Protein 4EIR (pdb70)

Nearest PDB structures (foldseek):
  4eir-assembly1_A  TM=1.005E+00  e=1.511E-50  Neurospora crassa OR74A
  7t5c-assembly1_A  TM=1.004E+00  e=2.553E-48  Neurospora crassa
  9bjs-assembly2_B  TM=9.240E-01  e=2.206E-24  Thermothelomyces thermophilus
  9bjr-assembly2_B  TM=9.147E-01  e=1.637E-24  Thermothelomyces thermophilus
  9bjt-assembly2_B  TM=9.190E-01  e=2.078E-24  Thermothelomyces thermophilus

GO terms:
  GO:0005507 copper ion binding (F, IDA)
  GO:0005576 extracellular region (C, IDA)
  GO:0016705 oxidoreductase activity, acting on paired donors, with incorporation or reduction of molecular oxygen (F, IDA)
  GO:0004497 monooxygenase activity (F, IDA)
  GO:0030245 cellulose catabolic process (P, IDA)
  GO:0019825 oxygen binding (F, IDA)
  GO:0000272 polysaccharide catabolic process (P, IC)

Structure (mmCIF, N/CA/C/O backbone):
data_4EIR
#
_entry.id   4EIR
#
_cell.length_a   67.170
_cell.length_b   41.990
_cell.length_c   69.250
_cell.angle_alpha   90.00
_cell.angle_beta   97.94
_cell.angle_gamma   90.00
#
_symmetry.space_group_name_H-M   'P 1 21 1'
#
loop_
_entity.id
_entity.type
_entity.pdbx_description
1 polymer 'polysaccharide monooxygenase-2'
2 non-polymer 'COPPER (II) ION'
3 non-polymer 'OXYGEN MOLECULE'
4 non-polymer 2-acetamido-2-deoxy-beta-D-glucopyranose
5 non-polymer GLYCEROL
6 water water
#
loop_
_atom_site.group_PDB
_atom_site.id
_atom_site.type_symbol
_atom_site.label_atom_id
_atom_site.label_alt_id
_atom_site.label_comp_id
_atom_site.label_asym_id
_atom_site.label_entity_id
_atom_site.label_seq_id
_atom_site.pdbx_PDB_ins_code
_atom_site.Cartn_x
_atom_site.Cartn_y
_atom_site.Cartn_z
_atom_site.occupancy
_atom_site.B_iso_or_equiv
_atom_site.auth_seq_id
_atom_site.auth_comp_id
_atom_site.auth_asym_id
_atom_site.auth_atom_id
_atom_site.pdbx_PDB_model_num
ATOM 22 N N . THR A 1 2 ? 17.023 9.313 18.751 1.00 8.63 2 THR A N 1
ATOM 23 C CA . THR A 1 2 ? 17.523 9.385 20.125 1.00 8.65 2 THR A CA 1
ATOM 24 C C . THR A 1 2 ? 18.065 8.006 20.488 1.00 8.04 2 THR A C 1
ATOM 25 O O . THR A 1 2 ? 17.738 7.021 19.820 1.00 8.58 2 THR A O 1
ATOM 36 N N . ILE A 1 3 ? 18.878 7.951 21.543 1.00 8.22 3 ILE A N 1
ATOM 37 C CA . ILE A 1 3 ? 19.497 6.720 22.039 1.00 8.38 3 ILE A CA 1
ATOM 38 C C . ILE A 1 3 ? 19.513 6.764 23.571 1.00 8.20 3 ILE A C 1
ATOM 39 O O . ILE A 1 3 ? 19.982 7.729 24.169 1.00 8.97 3 ILE A O 1
ATOM 55 N N . PHE A 1 4 ? 19.042 5.693 24.185 1.00 8.01 4 PHE A N 1
ATOM 56 C CA . PHE A 1 4 ? 19.242 5.416 25.609 1.00 8.17 4 PHE A CA 1
ATOM 57 C C . PHE A 1 4 ? 20.661 4.877 25.701 1.00 8.00 4 PHE A C 1
ATOM 58 O O . PHE A 1 4 ? 20.920 3.735 25.368 1.00 8.70 4 PHE A O 1
ATOM 75 N N . SER A 1 5 ? 21.585 5.749 26.097 1.00 8.88 5 SER A N 1
ATOM 76 C CA . SER A 1 5 ? 23.007 5.438 25.946 1.00 9.91 5 SER A CA 1
ATOM 77 C C . SER A 1 5 ? 23.764 5.213 27.259 1.00 9.85 5 SER A C 1
ATOM 78 O O . SER A 1 5 ? 24.926 4.820 27.212 1.00 10.68 5 SER A O 1
ATOM 86 N N . SER A 1 6 ? 23.129 5.453 28.405 1.00 9.72 6 SER A N 1
ATOM 87 C CA . SER A 1 6 ? 23.728 5.168 29.702 1.00 10.19 6 SER A CA 1
ATOM 88 C C . SER A 1 6 ? 22.627 5.088 30.742 1.00 10.20 6 SER A C 1
ATOM 89 O O . SER A 1 6 ? 21.521 5.596 30.523 1.00 10.66 6 SER A O 1
ATOM 97 N N . LEU A 1 7 ? 22.945 4.430 31.851 1.00 10.36 7 LEU A N 1
ATOM 98 C CA . LEU A 1 7 ? 22.023 4.241 32.961 1.00 10.82 7 LEU A CA 1
ATOM 99 C C . LEU A 1 7 ? 22.624 4.857 34.214 1.00 11.85 7 LEU A C 1
ATOM 100 O O . LEU A 1 7 ? 23.817 4.675 34.497 1.00 13.53 7 LEU A O 1
ATOM 116 N N . GLU A 1 8 ? 21.789 5.560 34.977 1.00 12.52 8 GLU A N 1
ATOM 117 C CA . GLU A 1 8 ? 22.182 6.121 36.258 1.00 13.69 8 GLU A CA 1
ATOM 118 C C . GLU A 1 8 ? 21.546 5.287 37.371 1.00 13.67 8 GLU A C 1
ATOM 119 O O . GLU A 1 8 ? 20.348 4.993 37.336 1.00 14.64 8 GLU A O 1
ATOM 131 N N . VAL A 1 9 ? 22.368 4.918 38.351 1.00 14.79 9 VAL A N 1
ATOM 132 C CA . VAL A 1 9 ? 21.945 4.104 39.482 1.00 15.19 9 VAL A CA 1
ATOM 133 C C . VAL A 1 9 ? 22.489 4.739 40.756 1.00 16.79 9 VAL A C 1
ATOM 134 O O . VAL A 1 9 ? 23.685 5.022 40.848 1.00 17.91 9 VAL A O 1
ATOM 147 N N . ASN A 1 10 ? 21.608 4.991 41.721 1.00 17.83 10 ASN A N 1
ATOM 148 C CA . ASN A 1 10 ? 22.003 5.553 43.006 1.00 20.51 10 ASN A CA 1
ATOM 149 C C . ASN A 1 10 ? 22.835 6.822 42.838 1.00 19.80 10 ASN A C 1
ATOM 150 O O . ASN A 1 10 ? 23.849 7.030 43.515 1.00 23.45 10 ASN A O 1
ATOM 161 N N . GLY A 1 11 ? 22.395 7.662 41.911 1.00 19.57 11 GLY A N 1
ATOM 162 C CA . GLY A 1 11 ? 23.030 8.947 41.660 1.00 21.47 11 GLY A CA 1
ATOM 163 C C . GLY A 1 11 ? 24.328 8.894 40.874 1.00 21.07 11 GLY A C 1
ATOM 164 O O . GLY A 1 11 ? 25.008 9.912 40.765 1.00 25.39 11 GLY A O 1
ATOM 168 N N . VAL A 1 12 ? 24.675 7.728 40.323 1.00 18.76 12 VAL A N 1
ATOM 169 C CA . VAL A 1 12 ? 25.925 7.559 39.582 1.00 18.24 12 VAL A CA 1
ATOM 170 C C . VAL A 1 12 ? 25.665 7.030 38.176 1.00 17.66 12 VAL A C 1
ATOM 171 O O . VAL A 1 12 ? 25.057 5.975 37.996 1.00 16.52 12 VAL A O 1
ATOM 184 N N . ASN A 1 13 ? 26.135 7.772 37.178 1.00 16.79 13 ASN A N 1
ATOM 185 C CA . ASN A 1 13 ? 26.049 7.327 35.796 1.00 15.22 13 ASN A CA 1
ATOM 186 C C . ASN A 1 13 ? 27.055 6.209 35.566 1.00 15.25 13 ASN A C 1
ATOM 187 O O . ASN A 1 13 ? 28.226 6.355 35.908 1.00 17.95 13 ASN A O 1
ATOM 198 N N . GLN A 1 14 ? 26.595 5.106 34.982 1.00 14.52 14 GLN A N 1
ATOM 199 C CA . GLN A 1 14 ? 27.422 3.904 34.832 1.00 16.33 14 GLN A CA 1
ATOM 200 C C . GLN A 1 14 ? 28.333 3.918 33.612 1.00 16.34 14 GLN A C 1
ATOM 201 O O . GLN A 1 14 ? 29.148 3.012 33.443 1.00 18.89 14 GLN A O 1
ATOM 215 N N . GLY A 1 15 ? 28.206 4.945 32.777 1.00 15.20 15 GLY A N 1
ATOM 216 C CA . GLY A 1 15 ? 29.113 5.149 31.654 1.00 15.97 15 GLY A CA 1
ATOM 217 C C . GLY A 1 15 ? 28.466 4.951 30.295 1.00 15.04 15 GLY A C 1
ATOM 218 O O . GLY A 1 15 ? 27.510 4.185 30.148 1.00 13.78 15 GLY A O 1
ATOM 222 N N . LEU A 1 16 ? 29.009 5.633 29.291 1.00 14.75 16 LEU A N 1
ATOM 223 C CA . LEU A 1 16 ? 28.460 5.602 27.947 1.00 14.03 16 LEU A CA 1
ATOM 224 C C . LEU A 1 16 ? 28.594 4.210 27.361 1.00 13.62 16 LEU A C 1
ATOM 225 O O . LEU A 1 16 ? 29.701 3.709 27.228 1.00 14.72 16 LEU A O 1
ATOM 241 N N . GLY A 1 17 ? 27.470 3.587 27.015 1.00 11.97 17 GLY A N 1
ATOM 242 C CA . GLY A 1 17 ? 27.489 2.228 26.492 1.00 12.77 17 GLY A CA 1
ATOM 243 C C . GLY A 1 17 ? 28.008 1.161 27.446 1.00 12.95 17 GLY A C 1
ATOM 244 O O . GLY A 1 17 ? 28.360 0.072 26.999 1.00 15.64 17 GLY A O 1
ATOM 248 N N . GLU A 1 18 ? 28.050 1.464 28.749 1.00 12.90 18 GLU A N 1
ATOM 249 C CA . GLU A 1 18 ? 28.561 0.552 29.771 1.00 13.19 18 GLU A CA 1
ATOM 250 C C . GLU A 1 18 ? 27.389 -0.124 30.453 1.00 11.29 18 GLU A C 1
ATOM 251 O O . GLU A 1 18 ? 26.680 0.485 31.243 1.00 12.50 18 GLU A O 1
ATOM 263 N N . GLY A 1 19 ? 27.150 -1.378 30.104 1.00 11.14 19 GLY A N 1
ATOM 264 C CA . GLY A 1 19 ? 25.972 -2.060 30.589 1.00 10.07 19 GLY A CA 1
ATOM 265 C C . GLY A 1 19 ? 24.702 -1.724 29.835 1.00 9.79 19 GLY A C 1
ATOM 266 O O . GLY A 1 19 ? 23.642 -2.196 30.213 1.00 10.49 19 GLY A O 1
ATOM 270 N N . VAL A 1 20 ? 24.793 -0.893 28.800 1.00 9.61 20 VAL A N 1
ATOM 271 C CA . VAL A 1 20 ? 23.676 -0.616 27.899 1.00 9.12 20 VAL A CA 1
ATOM 272 C C . VAL A 1 20 ? 24.157 -0.948 26.495 1.00 9.20 20 VAL A C 1
ATOM 273 O O . VAL A 1 20 ? 25.253 -0.530 26.110 1.00 10.37 20 VAL A O 1
ATOM 286 N N . ARG A 1 21 ? 23.393 -1.746 25.754 1.00 8.93 21 ARG A N 1
ATOM 287 C CA . ARG A 1 21 ? 23.768 -2.175 24.398 1.00 9.20 21 ARG A CA 1
ATOM 288 C C . ARG A 1 21 ? 23.364 -1.080 23.426 1.00 9.16 21 ARG A C 1
ATOM 289 O O . ARG A 1 21 ? 22.192 -0.921 23.119 1.00 10.39 21 ARG A O 1
ATOM 310 N N . VAL A 1 22 ? 24.325 -0.290 22.972 1.00 9.11 22 VAL A N 1
ATOM 311 C CA . VAL A 1 22 ? 23.978 0.923 22.235 1.00 9.49 22 VAL A CA 1
ATOM 312 C C . VAL A 1 22 ? 24.275 0.825 20.750 1.00 10.08 22 VAL A C 1
ATOM 313 O O . VAL A 1 22 ? 25.329 0.343 20.345 1.00 11.65 22 VAL A O 1
ATOM 326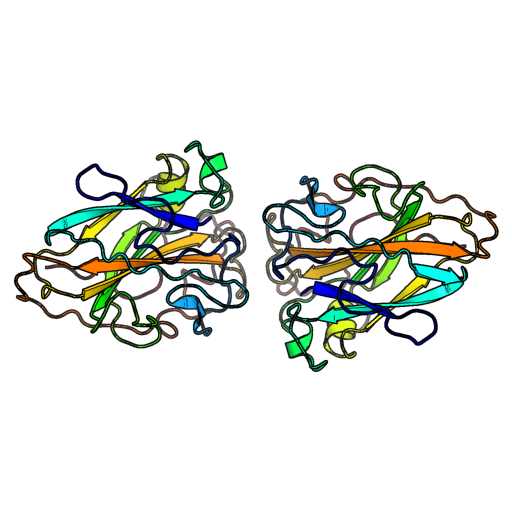 N N . PRO A 1 23 ? 23.367 1.348 19.922 1.00 10.46 23 PRO A N 1
ATOM 327 C CA . PRO A 1 23 ? 23.699 1.578 18.526 1.00 11.38 23 PRO A CA 1
ATOM 328 C C . PRO A 1 23 ? 24.460 2.885 18.375 1.00 10.88 23 PRO A C 1
ATOM 329 O O . PRO A 1 23 ? 24.419 3.724 19.252 1.00 12.77 23 PRO A O 1
ATOM 340 N N . THR A 1 24 ? 25.209 3.033 17.280 1.00 13.52 24 THR A N 1
ATOM 341 C CA . THR A 1 24 ? 25.796 4.330 16.919 1.00 13.53 24 THR A CA 1
ATOM 342 C C . THR A 1 24 ? 24.783 5.159 16.149 1.00 11.60 24 THR A C 1
ATOM 343 O O . THR A 1 24 ? 24.745 6.390 16.320 1.00 13.80 24 THR A O 1
ATOM 354 N N . TYR A 1 25 ? 23.891 4.527 15.364 1.00 10.62 25 TYR A N 1
ATOM 355 C CA A TYR A 1 25 ? 22.846 5.246 14.654 0.50 8.21 25 TYR A CA 1
ATOM 356 C CA B TYR A 1 25 ? 22.836 5.292 14.686 0.50 9.48 25 TYR A CA 1
ATOM 357 C C . TYR A 1 25 ? 21.617 5.410 15.553 1.00 8.17 25 TYR A C 1
ATOM 358 O O . TYR A 1 25 ? 21.187 4.459 16.217 1.00 9.19 25 TYR A O 1
ATOM 392 N N . ASN A 1 26 ? 21.043 6.608 15.535 1.00 8.20 26 ASN A N 1
ATOM 393 C CA . ASN A 1 26 ? 19.905 6.949 16.382 1.00 7.99 26 ASN A CA 1
ATOM 394 C C . ASN A 1 26 ? 18.528 6.764 15.735 1.00 7.93 26 ASN A C 1
ATOM 395 O O . ASN A 1 26 ? 17.531 7.214 16.295 1.00 8.88 26 ASN A O 1
ATOM 406 N N . GLY A 1 27 ? 18.476 6.049 14.611 1.00 8.19 27 GLY A N 1
ATOM 407 C CA . GLY A 1 27 ? 17.227 5.837 13.900 1.00 8.53 27 GLY A CA 1
ATOM 408 C C . GLY A 1 27 ? 16.323 4.821 14.580 1.00 8.49 27 GLY A C 1
ATOM 409 O O . GLY A 1 27 ? 16.772 3.950 15.336 1.00 9.20 27 GLY A O 1
ATOM 413 N N . PRO A 1 28 ? 15.022 4.913 14.301 1.00 8.73 28 PRO A N 1
ATOM 414 C CA . PRO A 1 28 ? 14.045 4.033 14.931 1.00 9.33 28 PRO A CA 1
ATOM 415 C C . PRO A 1 28 ? 13.947 2.663 14.296 1.00 10.10 28 PRO A C 1
ATOM 416 O O . PRO A 1 28 ? 14.363 2.451 13.152 1.00 11.33 28 PRO A O 1
ATOM 427 N N . ILE A 1 29 ? 13.354 1.747 15.043 1.00 10.07 29 ILE A N 1
ATOM 428 C CA . ILE A 1 29 ? 12.749 0.553 14.483 1.00 11.59 29 ILE A CA 1
ATOM 429 C C . ILE A 1 29 ? 11.284 0.921 14.176 1.00 12.43 29 ILE A C 1
ATOM 430 O O . ILE A 1 29 ? 10.612 1.551 14.989 1.00 13.19 29 ILE A O 1
ATOM 446 N N . GLU A 1 30 ? 10.802 0.560 12.994 1.00 14.47 30 GLU A N 1
ATOM 447 C CA A GLU A 1 30 ? 9.426 0.877 12.593 0.50 15.31 30 GLU A CA 1
ATOM 448 C CA B GLU A 1 30 ? 9.422 0.877 12.611 0.50 15.23 30 GLU A CA 1
ATOM 449 C C . GLU A 1 30 ? 8.588 -0.370 12.316 1.00 17.04 30 GLU A C 1
ATOM 450 O O . GLU A 1 30 ? 7.398 -0.266 12.124 1.00 21.01 30 GLU A O 1
ATOM 472 N N . ASP A 1 31 ? 9.224 -1.541 12.314 1.00 16.87 31 ASP A N 1
ATOM 473 C CA . ASP A 1 31 ? 8.572 -2.828 12.069 1.00 19.22 31 ASP A CA 1
ATOM 474 C C . ASP A 1 31 ? 8.402 -3.557 13.400 1.00 18.52 31 ASP A C 1
ATOM 475 O O . ASP A 1 31 ? 9.362 -4.126 13.938 1.00 19.30 31 ASP A O 1
ATOM 484 N N . VAL A 1 32 ? 7.179 -3.564 13.930 1.00 19.34 32 VAL A N 1
ATOM 485 C CA . VAL A 1 32 ? 6.938 -4.208 15.231 1.00 19.03 32 VAL A CA 1
ATOM 486 C C . VAL A 1 32 ? 7.061 -5.731 15.185 1.00 19.21 32 VAL A C 1
ATOM 487 O O . VAL A 1 32 ? 7.105 -6.366 16.229 1.00 19.71 32 VAL A O 1
ATOM 500 N N . THR A 1 33 ? 7.104 -6.323 13.992 1.00 19.67 33 THR A N 1
ATOM 501 C CA . THR A 1 33 ? 7.294 -7.769 13.854 1.00 19.67 33 THR A CA 1
ATOM 502 C C . THR A 1 33 ? 8.761 -8.201 13.798 1.00 19.96 33 THR A C 1
ATOM 503 O O . THR A 1 33 ? 9.048 -9.400 13.825 1.00 21.73 33 THR A O 1
ATOM 514 N N . SER A 1 34 ? 9.674 -7.238 13.708 1.00 19.46 34 SER A N 1
ATOM 515 C CA . SER A 1 34 ? 11.092 -7.538 13.593 1.00 19.08 34 SER A CA 1
ATOM 516 C C . SER A 1 34 ? 11.668 -7.961 14.943 1.00 16.98 34 SER A C 1
ATOM 517 O O . SER A 1 34 ? 11.274 -7.433 15.993 1.00 16.24 34 SER A O 1
ATOM 525 N N . ALA A 1 35 ? 12.624 -8.886 14.906 1.00 17.62 35 ALA A N 1
ATOM 526 C CA . ALA A 1 35 ? 13.430 -9.236 16.078 1.00 16.58 35 ALA A CA 1
ATOM 527 C C . ALA A 1 35 ? 14.088 -7.995 16.702 1.00 14.06 35 ALA A C 1
ATOM 528 O O . ALA A 1 35 ? 14.351 -7.965 17.908 1.00 13.76 35 ALA A O 1
ATOM 535 N N . SER A 1 36 ? 14.353 -6.986 15.874 1.00 13.19 36 SER A N 1
ATOM 536 C CA . SER A 1 36 ? 14.939 -5.736 16.336 1.00 12.14 36 SER A CA 1
ATOM 537 C C . SER A 1 36 ? 14.062 -4.931 17.295 1.00 11.36 36 SER A C 1
ATOM 538 O O . SER A 1 36 ? 14.575 -4.065 17.984 1.00 10.76 36 SER A O 1
ATOM 546 N N . ILE A 1 37 ? 12.765 -5.226 17.387 1.00 11.25 37 ILE A N 1
ATOM 547 C CA . ILE A 1 37 ? 11.894 -4.491 18.303 1.00 11.51 37 ILE A CA 1
ATOM 548 C C . ILE A 1 37 ? 12.230 -4.773 19.770 1.00 10.80 37 ILE A C 1
ATOM 549 O O . ILE A 1 37 ? 11.903 -3.969 20.632 1.00 11.40 37 ILE A O 1
ATOM 565 N N . ALA A 1 38 ? 12.873 -5.905 20.045 1.00 11.04 38 ALA A N 1
ATOM 566 C CA . ALA A 1 38 ? 13.186 -6.278 21.429 1.00 10.79 38 ALA A CA 1
ATOM 567 C C . ALA A 1 38 ? 14.266 -5.373 22.030 1.00 10.19 38 ALA A C 1
ATOM 568 O O . ALA A 1 38 ? 14.007 -4.651 22.994 1.00 10.43 38 ALA A O 1
ATOM 575 N N . CYS A 1 39 ? 15.480 -5.415 21.469 1.00 10.22 39 CYS A N 1
ATOM 576 C CA . CYS A 1 39 ? 16.628 -4.671 22.014 1.00 10.28 39 CYS A CA 1
ATOM 577 C C . CYS A 1 39 ? 17.349 -3.885 20.919 1.00 9.79 39 CYS A C 1
ATOM 578 O O . CYS A 1 39 ? 18.555 -3.682 20.984 1.00 10.62 39 CYS A O 1
ATOM 586 N N . ASN A 1 40 ? 16.600 -3.403 19.931 1.00 9.49 40 ASN A N 1
ATOM 587 C CA . ASN A 1 40 ? 17.159 -2.745 18.759 1.00 9.72 40 ASN A CA 1
ATOM 588 C C . ASN A 1 40 ? 17.923 -3.782 17.909 1.00 9.68 40 ASN A C 1
ATOM 589 O O . ASN A 1 40 ? 17.979 -4.962 18.237 1.00 10.83 40 ASN A O 1
ATOM 600 N N . GLY A 1 41 ? 18.496 -3.350 16.795 1.00 10.24 41 GLY A N 1
ATOM 601 C CA . GLY A 1 41 ? 19.177 -4.263 15.886 1.00 10.81 41 GLY A CA 1
ATOM 602 C C . GLY A 1 41 ? 19.023 -3.798 14.450 1.00 10.47 41 GLY A C 1
ATOM 603 O O . GLY A 1 41 ? 18.712 -2.639 14.191 1.00 10.78 41 GLY A O 1
ATOM 607 N N . SER A 1 42 ? 19.219 -4.733 13.525 1.00 11.15 42 SER A N 1
ATOM 608 C CA . SER A 1 42 ? 19.175 -4.452 12.101 1.00 11.52 42 SER A CA 1
ATOM 609 C C . SER A 1 42 ? 17.909 -3.680 11.754 1.00 11.12 42 SER A C 1
ATOM 610 O O . SER A 1 42 ? 16.832 -4.044 12.203 1.00 11.53 42 SER A O 1
ATOM 618 N N . PRO A 1 43 ? 18.016 -2.638 10.909 1.00 11.34 43 PRO A N 1
ATOM 619 C CA . PRO A 1 43 ? 19.166 -2.246 10.094 1.00 11.69 43 PRO A CA 1
ATOM 620 C C . PRO A 1 43 ? 20.212 -1.388 10.826 1.00 11.84 43 PRO A C 1
ATOM 621 O O . PRO A 1 43 ? 21.172 -0.942 10.188 1.00 13.34 43 PRO A O 1
ATOM 632 N N . ASN A 1 44 ? 20.039 -1.172 12.125 1.00 11.41 44 ASN A N 1
ATOM 633 C CA A ASN A 1 44 ? 21.044 -0.550 12.989 0.50 11.64 44 ASN A CA 1
ATOM 634 C CA B ASN A 1 44 ? 21.064 -0.556 12.935 0.50 11.22 44 ASN A CA 1
ATOM 635 C C . ASN A 1 44 ? 22.087 -1.607 13.360 1.00 12.31 44 ASN A C 1
ATOM 636 O O . ASN A 1 44 ? 21.911 -2.786 13.103 1.00 16.10 44 ASN A O 1
ATOM 656 N N . THR A 1 45 ? 23.176 -1.181 13.967 1.00 12.24 45 THR A N 1
ATOM 657 C CA . THR A 1 45 ? 24.180 -2.085 14.550 1.00 13.83 45 THR A CA 1
ATOM 658 C C . THR A 1 45 ? 24.358 -1.739 16.015 1.00 12.40 45 THR A C 1
ATOM 659 O O . THR A 1 45 ? 24.577 -0.648 16.364 1.00 15.19 45 THR A O 1
ATOM 670 N N . VAL A 1 46 ? 24.230 -2.746 16.836 1.00 12.79 46 VAL A N 1
ATOM 671 C CA . VAL A 1 46 ? 24.217 -2.551 18.278 1.00 12.64 46 VAL A CA 1
ATOM 672 C C . VAL A 1 46 ? 25.479 -3.160 18.891 1.00 12.84 46 VAL A C 1
ATOM 673 O O . VAL A 1 46 ? 25.834 -4.292 18.590 1.00 15.17 46 VAL A O 1
ATOM 686 N N . ALA A 1 47 ? 26.156 -2.382 19.726 1.00 12.50 47 ALA A N 1
ATOM 687 C CA . ALA A 1 47 ? 27.395 -2.812 20.373 1.00 13.77 47 ALA A CA 1
ATOM 688 C C . ALA A 1 47 ? 27.087 -3.730 21.545 1.00 14.55 47 ALA A C 1
ATOM 689 O O . ALA A 1 47 ? 26.067 -3.639 22.179 1.00 19.93 47 ALA A O 1
ATOM 696 N N . SER A 1 48 ? 27.992 -4.635 21.835 1.00 15.20 48 SER A N 1
ATOM 697 C CA . SER A 1 48 ? 27.870 -5.443 23.044 1.00 16.06 48 SER A CA 1
ATOM 698 C C . SER A 1 48 ? 28.635 -4.778 24.181 1.00 16.45 48 SER A C 1
ATOM 699 O O . SER A 1 48 ? 29.404 -3.846 23.968 1.00 19.51 48 SER A O 1
ATOM 707 N N . THR A 1 49 ? 28.396 -5.263 25.392 1.00 13.98 49 THR A N 1
ATOM 708 C CA . THR A 1 49 ? 29.059 -4.758 26.587 1.00 13.67 49 THR A CA 1
ATOM 709 C C . THR A 1 49 ? 29.108 -5.899 27.592 1.00 13.12 49 THR A C 1
ATOM 710 O O . THR A 1 49 ? 28.135 -6.639 27.769 1.00 13.09 49 THR A O 1
ATOM 721 N N . SER A 1 50 ? 30.240 -6.045 28.270 1.00 13.81 50 SER A N 1
ATOM 722 C CA . SER A 1 50 ? 30.395 -7.113 29.256 1.00 15.16 50 SER A CA 1
ATOM 723 C C . SER A 1 50 ? 29.907 -6.690 30.641 1.00 15.41 50 SER A C 1
ATOM 724 O O . SER A 1 50 ? 29.812 -7.537 31.534 1.00 17.85 50 SER A O 1
ATOM 732 N N . LYS A 1 51 ? 29.632 -5.397 30.833 1.00 13.69 51 LYS A N 1
ATOM 733 C CA . LYS A 1 51 ? 29.225 -4.872 32.138 1.00 13.84 51 LYS A CA 1
ATOM 734 C C . LYS A 1 51 ? 27.786 -5.238 32.448 1.00 12.64 51 LYS A C 1
ATOM 735 O O . LYS A 1 51 ? 26.889 -5.033 31.622 1.00 12.21 51 LYS A O 1
ATOM 754 N N . VAL A 1 52 ? 27.578 -5.767 33.649 1.00 12.46 52 VAL A N 1
ATOM 755 C CA . VAL A 1 52 ? 26.256 -5.998 34.187 1.00 11.91 52 VAL A CA 1
ATOM 756 C C . VAL A 1 52 ? 26.135 -5.129 35.434 1.00 12.04 52 VAL A C 1
ATOM 757 O O . VAL A 1 52 ? 26.973 -5.187 36.329 1.00 13.99 52 VAL A O 1
ATOM 770 N N . ILE A 1 53 ? 25.107 -4.289 35.460 1.00 11.58 53 ILE A N 1
ATOM 771 C CA . ILE A 1 53 ? 24.950 -3.249 36.467 1.00 12.45 53 ILE A CA 1
ATOM 772 C C . ILE A 1 53 ? 24.118 -3.781 37.620 1.00 12.76 53 ILE A C 1
ATOM 773 O O . ILE A 1 53 ? 22.993 -4.237 37.429 1.00 11.94 53 ILE A O 1
ATOM 789 N N . THR A 1 54 ? 24.678 -3.738 38.818 1.00 13.78 54 THR A N 1
ATOM 790 C CA . THR A 1 54 ? 23.944 -4.159 40.010 1.00 13.65 54 THR A CA 1
ATOM 791 C C . THR A 1 54 ? 22.969 -3.078 40.476 1.00 13.27 54 THR A C 1
ATOM 792 O O . THR A 1 54 ? 23.329 -1.912 40.607 1.00 15.11 54 THR A O 1
ATOM 803 N N . VAL A 1 55 ? 21.726 -3.484 40.724 1.00 12.71 55 VAL A N 1
ATOM 804 C CA A VAL A 1 55 ? 20.713 -2.567 41.233 0.50 12.90 55 VAL A CA 1
ATOM 805 C CA B VAL A 1 55 ? 20.659 -2.586 41.171 0.50 12.89 55 VAL A CA 1
ATOM 806 C C . VAL A 1 55 ? 19.859 -3.232 42.308 1.00 12.42 55 VAL A C 1
ATOM 807 O O . VAL A 1 55 ? 19.504 -4.396 42.217 1.00 13.02 55 VAL A O 1
ATOM 831 N N . GLN A 1 56 ? 19.573 -2.475 43.359 1.00 14.11 56 GLN A N 1
ATOM 832 C CA . GLN A 1 56 ? 18.730 -2.955 44.448 1.00 13.42 56 GLN A CA 1
ATOM 833 C C . GLN A 1 56 ? 17.255 -2.950 44.044 1.00 12.58 56 GLN A C 1
ATOM 834 O O . GLN A 1 56 ? 16.726 -1.939 43.574 1.00 13.21 56 GLN A O 1
ATOM 848 N N . ALA A 1 57 ? 16.586 -4.083 44.230 1.00 12.42 57 ALA A N 1
ATOM 849 C CA . ALA A 1 57 ? 15.147 -4.152 43.980 1.00 12.87 57 ALA A CA 1
ATOM 850 C C . ALA A 1 57 ? 14.398 -3.129 44.837 1.00 12.78 57 ALA A C 1
ATOM 851 O O . ALA A 1 57 ? 14.767 -2.875 45.976 1.00 14.42 57 ALA A O 1
ATOM 858 N N . GLY A 1 58 ? 13.368 -2.522 44.264 1.00 12.40 58 GLY A N 1
ATOM 859 C CA . GLY A 1 58 ? 12.560 -1.524 44.957 1.00 13.15 58 GLY A CA 1
ATOM 860 C C . GLY A 1 58 ? 13.024 -0.089 44.771 1.00 15.14 58 GLY A C 1
ATOM 861 O O . GLY A 1 58 ? 12.360 0.846 45.211 1.00 18.76 58 GLY A O 1
ATOM 865 N N . THR A 1 59 ? 14.157 0.092 44.108 1.00 13.80 59 THR A N 1
ATOM 866 C CA . THR A 1 59 ? 14.712 1.409 43.850 1.00 13.86 59 THR A CA 1
ATOM 867 C C . THR A 1 59 ? 14.544 1.745 42.371 1.00 13.10 59 THR A C 1
ATOM 868 O O . THR A 1 59 ? 14.288 0.874 41.531 1.00 13.61 59 THR A O 1
ATOM 879 N N . ASN A 1 60 ? 14.684 3.023 42.068 1.00 14.50 60 ASN A N 1
ATOM 880 C CA . ASN A 1 60 ? 14.585 3.468 40.701 1.00 14.02 60 ASN A CA 1
ATOM 881 C C . ASN A 1 60 ? 15.938 3.588 40.060 1.00 13.94 60 ASN A C 1
ATOM 882 O O . ASN A 1 60 ? 16.892 4.036 40.691 1.00 18.88 60 ASN A O 1
ATOM 892 N N . VAL A 1 61 ? 15.996 3.219 38.786 1.00 13.56 61 VAL A N 1
ATOM 893 C CA . VAL A 1 61 ? 17.115 3.541 37.918 1.00 13.85 61 VAL A CA 1
ATOM 894 C C . VAL A 1 61 ? 16.667 4.628 36.953 1.00 12.71 61 VAL A C 1
ATOM 895 O O . VAL A 1 61 ? 15.479 4.853 36.781 1.00 13.74 61 VAL A O 1
ATOM 908 N N . THR A 1 62 ? 17.616 5.298 36.315 1.00 11.70 62 THR A N 1
ATOM 909 C CA . THR A 1 62 ? 17.271 6.361 35.377 1.00 11.95 62 THR A CA 1
ATOM 910 C C . THR A 1 62 ? 17.981 6.139 34.048 1.00 11.13 62 THR A C 1
ATOM 911 O O . THR A 1 62 ? 19.206 6.188 33.951 1.00 11.73 62 THR A O 1
ATOM 922 N N . ALA A 1 63 ? 17.195 5.844 33.019 1.00 10.41 63 ALA A N 1
ATOM 923 C CA . ALA A 1 63 ? 17.703 5.778 31.657 1.00 9.99 63 ALA A CA 1
ATOM 924 C C . ALA A 1 63 ? 17.996 7.201 31.198 1.00 10.18 63 ALA A C 1
ATOM 925 O O . ALA A 1 63 ? 17.207 8.120 31.435 1.00 11.12 63 ALA A O 1
ATOM 932 N N . ILE A 1 64 ? 19.152 7.381 30.567 1.00 9.73 64 ILE A N 1
ATOM 933 C CA . ILE A 1 64 ? 19.596 8.692 30.112 1.00 10.04 64 ILE A CA 1
ATOM 934 C C . ILE A 1 64 ? 19.612 8.715 28.582 1.00 9.93 64 ILE A C 1
ATOM 935 O O . ILE A 1 64 ? 20.425 8.061 27.944 1.00 11.02 64 ILE A O 1
ATOM 951 N N . TRP A 1 65 ? 18.692 9.486 28.016 1.00 9.44 65 TRP A N 1
ATOM 952 C CA . TRP A 1 65 ? 18.491 9.587 26.578 1.00 9.17 65 TRP A CA 1
ATOM 953 C C . TRP A 1 65 ? 19.251 10.761 26.007 1.00 9.91 65 TRP A C 1
ATOM 954 O O . TRP A 1 65 ? 19.257 11.863 26.574 1.00 11.00 65 TRP A O 1
ATOM 975 N N . ARG A 1 66 ? 19.897 10.518 24.863 1.00 9.99 66 ARG A N 1
ATOM 976 C CA . ARG A 1 66 ? 20.688 11.520 24.161 1.00 10.52 66 ARG A CA 1
ATOM 977 C C . ARG A 1 66 ? 20.472 11.408 22.656 1.00 10.16 66 ARG A C 1
ATOM 978 O O . ARG A 1 66 ? 20.177 10.337 22.136 1.00 10.55 66 ARG A O 1
ATOM 999 N N . TYR A 1 67 ? 20.675 12.511 21.945 1.00 10.52 67 TYR A N 1
ATOM 1000 C CA . TYR A 1 67 ? 20.454 12.527 20.500 1.00 10.29 67 TYR A CA 1
ATOM 1001 C C . TYR A 1 67 ? 21.377 11.534 19.786 1.00 10.54 67 TYR A C 1
ATOM 1002 O O . TYR A 1 67 ? 20.925 10.750 18.949 1.00 11.07 67 TYR A O 1
ATOM 1020 N N . MET A 1 68 ? 22.671 11.580 20.123 1.00 11.25 68 MET A N 1
ATOM 1021 C CA . MET A 1 68 ? 23.703 10.696 19.566 1.00 12.40 68 MET A CA 1
ATOM 1022 C C . MET A 1 68 ? 24.684 10.248 20.660 1.00 13.07 68 MET A C 1
ATOM 1023 O O . MET A 1 68 ? 24.691 10.806 21.754 1.00 13.01 68 MET A O 1
ATOM 1037 N N . LEU A 1 69 ? 25.544 9.273 20.355 1.00 14.19 69 LEU A N 1
ATOM 1038 C CA . LEU A 1 69 ? 26.565 8.833 21.319 1.00 14.67 69 LEU A CA 1
ATOM 1039 C C . LEU A 1 69 ? 27.581 9.928 21.621 1.00 16.16 69 LEU A C 1
ATOM 1040 O O . LEU A 1 69 ? 28.163 9.949 22.697 1.00 19.23 69 LEU A O 1
ATOM 1056 N N . SER A 1 70 ? 27.776 10.838 20.671 1.00 16.70 70 SER A N 1
ATOM 1057 C CA . SER A 1 70 ? 28.728 11.929 20.847 1.00 18.34 70 SER A CA 1
ATOM 1058 C C . SER A 1 70 ? 28.157 13.115 21.620 1.00 17.84 70 SER A C 1
ATOM 1059 O O . SER A 1 70 ? 28.908 14.017 21.980 1.00 21.03 70 SER A O 1
ATOM 1067 N N . THR A 1 71 ? 26.848 13.124 21.876 1.00 15.63 71 THR A N 1
ATOM 1068 C CA . THR A 1 71 ? 26.206 14.267 22.511 1.00 15.75 71 THR A CA 1
ATOM 1069 C C . THR A 1 71 ? 26.674 14.471 23.953 1.00 18.24 71 THR A C 1
ATOM 1070 O O . THR A 1 71 ? 26.590 13.559 24.764 1.00 21.60 71 THR A O 1
ATOM 1081 N N . THR A 1 72 ? 27.160 15.673 24.256 1.00 20.68 72 THR A N 1
ATOM 1082 C CA . THR A 1 72 ? 27.681 15.995 25.586 1.00 23.33 72 THR A CA 1
ATOM 1083 C C . THR A 1 72 ? 26.644 16.686 26.469 1.00 23.47 72 THR A C 1
ATOM 1084 O O . THR A 1 72 ? 26.654 16.521 27.690 1.00 28.40 72 THR A O 1
ATOM 1095 N N . GLY A 1 73 ? 25.771 17.476 25.852 1.00 21.28 73 GLY A N 1
ATOM 1096 C CA . GLY A 1 73 ? 24.796 18.268 26.584 1.00 21.55 73 GLY A CA 1
ATOM 1097 C C . GLY A 1 73 ? 23.548 17.498 26.953 1.00 20.02 73 GLY A C 1
ATOM 1098 O O . GLY A 1 73 ? 23.395 16.323 26.608 1.00 19.80 73 GLY A O 1
ATOM 1102 N N . ASP A 1 74 ? 22.664 18.175 27.680 1.00 19.39 74 ASP A N 1
ATOM 1103 C CA . ASP A 1 74 ? 21.388 17.598 28.088 1.00 19.47 74 ASP A CA 1
ATOM 1104 C C . ASP A 1 74 ? 20.219 18.562 27.895 1.00 18.82 74 ASP A C 1
ATOM 1105 O O . ASP A 1 74 ? 19.175 18.402 28.523 1.00 20.15 74 ASP A O 1
ATOM 1114 N N . SER A 1 75 ? 20.392 19.549 27.019 1.00 19.72 75 SER A N 1
ATOM 1115 C CA . SER A 1 75 ? 19.300 20.441 26.638 1.00 20.43 75 SER A CA 1
ATOM 1116 C C . SER A 1 75 ? 18.310 19.672 25.776 1.00 19.57 75 SER A C 1
ATOM 1117 O O . SER A 1 75 ? 18.627 18.584 25.297 1.00 18.32 75 SER A O 1
ATOM 1125 N N . PRO A 1 76 ? 17.109 20.231 25.553 1.00 20.71 76 PRO A N 1
ATOM 1126 C CA . PRO A 1 76 ? 16.138 19.489 24.743 1.00 19.82 76 PRO A CA 1
ATOM 1127 C C . PRO A 1 76 ? 16.660 18.983 23.393 1.00 18.75 76 PRO A C 1
ATOM 1128 O O . PRO A 1 76 ? 16.423 17.827 23.041 1.00 17.94 76 PRO A O 1
ATOM 1139 N N . ALA A 1 77 ? 17.382 19.830 22.661 1.00 19.79 77 ALA A N 1
ATOM 1140 C CA . ALA A 1 77 ? 17.946 19.444 21.365 1.00 19.97 77 ALA A CA 1
ATOM 1141 C C . ALA A 1 77 ? 18.975 18.322 21.495 1.00 18.13 77 ALA A C 1
ATOM 1142 O O . ALA A 1 77 ? 19.222 17.592 20.539 1.00 19.24 77 ALA A O 1
ATOM 1149 N N . ASP A 1 78 ? 19.569 18.188 22.681 1.00 16.09 78 ASP A N 1
ATOM 1150 C CA . ASP A 1 78 ? 20.538 17.126 22.960 1.00 15.19 78 ASP A CA 1
ATOM 1151 C C . ASP A 1 78 ? 19.887 15.794 23.326 1.00 13.01 78 ASP A C 1
ATOM 1152 O O . ASP A 1 78 ? 20.588 14.818 23.545 1.00 13.01 78 ASP A O 1
ATOM 1161 N N . VAL A 1 79 ? 18.560 15.767 23.415 1.00 12.81 79 VAL A N 1
ATOM 1162 C CA . VAL A 1 79 ? 17.826 14.565 23.806 1.00 11.90 79 VAL A CA 1
ATOM 1163 C C . VAL A 1 79 ? 17.056 14.000 22.606 1.00 11.38 79 VAL A C 1
ATOM 1164 O O . VAL A 1 79 ? 17.370 12.914 22.128 1.00 10.96 79 VAL A O 1
ATOM 1177 N N . MET A 1 80 ? 16.067 14.744 22.110 1.00 12.11 80 MET A N 1
ATOM 1178 C CA . MET A 1 80 ? 15.256 14.322 20.972 1.00 11.92 80 MET A CA 1
ATOM 1179 C C . MET A 1 80 ? 14.474 15.527 20.484 1.00 12.50 80 MET A C 1
ATOM 1180 O O . MET A 1 80 ? 14.141 16.404 21.280 1.00 13.68 80 MET A O 1
ATOM 1194 N N . ASP A 1 81 ? 14.172 15.554 19.190 1.00 12.74 81 ASP A N 1
ATOM 1195 C CA . ASP A 1 81 ? 13.405 16.648 18.604 1.00 13.88 81 ASP A CA 1
ATOM 1196 C C . ASP A 1 81 ? 12.025 16.747 19.237 1.00 13.96 81 ASP A C 1
ATOM 1197 O O . ASP A 1 81 ? 11.359 15.738 19.476 1.00 13.98 81 ASP A O 1
ATOM 1206 N N . SER A 1 82 ? 11.588 17.978 19.482 1.00 15.51 82 SER A N 1
ATOM 1207 C CA . SER A 1 82 ? 10.346 18.224 20.209 1.00 16.38 82 SER A CA 1
ATOM 1208 C C . SER A 1 82 ? 9.093 17.803 19.441 1.00 15.65 82 SER A C 1
ATOM 1209 O O . SER A 1 82 ? 8.032 17.694 20.031 1.00 16.80 82 SER A O 1
ATOM 1217 N N . SER A 1 83 ? 9.211 17.532 18.143 1.00 15.71 83 SER A N 1
ATOM 1218 C CA . SER A 1 83 ? 8.102 16.958 17.389 1.00 15.59 83 SER A CA 1
ATOM 1219 C C . SER A 1 83 ? 7.715 15.558 17.860 1.00 14.37 83 SER A C 1
ATOM 1220 O O . SER A 1 83 ? 6.581 15.129 17.667 1.00 15.05 83 SER A O 1
ATOM 1228 N N . HIS A 1 84 ? 8.661 14.853 18.472 1.00 13.33 84 HIS A N 1
ATOM 1229 C CA . HIS A 1 84 ? 8.532 13.430 18.765 1.00 12.67 84 HIS A CA 1
ATOM 1230 C C . HIS A 1 84 ? 7.744 13.169 20.037 1.00 13.23 84 HIS A C 1
ATOM 1231 O O . HIS A 1 84 ? 8.260 12.666 21.039 1.00 13.89 84 HIS A O 1
ATOM 1245 N N . LYS A 1 85 ? 6.461 13.480 19.976 1.00 14.41 85 LYS A N 1
ATOM 1246 C CA . LYS A 1 85 ? 5.544 13.286 21.083 1.00 14.59 85 LYS A CA 1
ATOM 1247 C C . LYS A 1 85 ? 5.098 11.833 21.149 1.00 14.47 85 LYS A C 1
ATOM 1248 O O . LYS A 1 85 ? 4.747 11.230 20.134 1.00 14.84 85 LYS A O 1
ATOM 1267 N N . GLY A 1 86 ? 5.100 11.284 22.356 1.00 14.30 86 GLY A N 1
ATOM 1268 C CA . GLY A 1 86 ? 4.636 9.922 22.568 1.00 13.86 86 GLY A CA 1
ATOM 1269 C C . GLY A 1 86 ? 4.935 9.435 23.971 1.00 13.38 86 GLY A C 1
ATOM 1270 O O . GLY A 1 86 ? 5.362 10.215 24.826 1.00 14.63 86 GLY A O 1
ATOM 1274 N N . PRO A 1 87 ? 4.709 8.141 24.217 1.00 13.94 87 PRO A N 1
ATOM 1275 C CA . PRO A 1 87 ? 4.943 7.562 25.527 1.00 13.08 87 PRO A CA 1
ATOM 1276 C C . PRO A 1 87 ? 6.399 7.169 25.771 1.00 11.92 87 PRO A C 1
ATOM 1277 O O . PRO A 1 87 ? 7.160 6.912 24.833 1.00 11.64 87 PRO A O 1
ATOM 1288 N N . THR A 1 88 ? 6.750 7.122 27.047 1.00 11.76 88 THR A N 1
ATOM 1289 C CA . THR A 1 88 ? 7.943 6.406 27.506 1.00 10.77 88 THR A CA 1
ATOM 1290 C C . THR A 1 88 ? 7.472 5.127 28.211 1.00 10.49 88 THR A C 1
ATOM 1291 O O . THR A 1 88 ? 6.402 5.096 28.803 1.00 11.46 88 THR A O 1
ATOM 1302 N N . ILE A 1 89 ? 8.255 4.061 28.122 1.00 9.90 89 ILE A N 1
ATOM 1303 C CA . ILE A 1 89 ? 7.856 2.742 28.580 1.00 9.70 89 ILE A CA 1
ATOM 1304 C C . ILE A 1 89 ? 9.113 1.983 28.985 1.00 9.07 89 ILE A C 1
ATOM 1305 O O . ILE A 1 89 ? 10.186 2.221 28.437 1.00 8.94 89 ILE A O 1
ATOM 1321 N N . ALA A 1 90 ? 8.994 1.072 29.940 1.00 9.13 90 ALA A N 1
ATOM 1322 C CA . ALA A 1 90 ? 10.122 0.217 30.299 1.00 8.47 90 ALA A CA 1
ATOM 1323 C C . ALA A 1 90 ? 9.629 -1.152 30.712 1.00 8.62 90 ALA A C 1
ATOM 1324 O O . ALA A 1 90 ? 8.560 -1.289 31.329 1.00 9.23 90 ALA A O 1
ATOM 1331 N N . TYR A 1 91 ? 10.461 -2.147 30.401 1.00 8.02 91 TYR A N 1
ATOM 1332 C CA . TYR A 1 91 ? 10.183 -3.554 30.633 1.00 8.60 91 TYR A CA 1
ATOM 1333 C C . TYR A 1 91 ? 11.410 -4.248 31.218 1.00 8.80 91 TYR A C 1
ATOM 1334 O O . TYR A 1 91 ? 12.532 -3.837 30.944 1.00 8.80 91 TYR A O 1
ATOM 1352 N N . LEU A 1 92 ? 11.188 -5.346 31.937 1.00 8.63 92 LEU A N 1
ATOM 1353 C CA . LEU A 1 92 ? 12.240 -6.270 32.356 1.00 8.78 92 LEU A CA 1
ATOM 1354 C C . LEU A 1 92 ? 12.007 -7.635 31.748 1.00 9.32 92 LEU A C 1
ATOM 1355 O O . LEU A 1 92 ? 10.877 -8.014 31.463 1.00 10.19 92 LEU A O 1
ATOM 1371 N N . LYS A 1 93 ? 13.086 -8.389 31.601 1.00 9.12 93 LYS A N 1
ATOM 1372 C CA . LYS A 1 93 ? 13.035 -9.785 31.190 1.00 9.60 93 LYS A CA 1
ATOM 1373 C C . LYS A 1 93 ? 14.090 -10.530 31.984 1.00 9.57 93 LYS A C 1
ATOM 1374 O O . LYS A 1 93 ? 15.265 -10.185 31.931 1.00 10.13 93 LYS A O 1
ATOM 1393 N N . LYS A 1 94 ? 13.676 -11.576 32.682 1.00 10.38 94 LYS A N 1
ATOM 1394 C CA . LYS A 1 94 ? 14.604 -12.422 33.428 1.00 11.23 94 LYS A CA 1
ATOM 1395 C C . LYS A 1 94 ? 15.367 -13.293 32.450 1.00 11.36 94 LYS A C 1
ATOM 1396 O O . LYS A 1 94 ? 14.755 -13.939 31.597 1.00 13.47 94 LYS A O 1
ATOM 1415 N N . VAL A 1 95 ? 16.693 -13.308 32.573 1.00 11.24 95 VAL A N 1
ATOM 1416 C CA . VAL A 1 95 ? 17.530 -14.046 31.648 1.00 12.25 95 VAL A CA 1
ATOM 1417 C C . VAL A 1 95 ? 18.616 -14.781 32.422 1.00 13.70 95 VAL A C 1
ATOM 1418 O O . VAL A 1 95 ? 18.884 -14.477 33.584 1.00 13.80 95 VAL A O 1
ATOM 1431 N N . ASP A 1 96 ? 19.233 -15.753 31.760 1.00 14.94 96 ASP A N 1
ATOM 1432 C CA . ASP A 1 96 ? 20.310 -16.532 32.354 1.00 16.01 96 ASP A CA 1
ATOM 1433 C C . ASP A 1 96 ? 21.579 -15.706 32.572 1.00 14.91 96 ASP A C 1
ATOM 1434 O O . ASP A 1 96 ? 22.220 -15.791 33.614 1.00 15.63 96 ASP A O 1
ATOM 1443 N N . ASN A 1 97 ? 21.943 -14.929 31.565 1.00 13.90 97 ASN A N 1
ATOM 1444 C CA . ASN A 1 97 ? 23.156 -14.131 31.577 1.00 13.34 97 ASN A CA 1
ATOM 1445 C C . ASN A 1 97 ? 22.861 -12.847 30.827 1.00 12.47 97 ASN A C 1
ATOM 1446 O O . ASN A 1 97 ? 22.593 -12.874 29.627 1.00 13.09 97 ASN A O 1
ATOM 1457 N N . ALA A 1 98 ? 22.856 -11.724 31.545 1.00 11.42 98 ALA A N 1
ATOM 1458 C CA . ALA A 1 98 ? 22.434 -10.461 30.952 1.00 11.85 98 ALA A CA 1
ATOM 1459 C C . ALA A 1 98 ? 23.408 -9.951 29.893 1.00 11.81 98 ALA A C 1
ATOM 1460 O O . ALA A 1 98 ? 23.030 -9.090 29.110 1.00 12.47 98 ALA A O 1
ATOM 1467 N N . ALA A 1 99 ? 24.631 -10.491 29.844 1.00 12.68 99 ALA A N 1
ATOM 1468 C CA . ALA A 1 99 ? 25.602 -10.101 28.830 1.00 14.25 99 ALA A CA 1
ATOM 1469 C C . ALA A 1 99 ? 25.445 -10.863 27.524 1.00 15.80 99 ALA A C 1
ATOM 1470 O O . ALA A 1 99 ? 25.994 -10.429 26.512 1.00 18.82 99 ALA A O 1
ATOM 1477 N N . THR A 1 100 ? 24.706 -11.976 27.515 1.00 15.03 100 THR A N 1
ATOM 1478 C CA . THR A 1 100 ? 24.565 -12.780 26.291 1.00 16.30 100 THR A CA 1
ATOM 1479 C C . THR A 1 100 ? 23.138 -13.011 25.795 1.00 14.90 100 THR A C 1
ATOM 1480 O O . THR A 1 100 ? 22.960 -13.346 24.634 1.00 16.31 100 THR A O 1
ATOM 1491 N N . ALA A 1 101 ? 22.133 -12.862 26.651 1.00 13.93 101 ALA A N 1
ATOM 1492 C CA . ALA A 1 101 ? 20.751 -13.111 26.235 1.00 14.03 101 ALA A CA 1
ATOM 1493 C C . ALA A 1 101 ? 20.347 -12.118 25.145 1.00 13.40 101 ALA A C 1
ATOM 1494 O O . ALA A 1 101 ? 20.599 -10.930 25.288 1.00 13.59 101 ALA A O 1
ATOM 1501 N N . SER A 1 102 ? 19.702 -12.560 24.073 1.00 15.70 102 SER A N 1
ATOM 1502 C CA . SER A 1 102 ? 19.354 -11.610 22.989 1.00 17.41 102 SER A CA 1
ATOM 1503 C C . SER A 1 102 ? 18.186 -10.657 23.316 1.00 15.16 102 SER A C 1
ATOM 1504 O O . SER A 1 102 ? 18.108 -9.539 22.805 1.00 18.04 102 SER A O 1
ATOM 1512 N N . GLY A 1 103 ? 17.269 -11.122 24.150 1.00 15.26 103 GLY A N 1
ATOM 1513 C CA . GLY A 1 103 ? 16.037 -10.379 24.454 1.00 13.97 103 GLY A CA 1
ATOM 1514 C C . GLY A 1 103 ? 14.849 -10.736 23.571 1.00 13.88 103 GLY A C 1
ATOM 1515 O O . GLY A 1 103 ? 13.722 -10.390 23.897 1.00 14.44 103 GLY A O 1
ATOM 1519 N N . VAL A 1 104 ? 15.083 -11.432 22.464 1.00 14.56 104 VAL A N 1
ATOM 1520 C CA . VAL A 1 104 ? 14.007 -11.787 21.556 1.00 15.05 104 VAL A CA 1
ATOM 1521 C C . VAL A 1 104 ? 13.149 -12.890 22.171 1.00 14.92 104 VAL A C 1
ATOM 1522 O O . VAL A 1 104 ? 13.672 -13.856 22.727 1.00 18.11 104 VAL A O 1
ATOM 1535 N N . GLY A 1 105 ? 11.835 -12.717 22.082 1.00 15.30 105 GLY A N 1
ATOM 1536 C CA . GLY A 1 105 ? 10.889 -13.738 22.532 1.00 15.71 105 GLY A CA 1
ATOM 1537 C C . GLY A 1 105 ? 10.129 -13.362 23.791 1.00 15.14 105 GLY A C 1
ATOM 1538 O O . GLY A 1 105 ? 10.036 -12.192 24.156 1.00 14.90 105 GLY A O 1
ATOM 1542 N N . ASN A 1 106 ? 9.571 -14.374 24.447 1.00 16.42 106 ASN A N 1
ATOM 1543 C CA . ASN A 1 106 ? 8.717 -14.193 25.620 1.00 16.08 106 ASN A CA 1
ATOM 1544 C C . ASN A 1 106 ? 9.549 -13.899 26.862 1.00 15.71 106 ASN A C 1
ATOM 1545 O O . ASN A 1 106 ? 10.743 -14.195 26.908 1.00 17.74 106 ASN A O 1
ATOM 1556 N N . GLY A 1 107 ? 8.901 -13.319 27.865 1.00 14.27 107 GLY A N 1
ATOM 1557 C CA . GLY A 1 107 ? 9.506 -13.092 29.170 1.00 13.47 107 GLY A CA 1
ATOM 1558 C C . GLY A 1 107 ? 9.472 -11.648 29.639 1.00 11.89 107 GLY A C 1
ATOM 1559 O O . GLY A 1 107 ? 9.833 -11.353 30.769 1.00 12.33 107 GLY A O 1
ATOM 1563 N N . TRP A 1 108 ? 9.051 -10.737 28.774 1.00 11.87 108 TRP A N 1
ATOM 1564 C CA . TRP A 1 108 ? 9.022 -9.324 29.123 1.00 11.46 108 TRP A CA 1
ATOM 1565 C C . TRP A 1 108 ? 7.835 -8.996 29.977 1.00 11.30 108 TRP A C 1
ATOM 1566 O O . TRP A 1 108 ? 6.731 -9.495 29.738 1.00 12.82 108 TRP A O 1
ATOM 1587 N N . PHE A 1 109 ? 8.026 -8.126 30.964 1.00 10.81 109 PHE A N 1
ATOM 1588 C CA . PHE A 1 109 ? 6.917 -7.551 31.719 1.00 10.85 109 PHE A CA 1
ATOM 1589 C C . PHE A 1 109 ? 7.144 -6.052 31.887 1.00 10.59 109 PHE A C 1
ATOM 1590 O O . PHE A 1 109 ? 8.274 -5.593 32.036 1.00 10.62 109 PHE A O 1
ATOM 1607 N N . LYS A 1 110 ? 6.069 -5.284 31.793 1.00 11.24 110 LYS A N 1
ATOM 1608 C CA . LYS A 1 110 ? 6.154 -3.832 31.837 1.00 11.14 110 LYS A CA 1
ATOM 1609 C C . LYS A 1 110 ? 6.273 -3.335 33.266 1.00 10.96 110 LYS A C 1
ATOM 1610 O O . LYS A 1 110 ? 5.508 -3.771 34.121 1.00 12.74 110 LYS A O 1
ATOM 1629 N N . ILE A 1 111 ? 7.198 -2.417 33.527 1.00 10.78 111 ILE A N 1
ATOM 1630 C CA . ILE A 1 111 ? 7.405 -1.861 34.862 1.00 11.10 111 ILE A CA 1
ATOM 1631 C C . ILE A 1 111 ? 7.243 -0.343 34.953 1.00 11.36 111 ILE A C 1
ATOM 1632 O O . ILE A 1 111 ? 7.231 0.205 36.053 1.00 13.00 111 ILE A O 1
ATOM 1648 N N . GLN A 1 112 ? 7.096 0.334 33.813 1.00 10.93 112 GLN A N 1
ATOM 1649 C CA . GLN A 1 112 ? 6.891 1.778 33.794 1.00 11.45 112 GLN A CA 1
ATOM 1650 C C . GLN A 1 112 ? 6.200 2.156 32.495 1.00 11.32 112 GLN A C 1
ATOM 1651 O O . GLN A 1 112 ? 6.455 1.533 31.458 1.00 10.89 112 GLN A O 1
ATOM 1665 N N . GLN A 1 113 ? 5.364 3.188 32.553 1.00 11.81 113 GLN A N 1
ATOM 1666 C CA . GLN A 1 113 ? 4.886 3.854 31.359 1.00 12.47 113 GLN A CA 1
ATOM 1667 C C . GLN A 1 113 ? 4.433 5.253 31.716 1.00 13.30 113 GLN A C 1
ATOM 1668 O O . GLN A 1 113 ? 3.982 5.525 32.823 1.00 14.97 113 GLN A O 1
ATOM 1682 N N . ASP A 1 114 ? 4.523 6.134 30.737 1.00 13.97 114 ASP A N 1
ATOM 1683 C CA . ASP A 1 114 ? 4.119 7.530 30.870 1.00 15.76 114 ASP A CA 1
ATOM 1684 C C . ASP A 1 114 ? 3.613 7.978 29.509 1.00 16.09 114 ASP A C 1
ATOM 1685 O O . ASP A 1 114 ? 4.407 8.227 28.601 1.00 15.72 114 ASP A O 1
ATOM 1694 N N . GLY A 1 115 ? 2.295 8.019 29.362 1.00 17.86 115 GLY A N 1
ATOM 1695 C CA . GLY A 1 115 ? 1.654 8.366 28.100 1.00 19.08 115 GLY A CA 1
ATOM 1696 C C . GLY A 1 115 ? 1.377 9.854 27.985 1.00 20.74 115 GLY A C 1
ATOM 1697 O O . GLY A 1 115 ? 2.281 10.647 27.764 1.00 23.23 115 GLY A O 1
ATOM 1701 N N . MET A 1 116 ? 0.117 10.262 28.155 1.00 22.54 116 MET A N 1
ATOM 1702 C CA . MET A 1 116 ? -0.285 11.681 28.192 1.00 24.08 116 MET A CA 1
ATOM 1703 C C . MET A 1 116 ? -0.961 12.002 29.491 1.00 26.48 116 MET A C 1
ATOM 1704 O O . MET A 1 116 ? -1.737 11.265 29.968 1.00 29.31 116 MET A O 1
ATOM 1718 N N . ASP A 1 117 ? -0.537 13.047 30.087 1.00 25.89 117 ASP A N 1
ATOM 1719 C CA . ASP A 1 117 ? -1.115 13.434 31.368 1.00 29.62 117 ASP A CA 1
ATOM 1720 C C . ASP A 1 117 ? -2.367 14.290 31.166 1.00 31.09 117 ASP A C 1
ATOM 1721 O O . ASP A 1 117 ? -2.780 14.556 30.030 1.00 32.46 117 ASP A O 1
ATOM 1730 N N . SER A 1 118 ? -2.968 14.719 32.273 1.00 35.29 118 SER A N 1
ATOM 1731 C CA . SER A 1 118 ? -4.202 15.501 32.230 1.00 36.85 118 SER A CA 1
ATOM 1732 C C . SER A 1 118 ? -4.025 16.926 31.683 1.00 37.37 118 SER A C 1
ATOM 1733 O O . SER A 1 118 ? -5.012 17.577 31.330 1.00 43.84 118 SER A O 1
ATOM 1741 N N . SER A 1 119 ? -2.786 17.412 31.640 1.00 35.79 119 SER A N 1
ATOM 1742 C CA . SER A 1 119 ? -2.468 18.711 31.036 1.00 37.40 119 SER A CA 1
ATOM 1743 C C . SER A 1 119 ? -2.102 18.593 29.552 1.00 36.59 119 SER A C 1
ATOM 1744 O O . SER A 1 119 ? -1.770 19.592 28.913 1.00 38.36 119 SER A O 1
ATOM 1752 N N . GLY A 1 120 ? -2.146 17.375 29.011 1.00 33.79 120 GLY A N 1
ATOM 1753 C CA . GLY A 1 120 ? -1.900 17.145 27.587 1.00 32.26 120 GLY A CA 1
ATOM 1754 C C . GLY A 1 120 ? -0.437 16.994 27.215 1.00 31.43 120 GLY A C 1
ATOM 1755 O O . GLY A 1 120 ? -0.097 17.017 26.031 1.00 33.67 120 GLY A O 1
ATOM 1759 N N . VAL A 1 121 ? 0.405 16.836 28.220 1.00 28.53 121 VAL A N 1
ATOM 1760 C CA . VAL A 1 121 ? 1.828 16.706 28.015 1.00 26.33 121 VAL A CA 1
ATOM 1761 C C . VAL A 1 121 ? 2.281 15.212 28.036 1.00 22.72 121 VAL A C 1
ATOM 1762 O O . VAL A 1 121 ? 1.840 14.443 28.857 1.00 21.26 121 VAL A O 1
ATOM 1775 N N . TRP A 1 122 ? 3.136 14.870 27.048 1.00 20.98 122 TRP A N 1
ATOM 1776 C CA . TRP A 1 122 ? 3.518 13.486 26.785 1.00 19.07 122 TRP A CA 1
ATOM 1777 C C . TRP A 1 122 ? 4.736 13.065 27.548 1.00 17.56 122 TRP A C 1
ATOM 1778 O O . TRP A 1 122 ? 5.584 13.890 27.878 1.00 19.01 122 TRP A O 1
ATOM 1799 N N . GLY A 1 123 ? 4.857 11.764 27.790 1.00 17.20 123 GLY A N 1
ATOM 1800 C CA . GLY A 1 123 ? 6.026 11.214 28.464 1.00 16.52 123 GLY A CA 1
ATOM 1801 C C . GLY A 1 123 ? 7.336 11.612 27.807 1.00 15.03 123 GLY A C 1
ATOM 1802 O O . GLY A 1 123 ? 8.302 11.965 28.491 1.00 15.63 123 GLY A O 1
ATOM 1806 N N . THR A 1 124 ? 7.383 11.584 26.479 1.00 14.86 124 THR A N 1
ATOM 1807 C CA . THR A 1 124 ? 8.636 11.941 25.807 1.00 13.70 124 THR A CA 1
ATOM 1808 C C . THR A 1 124 ? 9.007 13.401 26.054 1.00 14.69 124 THR A C 1
ATOM 1809 O O . THR A 1 124 ? 10.186 13.746 26.103 1.00 15.13 124 THR A O 1
ATOM 1820 N N . GLU A 1 125 ? 7.999 14.254 26.219 1.00 16.55 125 GLU A N 1
ATOM 1821 C CA . GLU A 1 125 ? 8.262 15.664 26.489 1.00 17.35 125 GLU A CA 1
ATOM 1822 C C . GLU A 1 125 ? 8.891 15.880 27.865 1.00 16.93 125 GLU A C 1
ATOM 1823 O O . GLU A 1 125 ? 9.747 16.755 28.037 1.00 18.96 125 GLU A O 1
ATOM 1835 N N . ARG A 1 126 ? 8.469 15.085 28.847 1.00 17.19 126 ARG A N 1
ATOM 1836 C CA . ARG A 1 126 ? 9.104 15.131 30.163 1.00 18.83 126 ARG A CA 1
ATOM 1837 C C . ARG A 1 126 ? 10.573 14.698 30.110 1.00 16.13 126 ARG A C 1
ATOM 1838 O O . ARG A 1 126 ? 11.406 15.238 30.836 1.00 19.79 126 ARG A O 1
ATOM 1859 N N . VAL A 1 127 ? 10.890 13.728 29.255 1.00 14.53 127 VAL A N 1
ATOM 1860 C CA . VAL A 1 127 ? 12.276 13.298 29.079 1.00 14.15 127 VAL A CA 1
ATOM 1861 C C . VAL A 1 127 ? 13.085 14.370 28.333 1.00 14.34 127 VAL A C 1
ATOM 1862 O O . VAL A 1 127 ? 14.177 14.755 28.769 1.00 15.99 127 VAL A O 1
ATOM 1875 N N . ILE A 1 128 ? 12.532 14.865 27.229 1.00 15.28 128 ILE A N 1
ATOM 1876 C CA . ILE A 1 128 ? 13.194 15.887 26.417 1.00 15.43 128 ILE A CA 1
ATOM 1877 C C . ILE A 1 128 ? 13.527 17.137 27.238 1.00 17.03 128 ILE A C 1
ATOM 1878 O O . ILE A 1 128 ? 14.626 17.682 27.139 1.00 17.97 128 ILE A O 1
ATOM 1894 N N . ASN A 1 129 ? 12.575 17.571 28.059 1.00 17.56 129 ASN A N 1
ATOM 1895 C CA . ASN A 1 129 ? 12.735 18.790 28.859 1.00 19.51 129 ASN A CA 1
ATOM 1896 C C . ASN A 1 129 ? 13.224 18.530 30.280 1.00 20.23 129 ASN A C 1
ATOM 1897 O O . ASN A 1 129 ? 13.335 19.453 31.078 1.00 23.60 129 ASN A O 1
ATOM 1908 N N . GLY A 1 130 ? 13.535 17.269 30.577 1.00 18.58 130 GLY A N 1
ATOM 1909 C CA . GLY A 1 130 ? 14.068 16.866 31.871 1.00 19.30 130 GLY A CA 1
ATOM 1910 C C . GLY A 1 130 ? 15.445 16.237 31.785 1.00 17.58 130 GLY A C 1
ATOM 1911 O O . GLY A 1 130 ? 15.722 15.251 32.473 1.00 17.88 130 GLY A O 1
ATOM 1915 N N . LYS A 1 131 ? 16.310 16.811 30.947 1.00 17.06 131 LYS A N 1
ATOM 1916 C CA . LYS A 1 131 ? 17.715 16.399 30.832 1.00 17.36 131 LYS A CA 1
ATOM 1917 C C . LYS A 1 131 ? 17.880 14.947 30.362 1.00 14.36 131 LYS A C 1
ATOM 1918 O O . LYS A 1 131 ? 18.899 14.300 30.610 1.00 15.48 131 LYS A O 1
ATOM 1937 N N . GLY A 1 132 ? 16.879 14.448 29.642 1.00 13.58 132 GLY A N 1
ATOM 1938 C CA . GLY A 1 132 ? 16.922 13.099 29.091 1.00 12.91 132 GLY A CA 1
ATOM 1939 C C . GLY A 1 132 ? 16.670 12.020 30.125 1.00 11.35 132 GLY A C 1
ATOM 1940 O O . GLY A 1 132 ? 16.928 10.854 29.857 1.00 11.06 132 GLY A O 1
ATOM 1944 N N . ARG A 1 133 ? 16.153 12.393 31.295 1.00 12.19 133 ARG A N 1
ATOM 1945 C CA . ARG A 1 133 ? 15.999 11.454 32.405 1.00 12.03 133 ARG A CA 1
ATOM 1946 C C . ARG A 1 133 ? 14.667 10.709 32.366 1.00 11.52 133 ARG A C 1
ATOM 1947 O O . ARG A 1 133 ? 13.599 11.312 32.360 1.00 13.90 133 ARG A O 1
ATOM 1968 N N . HIS A 1 134 ? 14.752 9.387 32.393 1.00 11.35 134 HIS A N 1
ATOM 1969 C CA . HIS A 1 134 ? 13.593 8.483 32.310 1.00 10.75 134 HIS A CA 1
ATOM 1970 C C . HIS A 1 134 ? 13.676 7.558 33.506 1.00 10.75 134 HIS A C 1
ATOM 1971 O O . HIS A 1 134 ? 14.452 6.601 33.510 1.00 10.79 134 HIS A O 1
ATOM 1985 N N . SER A 1 135 ? 12.908 7.870 34.554 1.00 11.48 135 SER A N 1
ATOM 1986 C CA . SER A 1 135 ? 12.995 7.170 35.829 1.00 12.04 135 SER A CA 1
ATOM 1987 C C . SER A 1 135 ? 12.101 5.937 35.844 1.00 11.16 135 SER A C 1
ATOM 1988 O O . SER A 1 135 ? 10.933 6.005 35.456 1.00 12.55 135 SER A O 1
ATOM 1996 N N . ILE A 1 136 ? 12.648 4.829 36.336 1.00 11.02 136 ILE A N 1
ATOM 1997 C CA . ILE A 1 136 ? 12.037 3.513 36.208 1.00 10.43 136 ILE A CA 1
ATOM 1998 C C . ILE A 1 136 ? 12.241 2.732 37.518 1.00 11.06 136 ILE A C 1
ATOM 1999 O O . ILE A 1 136 ? 13.381 2.537 37.942 1.00 11.90 136 ILE A O 1
ATOM 2015 N N . LYS A 1 137 ? 11.162 2.282 38.152 1.00 11.82 137 LYS A N 1
ATOM 2016 C CA . LYS A 1 137 ? 11.271 1.542 39.399 1.00 12.61 137 LYS A CA 1
ATOM 2017 C C . LYS A 1 137 ? 11.445 0.050 39.148 1.00 12.00 137 LYS A C 1
ATOM 2018 O O . LYS A 1 137 ? 10.608 -0.591 38.514 1.00 12.63 137 LYS A O 1
ATOM 2037 N N . ILE A 1 138 ? 12.521 -0.506 39.692 1.00 11.70 138 ILE A N 1
ATOM 2038 C CA . ILE A 1 138 ? 12.703 -1.946 39.702 1.00 11.71 138 ILE A CA 1
ATOM 2039 C C . ILE A 1 138 ? 11.807 -2.496 40.810 1.00 11.93 138 ILE A C 1
ATOM 2040 O O . ILE A 1 138 ? 11.983 -2.120 41.967 1.00 12.73 138 ILE A O 1
ATOM 2056 N N . PRO A 1 139 ? 10.830 -3.362 40.476 1.00 12.19 139 PRO A N 1
ATOM 2057 C CA . PRO A 1 139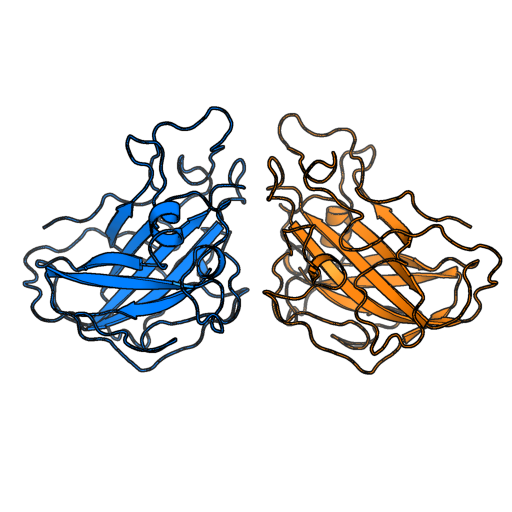 ? 9.935 -3.841 41.541 1.00 12.70 139 PRO A CA 1
ATOM 2058 C C . PRO A 1 139 ? 10.653 -4.558 42.683 1.00 13.09 139 PRO A C 1
ATOM 2059 O O . PRO A 1 139 ? 11.624 -5.275 42.460 1.00 13.93 139 PRO A O 1
ATOM 2070 N N . GLU A 1 140 ? 10.155 -4.370 43.902 1.00 13.65 140 GLU A N 1
ATOM 2071 C CA . GLU A 1 140 ? 10.754 -4.993 45.071 1.00 15.07 140 GLU A CA 1
ATOM 2072 C C . GLU A 1 140 ? 10.502 -6.495 45.123 1.00 13.91 140 GLU A C 1
ATOM 2073 O O . GLU A 1 140 ? 11.284 -7.240 45.724 1.00 15.36 140 GLU A O 1
ATOM 2085 N N . CYS A 1 141 ? 9.415 -6.937 44.496 1.00 14.03 141 CYS A N 1
ATOM 2086 C CA . CYS A 1 141 ? 8.908 -8.286 44.710 1.00 13.83 141 CYS A CA 1
ATOM 2087 C C . CYS A 1 141 ? 9.318 -9.323 43.673 1.00 13.66 141 CYS A C 1
ATOM 2088 O O . CYS A 1 141 ? 8.910 -10.483 43.757 1.00 15.59 141 CYS A O 1
ATOM 2096 N N . ILE A 1 142 ? 10.095 -8.915 42.678 1.00 12.93 142 ILE A N 1
ATOM 2097 C CA . ILE A 1 142 ? 10.556 -9.870 41.679 1.00 13.16 142 ILE A CA 1
ATOM 2098 C C . ILE A 1 142 ? 11.748 -10.679 42.181 1.00 12.14 142 ILE A C 1
ATOM 2099 O O . ILE A 1 142 ? 12.406 -10.312 43.147 1.00 12.92 142 ILE A O 1
ATOM 2115 N N . ALA A 1 143 ? 12.005 -11.789 41.511 1.00 12.48 143 ALA A N 1
ATOM 2116 C CA . ALA A 1 143 ? 13.158 -12.618 41.824 1.00 12.49 143 ALA A CA 1
ATOM 2117 C C . ALA A 1 143 ? 14.433 -11.841 41.558 1.00 12.52 143 ALA A C 1
ATOM 2118 O O . ALA A 1 143 ? 14.502 -11.052 40.625 1.00 13.10 143 ALA A O 1
ATOM 2125 N N . PRO A 1 144 ? 15.458 -12.065 42.378 1.00 12.75 144 PRO A N 1
ATOM 2126 C CA . PRO A 1 144 ? 16.753 -11.467 42.086 1.00 13.08 144 PRO A CA 1
ATOM 2127 C C . PRO A 1 144 ? 17.421 -12.117 40.881 1.00 12.79 144 PRO A C 1
ATOM 2128 O O . PRO A 1 144 ? 16.999 -13.176 40.419 1.00 14.99 144 PRO A O 1
ATOM 2139 N N . GLY A 1 145 ? 18.448 -11.465 40.363 1.00 12.83 145 GLY A N 1
ATOM 2140 C CA . GLY A 1 145 ? 19.314 -12.077 39.380 1.00 13.25 145 GLY A CA 1
ATOM 2141 C C . GLY A 1 145 ? 19.440 -11.280 38.109 1.00 12.08 145 GLY A C 1
ATOM 2142 O O . GLY A 1 145 ? 19.267 -10.074 38.095 1.00 12.20 145 GLY A O 1
ATOM 2146 N N . GLN A 1 146 ? 19.772 -11.983 37.037 1.00 11.55 146 GLN A N 1
ATOM 2147 C CA . GLN A 1 146 ? 20.112 -11.356 35.777 1.00 11.25 146 GLN A CA 1
ATOM 2148 C C . GLN A 1 146 ? 18.846 -10.968 35.011 1.00 11.06 146 GLN A C 1
ATOM 2149 O O . GLN A 1 146 ? 17.943 -11.795 34.838 1.00 11.43 146 GLN A O 1
ATOM 2163 N N . TYR A 1 147 ? 18.798 -9.720 34.553 1.00 10.10 147 TYR A N 1
ATOM 2164 C CA . TYR A 1 147 ? 17.688 -9.199 33.762 1.00 9.51 147 TYR A CA 1
ATOM 2165 C C . TYR A 1 147 ? 18.198 -8.318 32.639 1.00 8.94 147 TYR A C 1
ATOM 2166 O O . TYR A 1 147 ? 19.236 -7.669 32.751 1.00 9.70 147 TYR A O 1
ATOM 2184 N N . LEU A 1 148 ? 17.393 -8.235 31.587 1.00 8.78 148 LEU A N 1
ATOM 2185 C CA . LEU A 1 148 ? 17.480 -7.140 30.642 1.00 8.45 148 LEU A CA 1
ATOM 2186 C C . LEU A 1 148 ? 16.432 -6.104 30.987 1.00 7.85 148 LEU A C 1
ATOM 2187 O O . LEU A 1 148 ? 15.294 -6.449 31.309 1.00 8.89 148 LEU A O 1
ATOM 2203 N N . LEU A 1 149 ? 16.818 -4.834 30.890 1.00 8.13 149 LEU A N 1
ATOM 2204 C CA . LEU A 1 149 ? 15.912 -3.697 31.043 1.00 8.32 149 LEU A CA 1
ATOM 2205 C C . LEU A 1 149 ? 15.773 -3.025 29.682 1.00 8.08 149 LEU A C 1
ATOM 2206 O O . LEU A 1 149 ? 16.745 -2.498 29.157 1.00 9.32 149 LEU A O 1
ATOM 2222 N N . ARG A 1 150 ? 14.569 -3.045 29.113 1.00 8.00 150 ARG A N 1
ATOM 2223 C CA . ARG A 1 150 ? 14.282 -2.434 27.822 1.00 7.86 150 ARG A CA 1
ATOM 2224 C C . ARG A 1 150 ? 13.579 -1.121 28.095 1.00 7.61 150 ARG A C 1
ATOM 2225 O O . ARG A 1 150 ? 12.452 -1.121 28.582 1.00 9.36 150 ARG A O 1
ATOM 2246 N N . ALA A 1 151 ? 14.252 -0.007 27.830 1.00 7.49 151 ALA A N 1
ATOM 2247 C CA . ALA A 1 151 ? 13.658 1.316 27.951 1.00 7.74 151 ALA A CA 1
ATOM 2248 C C . ALA A 1 151 ? 13.366 1.838 26.566 1.00 7.36 151 ALA A C 1
ATOM 2249 O O . ALA A 1 151 ? 14.177 1.671 25.659 1.00 7.82 151 ALA A O 1
ATOM 2256 N N . GLU A 1 152 ? 12.210 2.482 26.420 1.00 7.94 152 GLU A N 1
ATOM 2257 C CA . GLU A 1 152 ? 11.653 2.832 25.117 1.00 8.10 152 GLU A CA 1
ATOM 2258 C C . GLU A 1 152 ? 11.000 4.190 25.126 1.00 8.11 152 GLU A C 1
ATOM 2259 O O . GLU A 1 152 ? 10.320 4.570 26.082 1.00 8.88 152 GLU A O 1
ATOM 2271 N N . MET A 1 153 ? 11.166 4.895 24.022 1.00 8.60 153 MET A N 1
ATOM 2272 C CA . MET A 1 153 ? 10.363 6.069 23.690 1.00 9.13 153 MET A CA 1
ATOM 2273 C C . MET A 1 153 ? 9.740 5.801 22.334 1.00 10.04 153 MET A C 1
ATOM 2274 O O . MET A 1 153 ? 10.453 5.381 21.410 1.00 9.99 153 MET A O 1
ATOM 2288 N N . ILE A 1 154 ? 8.424 6.029 22.215 1.00 10.48 154 ILE A N 1
ATOM 2289 C CA . ILE A 1 154 ? 7.744 5.876 20.937 1.00 10.65 154 ILE A CA 1
ATOM 2290 C C . ILE A 1 154 ? 7.331 7.259 20.439 1.00 10.95 154 ILE A C 1
ATOM 2291 O O . ILE A 1 154 ? 6.574 7.944 21.111 1.00 13.15 154 ILE A O 1
ATOM 2307 N N . ALA A 1 155 ? 7.855 7.674 19.289 1.00 10.89 155 ALA A N 1
ATOM 2308 C CA . ALA A 1 155 ? 7.472 8.955 18.684 1.00 11.38 155 ALA A CA 1
ATOM 2309 C C . ALA A 1 155 ? 6.272 8.733 17.780 1.00 12.45 155 ALA A C 1
ATOM 2310 O O . ALA A 1 155 ? 6.319 7.861 16.917 1.00 11.98 155 ALA A O 1
ATOM 2317 N N . LEU A 1 156 ? 5.217 9.531 17.977 1.00 13.13 156 LEU A N 1
ATOM 2318 C CA . LEU A 1 156 ? 3.932 9.348 17.278 1.00 13.86 156 LEU A CA 1
ATOM 2319 C C . LEU A 1 156 ? 3.578 10.461 16.301 1.00 14.53 156 LEU A C 1
ATOM 2320 O O . LEU A 1 156 ? 2.470 10.462 15.751 1.00 15.81 156 LEU A O 1
ATOM 2336 N N . HIS A 1 157 ? 4.489 11.395 16.057 1.00 13.52 157 HIS A N 1
ATOM 2337 C CA . HIS A 1 157 ? 4.220 12.522 15.155 1.00 14.43 157 HIS A CA 1
ATOM 2338 C C . HIS A 1 157 ? 3.953 12.094 13.717 1.00 13.83 157 HIS A C 1
ATOM 2339 O O . HIS A 1 157 ? 3.291 12.819 12.976 1.00 14.91 157 HIS A O 1
ATOM 2354 N N . ALA A 1 158 ? 4.424 10.916 13.316 1.00 13.41 158 ALA A N 1
ATOM 2355 C CA . ALA A 1 158 ? 4.239 10.400 11.970 1.00 13.75 158 ALA A CA 1
ATOM 2356 C C . ALA A 1 158 ? 3.511 9.059 11.977 1.00 14.67 158 ALA A C 1
ATOM 2357 O O . ALA A 1 158 ? 3.700 8.246 11.082 1.00 16.36 158 ALA A O 1
ATOM 2364 N N . ALA A 1 159 ? 2.632 8.864 12.965 1.00 15.96 159 ALA A N 1
ATOM 2365 C CA . ALA A 1 159 ? 2.001 7.567 13.217 1.00 17.52 159 ALA A CA 1
ATOM 2366 C C . ALA A 1 159 ? 0.570 7.445 12.711 1.00 20.16 159 ALA A C 1
ATOM 2367 O O . ALA A 1 159 ? -0.109 6.496 13.077 1.00 20.59 159 ALA A O 1
ATOM 2374 N N . SER A 1 160 ? 0.103 8.379 11.884 1.00 22.19 160 SER A N 1
ATOM 2375 C CA . SER A 1 160 ? -1.296 8.360 11.432 1.00 23.33 160 SER A CA 1
ATOM 2376 C C . SER A 1 160 ? -1.617 7.061 10.703 1.00 24.67 160 SER A C 1
ATOM 2377 O O . SER A 1 160 ? -2.744 6.557 10.770 1.00 30.22 160 SER A O 1
ATOM 2385 N N . ASN A 1 161 ? -0.637 6.557 9.963 1.00 25.07 161 ASN A N 1
ATOM 2386 C CA . ASN A 1 161 ? -0.703 5.241 9.353 1.00 26.65 161 ASN A CA 1
ATOM 2387 C C . ASN A 1 161 ? 0.348 4.322 9.964 1.00 24.32 161 ASN A C 1
ATOM 2388 O O . ASN A 1 161 ? 1.234 4.778 10.673 1.00 25.01 161 ASN A O 1
ATOM 2399 N N . TYR A 1 162 ? 0.238 3.026 9.704 1.00 27.03 162 TYR A N 1
ATOM 2400 C CA . TYR A 1 162 ? 1.273 2.068 10.103 1.00 24.45 162 TYR A CA 1
ATOM 2401 C C . TYR A 1 162 ? 1.791 1.426 8.820 1.00 24.87 162 TYR A C 1
ATOM 2402 O O . TYR A 1 162 ? 0.988 0.979 8.012 1.00 29.24 162 TYR A O 1
ATOM 2420 N N . PRO A 1 163 ? 3.121 1.389 8.608 1.00 23.41 163 PRO A N 1
ATOM 2421 C CA . PRO A 1 163 ? 4.185 1.877 9.477 1.00 21.50 163 PRO A CA 1
ATOM 2422 C C . PRO A 1 163 ? 4.175 3.384 9.596 1.00 18.55 163 PRO A C 1
ATOM 2423 O O . PRO A 1 163 ? 3.730 4.083 8.689 1.00 17.41 163 PRO A O 1
ATOM 2434 N N . GLY A 1 164 ? 4.657 3.861 10.733 1.00 15.55 164 GLY A N 1
ATOM 2435 C CA . GLY A 1 164 ? 4.717 5.288 11.013 1.00 14.76 164 GLY A CA 1
ATOM 2436 C C . GLY A 1 164 ? 5.271 5.595 12.382 1.00 13.09 164 GLY A C 1
ATOM 2437 O O . GLY A 1 164 ? 6.150 6.441 12.529 1.00 12.88 164 GLY A O 1
ATOM 2441 N N . ALA A 1 165 ? 4.741 4.909 13.387 1.00 13.68 165 ALA A N 1
ATOM 2442 C CA . ALA A 1 165 ? 5.259 5.016 14.753 1.00 12.98 165 ALA A CA 1
ATOM 2443 C C . ALA A 1 165 ? 6.743 4.689 14.747 1.00 11.78 165 ALA A C 1
ATOM 2444 O O . ALA A 1 165 ? 7.174 3.776 14.057 1.00 12.64 165 ALA A O 1
ATOM 2451 N N . GLN A 1 166 ? 7.501 5.431 15.533 1.00 10.73 166 GLN A N 1
ATOM 2452 C CA . GLN A 1 166 ? 8.955 5.269 15.577 1.00 10.28 166 GLN A CA 1
ATOM 2453 C C . GLN A 1 166 ? 9.344 4.789 16.958 1.00 9.52 166 GLN A C 1
ATOM 2454 O O . GLN A 1 166 ? 9.162 5.506 17.939 1.00 10.26 166 GLN A O 1
ATOM 2468 N N . PHE A 1 167 ? 9.879 3.576 17.025 1.00 9.36 167 PHE A N 1
ATOM 2469 C CA . PHE A 1 167 ? 10.200 2.931 18.295 1.00 9.15 167 PHE A CA 1
ATOM 2470 C C . PHE A 1 167 ? 11.707 3.056 18.535 1.00 8.75 167 PHE A C 1
ATOM 2471 O O . PHE A 1 167 ? 12.513 2.578 17.743 1.00 9.13 167 PHE A O 1
ATOM 2488 N N . TYR A 1 168 ? 12.077 3.713 19.632 1.00 8.20 168 TYR A N 1
ATOM 2489 C CA . TYR A 1 168 ? 13.481 3.879 20.040 1.00 7.92 168 TYR A CA 1
ATOM 2490 C C . TYR A 1 168 ? 13.672 3.117 21.325 1.00 7.73 168 TYR A C 1
ATOM 2491 O O . TYR A 1 168 ? 13.008 3.418 22.311 1.00 8.49 168 TYR A O 1
ATOM 2509 N N . MET A 1 169 ? 14.532 2.108 21.325 1.00 7.70 169 MET A N 1
ATOM 2510 C CA . MET A 1 169 ? 14.719 1.284 22.515 1.00 7.71 169 MET A CA 1
ATOM 2511 C C . MET A 1 169 ? 16.164 0.818 22.596 1.00 7.64 169 MET A C 1
ATOM 2512 O O . MET A 1 169 ? 16.863 0.636 21.603 1.00 7.93 169 MET A O 1
ATOM 2526 N N . GLU A 1 170 ? 16.592 0.601 23.823 1.00 7.71 170 GLU A N 1
ATOM 2527 C CA . GLU A 1 170 ? 17.848 -0.088 24.117 1.00 7.78 170 GLU A CA 1
ATOM 2528 C C . GLU A 1 170 ? 17.672 -0.923 25.362 1.00 7.43 170 GLU A C 1
ATOM 2529 O O . GLU A 1 170 ? 16.812 -0.643 26.196 1.00 7.99 170 GLU A O 1
ATOM 2541 N N . CYS A 1 171 ? 18.523 -1.939 25.476 1.00 8.45 171 CYS A N 1
ATOM 2542 C CA . CYS A 1 171 ? 18.517 -2.821 26.608 1.00 8.80 171 CYS A CA 1
ATOM 2543 C C . CYS A 1 171 ? 19.756 -2.653 27.469 1.00 9.00 171 CYS A C 1
ATOM 2544 O O . CYS A 1 171 ? 20.893 -2.688 26.971 1.00 9.78 171 CYS A O 1
ATOM 2552 N N . ALA A 1 172 ? 19.514 -2.479 28.764 1.00 9.05 172 ALA A N 1
ATOM 2553 C CA . ALA A 1 172 ? 20.546 -2.504 29.787 1.00 9.49 172 ALA A CA 1
ATOM 2554 C C . ALA A 1 172 ? 20.616 -3.880 30.411 1.00 8.76 172 ALA A C 1
ATOM 2555 O O . ALA A 1 172 ? 19.665 -4.643 30.421 1.00 9.43 172 ALA A O 1
ATOM 2562 N N . GLN A 1 173 ? 21.784 -4.179 30.955 1.00 9.11 173 GLN A N 1
ATOM 2563 C CA . GLN A 1 173 ? 22.129 -5.482 31.515 1.00 9.37 173 GLN A CA 1
ATOM 2564 C C . GLN A 1 173 ? 22.224 -5.323 33.026 1.00 9.68 173 GLN A C 1
ATOM 2565 O O . GLN A 1 173 ? 23.093 -4.605 33.514 1.00 10.25 173 GLN A O 1
ATOM 2579 N N . LEU A 1 174 ? 21.305 -5.964 33.743 1.00 9.27 174 LEU A N 1
ATOM 2580 C CA . LEU A 1 174 ? 21.156 -5.770 35.190 1.00 10.14 174 LEU A CA 1
ATOM 2581 C C . LEU A 1 174 ? 21.382 -7.038 35.988 1.00 10.08 174 LEU A C 1
ATOM 2582 O O . LEU A 1 174 ? 21.040 -8.133 35.559 1.00 10.54 174 LEU A O 1
ATOM 2598 N N . ASN A 1 175 ? 21.924 -6.837 37.184 1.00 11.27 175 ASN A N 1
ATOM 2599 C CA . ASN A 1 175 ? 21.939 -7.819 38.250 1.00 12.59 175 ASN A CA 1
ATOM 2600 C C . ASN A 1 175 ? 21.085 -7.249 39.383 1.00 12.50 175 ASN A C 1
ATOM 2601 O O . ASN A 1 175 ? 21.518 -6.348 40.106 1.00 13.08 175 ASN A O 1
ATOM 2612 N N . VAL A 1 176 ? 19.862 -7.751 39.528 1.00 12.23 176 VAL A N 1
ATOM 2613 C CA . VAL A 1 176 ? 18.943 -7.249 40.540 1.00 12.03 176 VAL A CA 1
ATOM 2614 C C . VAL A 1 176 ? 19.227 -7.976 41.843 1.00 12.46 176 VAL A C 1
ATOM 2615 O O . VAL A 1 176 ? 19.189 -9.213 41.894 1.00 14.04 176 VAL A O 1
ATOM 2628 N N . VAL A 1 177 ? 19.545 -7.206 42.880 1.00 12.87 177 VAL A N 1
ATOM 2629 C CA . VAL A 1 177 ? 19.808 -7.775 44.191 1.00 14.26 177 VAL A CA 1
ATOM 2630 C C . VAL A 1 177 ? 18.708 -7.342 45.158 1.00 14.59 177 VAL A C 1
ATOM 2631 O O . VAL A 1 177 ? 18.156 -6.249 45.055 1.00 15.18 177 VAL A O 1
ATOM 2644 N N . GLY A 1 178 ? 18.381 -8.225 46.091 1.00 15.01 178 GLY A N 1
ATOM 2645 C CA . GLY A 1 178 ? 17.409 -7.918 47.127 1.00 15.58 178 GLY A CA 1
ATOM 2646 C C . GLY A 1 178 ? 15.954 -8.149 46.749 1.00 14.92 178 GLY A C 1
ATOM 2647 O O . GLY A 1 178 ? 15.062 -7.926 47.567 1.00 17.74 178 GLY A O 1
ATOM 2651 N N . GLY A 1 179 ? 15.684 -8.602 45.529 1.00 14.09 179 GLY A N 1
ATOM 2652 C CA . GLY A 1 179 ? 14.319 -8.935 45.139 1.00 14.52 179 GLY A CA 1
ATOM 2653 C C . GLY A 1 179 ? 13.816 -10.099 45.964 1.00 14.38 179 GLY A C 1
ATOM 2654 O O . GLY A 1 179 ? 14.559 -11.051 46.220 1.00 15.45 179 GLY A O 1
ATOM 2658 N N . THR A 1 180 ? 12.569 -10.029 46.412 1.00 14.45 180 THR A N 1
ATOM 2659 C CA . THR A 1 180 ? 12.038 -11.067 47.291 1.00 14.83 180 THR A CA 1
ATOM 2660 C C . THR A 1 180 ? 11.493 -12.277 46.549 1.00 14.37 180 THR A C 1
ATOM 2661 O O . THR A 1 180 ? 11.249 -13.311 47.153 1.00 14.45 180 THR A O 1
ATOM 2672 N N . GLY A 1 181 ? 11.229 -12.138 45.257 1.00 13.93 181 GLY A N 1
ATOM 2673 C CA . GLY A 1 181 ? 10.607 -13.207 44.493 1.00 13.22 181 GLY A CA 1
ATOM 2674 C C . GLY A 1 181 ? 9.184 -13.534 44.933 1.00 13.99 181 GLY A C 1
ATOM 2675 O O . GLY A 1 181 ? 8.678 -14.601 44.602 1.00 15.64 181 GLY A O 1
ATOM 2679 N N . ALA A 1 182 ? 8.528 -12.621 45.651 1.00 14.38 182 ALA A N 1
ATOM 2680 C CA . ALA A 1 182 ? 7.174 -12.843 46.138 1.00 15.56 182 ALA A CA 1
ATOM 2681 C C . ALA A 1 182 ? 6.143 -12.955 45.024 1.00 15.21 182 ALA A C 1
ATOM 2682 O O . ALA A 1 182 ? 5.083 -13.539 45.237 1.00 18.77 182 ALA A O 1
ATOM 2689 N N . LYS A 1 183 ? 6.419 -12.379 43.859 1.00 15.39 183 LYS A N 1
ATOM 2690 C CA . LYS A 1 183 ? 5.459 -12.402 42.763 1.00 16.26 183 LYS A CA 1
ATOM 2691 C C . LYS A 1 183 ? 6.176 -12.680 41.452 1.00 16.94 183 LYS A C 1
ATOM 2692 O O . LYS A 1 183 ? 7.257 -12.146 41.207 1.00 17.16 183 LYS A O 1
ATOM 2711 N N . THR A 1 184 ? 5.557 -13.506 40.610 1.00 17.47 184 THR A N 1
ATOM 2712 C CA . THR A 1 184 ? 6.096 -13.846 39.299 1.00 17.10 184 THR A CA 1
ATOM 2713 C C . THR A 1 184 ? 5.219 -13.168 38.246 1.00 17.62 184 THR A C 1
ATOM 2714 O O . THR A 1 184 ? 4.044 -13.469 38.142 1.00 18.60 184 THR A O 1
ATOM 2725 N N . PRO A 1 185 ? 5.784 -12.232 37.470 1.00 16.01 185 PRO A N 1
ATOM 2726 C CA . PRO A 1 185 ? 4.967 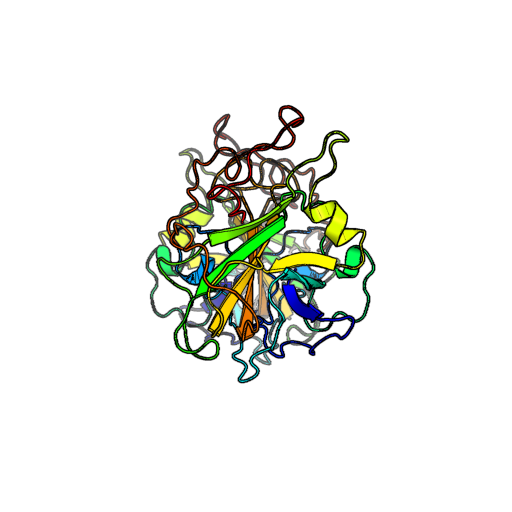-11.534 36.482 1.00 16.42 185 PRO A CA 1
ATOM 2727 C C . PRO A 1 185 ? 4.463 -12.429 35.358 1.00 16.31 185 PRO A C 1
ATOM 2728 O O . PRO A 1 185 ? 5.136 -13.374 34.940 1.00 18.15 185 PRO A O 1
ATOM 2739 N N . SER A 1 186 ? 3.278 -12.109 34.858 1.00 16.59 186 SER A N 1
ATOM 2740 C CA . SER A 1 186 ? 2.867 -12.596 33.556 1.00 17.05 186 SER A CA 1
ATOM 2741 C C . SER A 1 186 ? 3.664 -11.831 32.509 1.00 15.62 186 SER A C 1
ATOM 2742 O O . SER A 1 186 ? 4.007 -10.669 32.707 1.00 16.57 186 SER A O 1
ATOM 2750 N N . THR A 1 187 ? 3.946 -12.490 31.395 1.00 15.71 187 THR A N 1
ATOM 2751 C CA . THR A 1 187 ? 4.866 -11.946 30.422 1.00 15.19 187 THR A CA 1
ATOM 2752 C C . THR A 1 187 ? 4.316 -11.888 29.002 1.00 15.66 187 THR A C 1
ATOM 2753 O O . THR A 1 187 ? 3.326 -12.551 28.657 1.00 18.04 187 THR A O 1
ATOM 2764 N N . VAL A 1 188 ? 4.987 -11.073 28.193 1.00 14.74 188 VAL A N 1
ATOM 2765 C CA . VAL A 1 188 ? 4.691 -10.918 26.782 1.00 15.14 188 VAL A CA 1
ATOM 2766 C C . VAL A 1 188 ? 5.992 -11.072 25.995 1.00 14.43 188 VAL A C 1
ATOM 2767 O O . VAL A 1 188 ? 7.091 -11.124 26.561 1.00 14.42 188 VAL A O 1
ATOM 2780 N N . SER A 1 189 ? 5.838 -11.161 24.679 1.00 14.78 189 SER A N 1
ATOM 2781 C CA . SER A 1 189 ? 6.964 -11.338 23.767 1.00 14.86 189 SER A CA 1
ATOM 2782 C C . SER A 1 189 ? 7.278 -10.085 22.962 1.00 14.63 189 SER A C 1
ATOM 2783 O O . SER A 1 189 ? 6.371 -9.325 22.591 1.00 15.75 189 SER A O 1
ATOM 2791 N N . PHE A 1 190 ? 8.565 -9.886 22.673 1.00 13.88 190 PHE A N 1
ATOM 2792 C CA . PHE A 1 190 ? 8.989 -8.935 21.639 1.00 13.89 190 PHE A CA 1
ATOM 2793 C C . PHE A 1 190 ? 9.842 -9.694 20.627 1.00 14.26 190 PHE A C 1
ATOM 2794 O O . PHE A 1 190 ? 10.880 -10.240 20.997 1.00 15.19 190 PHE A O 1
ATOM 2811 N N . PRO A 1 191 ? 9.405 -9.752 19.354 1.00 15.30 191 PRO A N 1
ATOM 2812 C CA . PRO A 1 191 ? 8.162 -9.202 18.802 1.00 16.44 191 PRO A CA 1
ATOM 2813 C C . PRO A 1 191 ? 6.928 -9.959 19.294 1.00 16.82 191 PRO A C 1
ATOM 2814 O O . PRO A 1 191 ? 7.030 -11.119 19.697 1.00 18.78 191 PRO A O 1
ATOM 2825 N N . GLY A 1 192 ? 5.780 -9.286 19.271 1.00 17.51 192 GLY A N 1
ATOM 2826 C CA . GLY A 1 192 ? 4.502 -9.898 19.601 1.00 18.57 192 GLY A CA 1
ATOM 2827 C C . GLY A 1 192 ? 3.580 -8.984 20.380 1.00 19.49 192 GLY A C 1
ATOM 2828 O O . GLY A 1 192 ? 2.371 -8.961 20.133 1.00 21.96 192 GLY A O 1
ATOM 2832 N N . ALA A 1 193 ? 4.142 -8.230 21.321 1.00 18.61 193 AL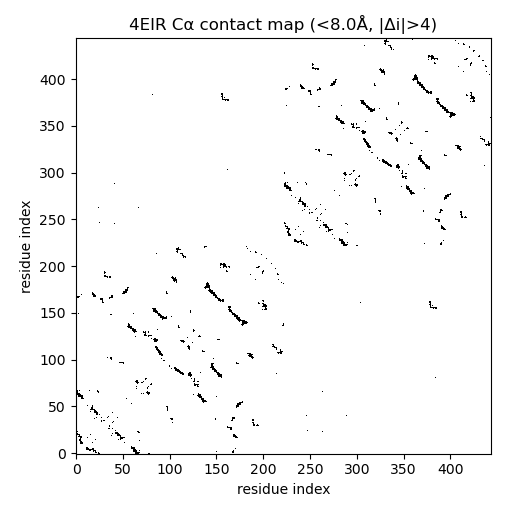A A N 1
ATOM 2833 C CA . ALA A 1 193 ? 3.340 -7.438 22.256 1.00 18.59 193 ALA A CA 1
ATOM 2834 C C . ALA A 1 193 ? 2.674 -6.236 21.597 1.00 18.92 193 ALA A C 1
ATOM 2835 O O . ALA A 1 193 ? 1.640 -5.771 22.070 1.00 20.45 193 ALA A O 1
ATOM 2842 N N . TYR A 1 194 ? 3.296 -5.721 20.535 1.00 18.27 194 TYR A N 1
ATOM 2843 C CA . TYR A 1 194 ? 2.752 -4.608 19.768 1.00 18.36 194 TYR A CA 1
ATOM 2844 C C . TYR A 1 194 ? 2.276 -5.081 18.397 1.00 19.64 194 TYR A C 1
ATOM 2845 O O . TYR A 1 194 ? 2.880 -5.963 17.784 1.00 21.65 194 TYR A O 1
ATOM 2863 N N . SER A 1 195 ? 1.201 -4.465 17.919 1.00 22.06 195 SER A N 1
ATOM 2864 C CA . SER A 1 195 ? 0.721 -4.663 16.558 1.00 24.12 195 SER A CA 1
ATOM 2865 C C . SER A 1 195 ? 0.470 -3.304 15.905 1.00 23.79 195 SER A C 1
ATOM 2866 O O . SER A 1 195 ? 0.214 -2.297 16.578 1.00 23.29 195 SER A O 1
ATOM 2874 N N . GLY A 1 196 ? 0.562 -3.282 14.585 1.00 25.96 196 GLY A N 1
ATOM 2875 C CA . GLY A 1 196 ? 0.332 -2.066 13.812 1.00 26.18 196 GLY A CA 1
ATOM 2876 C C . GLY A 1 196 ? -1.070 -1.485 13.911 1.00 26.21 196 GLY A C 1
ATOM 2877 O O . GLY A 1 196 ? -1.288 -0.325 13.558 1.00 28.36 196 GLY A O 1
ATOM 2881 N N . SER A 1 197 ? -2.027 -2.285 14.365 1.00 26.26 197 SER A N 1
ATOM 2882 C CA . SER A 1 197 ? -3.397 -1.814 14.541 1.00 29.11 197 SER A CA 1
ATOM 2883 C C . SER A 1 197 ? -3.705 -1.316 15.955 1.00 27.51 197 SER A C 1
ATOM 2884 O O . SER A 1 197 ? -4.824 -0.874 16.213 1.00 31.47 197 SER A O 1
ATOM 2892 N N . ASP A 1 198 ? -2.738 -1.382 16.872 1.00 27.90 198 ASP A N 1
ATOM 2893 C CA . ASP A 1 198 ? -2.984 -0.941 18.242 1.00 27.05 198 ASP A CA 1
ATOM 2894 C C . ASP A 1 198 ? -3.371 0.543 18.263 1.00 25.87 198 ASP A C 1
ATOM 2895 O O . ASP A 1 198 ? -2.830 1.343 17.483 1.00 25.56 198 ASP A O 1
ATOM 2904 N N . PRO A 1 199 ? -4.299 0.924 19.162 1.00 27.23 199 PRO A N 1
ATOM 2905 C CA . PRO A 1 199 ? -4.768 2.314 19.211 1.00 27.54 199 PRO A CA 1
ATOM 2906 C C . PRO A 1 199 ? -3.700 3.326 19.619 1.00 25.27 199 PRO A C 1
ATOM 2907 O O . PRO A 1 199 ? -3.879 4.530 19.406 1.00 25.88 199 PRO A O 1
ATOM 2918 N N . GLY A 1 200 ? -2.614 2.835 20.210 1.00 24.80 200 GLY A N 1
ATOM 2919 C CA . GLY A 1 200 ? -1.478 3.665 20.574 1.00 22.99 200 GLY A CA 1
ATOM 2920 C C . GLY A 1 200 ? -0.315 3.612 19.600 1.00 20.09 200 GLY A C 1
ATOM 2921 O O . GLY A 1 200 ? 0.683 4.273 19.828 1.00 19.49 200 GLY A O 1
ATOM 2925 N N . VAL A 1 201 ? -0.455 2.834 18.524 1.00 19.44 201 VAL A N 1
ATOM 2926 C CA . VAL A 1 201 ? 0.572 2.678 17.487 1.00 18.44 201 VAL A CA 1
ATOM 2927 C C . VAL A 1 201 ? 0.128 3.350 16.186 1.00 20.31 201 VAL A C 1
ATOM 2928 O O . VAL A 1 201 ? 0.870 4.170 15.640 1.00 20.82 201 VAL A O 1
ATOM 2941 N N . LYS A 1 202 ? -1.090 3.027 15.699 1.00 21.74 202 LYS A N 1
ATOM 2942 C CA . LYS A 1 202 ? -1.715 3.767 14.596 1.00 25.34 202 LYS A CA 1
ATOM 2943 C C . LYS A 1 202 ? -2.582 4.803 15.143 1.00 25.88 202 LYS A C 1
ATOM 2944 O O . LYS A 1 202 ? -3.669 4.528 15.695 1.00 29.38 202 LYS A O 1
ATOM 2963 N N . ILE A 1 203 ? -2.216 6.047 15.060 1.00 24.85 203 ILE A N 1
ATOM 2964 C CA . ILE A 1 203 ? -2.836 7.100 15.748 1.00 25.44 203 ILE A CA 1
ATOM 2965 C C . ILE A 1 203 ? -2.477 8.445 15.152 1.00 24.59 203 ILE A C 1
ATOM 2966 O O . ILE A 1 203 ? -1.333 8.801 14.977 1.00 23.53 203 ILE A O 1
ATOM 2982 N N . SER A 1 204 ? -3.485 9.217 14.794 1.00 26.61 204 SER A N 1
ATOM 2983 C CA . SER A 1 204 ? -3.268 10.601 14.426 1.00 25.95 204 SER A CA 1
ATOM 2984 C C . SER A 1 204 ? -3.338 11.422 15.704 1.00 28.69 204 SER A C 1
ATOM 2985 O O . SER A 1 204 ? -4.406 11.567 16.281 1.00 31.23 204 SER A O 1
ATOM 2993 N N . ILE A 1 205 ? -2.213 11.953 16.168 1.00 26.33 205 ILE A N 1
ATOM 2994 C CA . ILE A 1 205 ? -2.240 12.741 17.404 1.00 27.63 205 ILE A CA 1
ATOM 2995 C C . ILE A 1 205 ? -2.781 14.154 17.172 1.00 29.36 205 ILE A C 1
ATOM 2996 O O . ILE A 1 205 ? -3.008 14.893 18.128 1.00 32.77 205 ILE A O 1
ATOM 3012 N N . TYR A 1 206 ? -3.009 14.507 15.906 1.00 30.03 206 TYR A N 1
ATOM 3013 C CA . TYR A 1 206 ? -3.508 15.832 15.535 1.00 31.97 206 TYR A CA 1
ATOM 3014 C C . TYR A 1 206 ? -4.988 15.859 15.104 1.00 30.43 206 TYR A C 1
ATOM 3015 O O . TYR A 1 206 ? -5.654 16.871 15.305 1.00 31.88 206 TYR A O 1
ATOM 3033 N N . TRP A 1 207 ? -5.502 14.769 14.524 1.00 29.30 207 TRP A N 1
ATOM 3034 C CA . TRP A 1 207 ? -6.875 14.752 13.975 1.00 29.64 207 TRP A CA 1
ATOM 3035 C C . TRP A 1 207 ? -7.766 13.682 14.563 1.00 32.34 207 TRP A C 1
ATOM 3036 O O . TRP A 1 207 ? -7.733 12.533 14.108 1.00 37.97 207 TRP A O 1
ATOM 3057 N N . PRO A 1 208 ? -8.576 14.024 15.585 1.00 34.90 208 PRO A N 1
ATOM 3058 C CA . PRO A 1 208 ? -8.625 15.273 16.353 1.00 34.15 208 PRO A CA 1
ATOM 3059 C C . PRO A 1 208 ? -7.533 15.314 17.429 1.00 32.79 208 PRO A C 1
ATOM 3060 O O . PRO A 1 208 ? -6.835 14.312 17.629 1.00 33.69 208 PRO A O 1
ATOM 3071 N N . PRO A 1 209 ? -7.385 16.463 18.122 1.00 35.47 209 PRO A N 1
ATOM 3072 C CA . PRO A 1 209 ? -6.422 16.572 19.219 1.00 35.97 209 PRO A CA 1
ATOM 3073 C C . PRO A 1 209 ? -6.681 15.532 20.304 1.00 33.79 209 PRO A C 1
ATOM 3074 O O . PRO A 1 209 ? -7.795 15.440 20.824 1.00 34.14 209 PRO A O 1
ATOM 3085 N N . VAL A 1 210 ? -5.647 14.864 20.732 1.00 34.22 210 VAL A N 1
ATOM 3086 C CA . VAL A 1 210 ? -5.786 13.737 21.624 1.00 35.59 210 VAL A CA 1
ATOM 3087 C C . VAL A 1 210 ? -5.783 14.297 23.027 1.00 33.44 210 VAL A C 1
ATOM 3088 O O . VAL A 1 210 ? -5.007 15.126 23.378 1.00 33.85 210 VAL A O 1
ATOM 3101 N N . THR A 1 211 ? -6.718 13.772 23.795 1.00 32.78 211 THR A N 1
ATOM 3102 C CA . THR A 1 211 ? -6.910 14.158 25.135 1.00 34.93 211 THR A CA 1
ATOM 3103 C C . THR A 1 211 ? -6.568 13.020 26.135 1.00 35.52 211 THR A C 1
ATOM 3104 O O . THR A 1 211 ? -6.308 13.258 27.335 1.00 36.44 211 THR A O 1
ATOM 3115 N N . ALA A 1 212 ? -6.614 11.825 25.588 1.00 31.62 212 ALA A N 1
ATOM 3116 C CA . ALA A 1 212 ? -6.286 10.592 26.306 1.00 31.19 212 ALA A CA 1
ATOM 3117 C C . ALA A 1 212 ? -5.569 9.625 25.362 1.00 29.47 212 ALA A C 1
ATOM 3118 O O . ALA A 1 212 ? -5.765 9.676 24.149 1.00 33.04 212 ALA A O 1
ATOM 3125 N N . TYR A 1 213 ? -4.751 8.739 25.920 1.00 27.44 213 TYR A N 1
ATOM 3126 C CA . TYR A 1 213 ? -3.898 7.861 25.111 1.00 24.75 213 TYR A CA 1
ATOM 3127 C C . TYR A 1 213 ? -3.730 6.478 25.747 1.00 24.11 213 TYR A C 1
ATOM 3128 O O . TYR A 1 213 ? -3.471 6.385 26.941 1.00 27.21 213 TYR A O 1
ATOM 3146 N N . THR A 1 214 ? -3.869 5.418 24.944 1.00 24.23 214 THR A N 1
ATOM 3147 C CA . THR A 1 214 ? -3.656 4.042 25.407 1.00 24.56 214 THR A CA 1
ATOM 3148 C C . THR A 1 214 ? -2.253 3.569 25.039 1.00 21.85 214 THR A C 1
ATOM 3149 O O . THR A 1 214 ? -1.952 3.325 23.867 1.00 22.96 214 THR A O 1
ATOM 3160 N N . VAL A 1 215 ? -1.392 3.430 26.037 1.00 21.34 215 VAL A N 1
ATOM 3161 C CA . VAL A 1 215 ? -0.033 2.986 25.794 1.00 19.60 215 VAL A CA 1
ATOM 3162 C C . VAL A 1 215 ? -0.074 1.534 25.323 1.00 18.92 215 VAL A C 1
ATOM 3163 O O . VAL A 1 215 ? -0.782 0.718 25.913 1.00 21.18 215 VAL A O 1
ATOM 3176 N N . PRO A 1 216 ? 0.677 1.196 24.262 1.00 18.35 216 PRO A N 1
ATOM 3177 C CA . PRO A 1 216 ? 0.674 -0.195 23.824 1.00 18.74 216 PRO A CA 1
ATOM 3178 C C . PRO A 1 216 ? 1.345 -1.143 24.811 1.00 17.25 216 PRO A C 1
ATOM 3179 O O . PRO A 1 216 ? 2.086 -0.717 25.712 1.00 17.50 216 PRO A O 1
ATOM 3190 N N . GLY A 1 217 ? 1.059 -2.429 24.649 1.00 17.37 217 GLY A N 1
ATOM 3191 C CA . GLY A 1 217 ? 1.620 -3.459 25.499 1.00 17.15 217 GLY A CA 1
ATOM 3192 C C . GLY A 1 217 ? 0.734 -3.789 26.686 1.00 17.24 217 GLY A C 1
ATOM 3193 O O . GLY A 1 217 ? -0.392 -3.291 26.807 1.00 19.44 217 GLY A O 1
ATOM 3197 N N . PRO A 1 218 ? 1.221 -4.664 27.571 1.00 15.81 218 PRO A N 1
ATOM 3198 C CA . PRO A 1 218 ? 0.449 -5.127 28.719 1.00 15.94 218 PRO A CA 1
ATOM 3199 C C . PRO A 1 218 ? 0.343 -4.079 29.810 1.00 15.92 218 PRO A C 1
ATOM 3200 O O . PRO A 1 218 ? 1.001 -3.052 29.764 1.00 17.03 218 PRO A O 1
ATOM 3211 N N . SER A 1 219 ? -0.499 -4.353 30.799 1.00 16.99 219 SER A N 1
ATOM 3212 C CA . SER A 1 219 ? -0.569 -3.524 31.996 1.00 17.64 219 SER A CA 1
ATOM 3213 C C . SER A 1 219 ? 0.762 -3.522 32.742 1.00 15.59 219 SER A C 1
ATOM 3214 O O . SER A 1 219 ? 1.552 -4.456 32.633 1.00 16.63 219 SER A O 1
ATOM 3222 N N . VAL A 1 220 ? 0.993 -2.451 33.484 1.00 16.84 220 VAL A N 1
ATOM 3223 C CA . VAL A 1 220 ? 2.177 -2.345 34.322 1.00 15.78 220 VAL A CA 1
ATOM 3224 C C . VAL A 1 220 ? 2.107 -3.356 35.467 1.00 16.00 220 VAL A C 1
ATOM 3225 O O . VAL A 1 220 ? 1.108 -3.437 36.184 1.00 17.17 220 VAL A O 1
ATOM 3238 N N . PHE A 1 221 ? 3.175 -4.128 35.621 1.00 15.69 221 PHE A N 1
ATOM 3239 C CA . PHE A 1 221 ? 3.312 -5.059 36.722 1.00 15.27 221 PHE A CA 1
ATOM 3240 C C . PHE A 1 221 ? 3.485 -4.292 38.023 1.00 16.94 221 PHE A C 1
ATOM 3241 O O . PHE A 1 221 ? 4.309 -3.380 38.103 1.00 17.80 221 PHE A O 1
ATOM 3258 N N . THR A 1 222 ? 2.728 -4.689 39.039 1.00 17.83 222 THR A N 1
ATOM 3259 C CA . THR A 1 222 ? 2.784 -4.062 40.358 1.00 21.13 222 THR A CA 1
ATOM 3260 C C . THR A 1 222 ? 2.898 -5.129 41.446 1.00 20.39 222 THR A C 1
ATOM 3261 O O . THR A 1 222 ? 2.375 -6.238 41.304 1.00 22.27 222 THR A O 1
ATOM 3272 N N . CYS A 1 223 ? 3.582 -4.779 42.530 1.00 21.59 223 CYS A N 1
ATOM 3273 C CA . CYS A 1 223 ? 3.773 -5.682 43.656 1.00 22.20 223 CYS A CA 1
ATOM 3274 C C . CYS A 1 223 ? 2.582 -5.639 44.597 1.00 26.15 223 CYS A C 1
ATOM 3275 O O . CYS A 1 223 ? 1.970 -4.588 44.785 1.00 31.38 223 CYS A O 1
ATOM 3305 N N . THR B 1 2 ? 16.651 2.453 2.570 1.00 7.78 2 THR B N 1
ATOM 3306 C CA . THR B 1 2 ? 17.273 2.084 1.304 1.00 7.66 2 THR B CA 1
ATOM 3307 C C . THR B 1 2 ? 18.486 2.981 1.099 1.00 7.44 2 THR B C 1
ATOM 3308 O O . THR B 1 2 ? 18.584 4.029 1.716 1.00 8.03 2 THR B O 1
ATOM 3319 N N . ILE B 1 3 ? 19.397 2.546 0.228 1.00 7.29 3 ILE B N 1
ATOM 3320 C CA . ILE B 1 3 ? 20.632 3.261 -0.084 1.00 7.23 3 ILE B CA 1
ATOM 3321 C C . ILE B 1 3 ? 20.927 3.139 -1.581 1.00 7.10 3 ILE B C 1
ATOM 3322 O O . ILE B 1 3 ? 20.947 2.042 -2.122 1.00 7.55 3 ILE B O 1
ATOM 3338 N N . PHE B 1 4 ? 21.204 4.268 -2.214 1.00 6.96 4 PHE B N 1
ATOM 3339 C CA . PHE B 1 4 ? 21.808 4.320 -3.567 1.00 7.28 4 PHE B CA 1
ATOM 3340 C C . PHE B 1 4 ? 23.288 4.042 -3.357 1.00 7.21 4 PHE B C 1
ATOM 3341 O O . PHE B 1 4 ? 24.024 4.920 -2.912 1.00 7.65 4 PHE B O 1
ATOM 3358 N N . SER B 1 5 ? 23.695 2.799 -3.610 1.00 7.56 5 SER B N 1
ATOM 3359 C CA . SER B 1 5 ? 25.013 2.360 -3.160 1.00 8.38 5 SER B CA 1
ATOM 3360 C C . SER B 1 5 ? 26.004 2.101 -4.287 1.00 8.40 5 SER B C 1
ATOM 3361 O O . SER B 1 5 ? 27.182 1.875 -4.007 1.00 9.22 5 SER B O 1
ATOM 3369 N N . SER B 1 6 ? 25.567 2.127 -5.535 1.00 8.40 6 SER B N 1
ATOM 3370 C CA . SER B 1 6 ? 26.468 2.034 -6.672 1.00 8.40 6 SER B CA 1
ATOM 3371 C C . SER B 1 6 ? 25.789 2.618 -7.892 1.00 8.31 6 SER B C 1
ATOM 3372 O O . SER B 1 6 ? 24.557 2.728 -7.931 1.00 8.61 6 SER B O 1
ATOM 3380 N N . LEU B 1 7 ? 26.593 2.994 -8.873 1.00 8.56 7 LEU B N 1
ATOM 3381 C CA . LEU B 1 7 ? 26.130 3.583 -10.125 1.00 8.85 7 LEU B CA 1
ATOM 3382 C C . LEU B 1 7 ? 26.592 2.733 -11.303 1.00 8.93 7 LEU B C 1
ATOM 3383 O O . LEU B 1 7 ? 27.753 2.334 -11.370 1.00 10.07 7 LEU B O 1
ATOM 3399 N N . GLU B 1 8 ? 25.679 2.489 -12.250 1.00 9.17 8 GLU B N 1
ATOM 3400 C CA . GLU B 1 8 ? 25.996 1.817 -13.497 1.00 10.37 8 GLU B CA 1
ATOM 3401 C C . GLU B 1 8 ? 26.146 2.875 -14.585 1.00 10.23 8 GLU B C 1
ATOM 3402 O O . GLU B 1 8 ? 25.275 3.728 -14.769 1.00 11.17 8 GLU B O 1
ATOM 3414 N N . VAL B 1 9 ? 27.274 2.805 -15.298 1.00 10.76 9 VAL B N 1
ATOM 3415 C CA . VAL B 1 9 ? 27.619 3.733 -16.372 1.00 11.70 9 VAL B CA 1
ATOM 3416 C C . VAL B 1 9 ? 28.123 2.916 -17.555 1.00 11.92 9 VAL B C 1
ATOM 3417 O O . VAL B 1 9 ? 28.942 2.024 -17.372 1.00 12.32 9 VAL B O 1
ATOM 3430 N N . ASN B 1 10 ? 27.601 3.193 -18.751 1.00 12.89 10 ASN B N 1
ATOM 3431 C CA . ASN B 1 10 ? 27.985 2.464 -19.954 1.00 14.14 10 ASN B CA 1
ATOM 3432 C C . ASN B 1 10 ? 27.830 0.956 -19.787 1.00 14.17 10 ASN B C 1
ATOM 3433 O O . ASN B 1 10 ? 28.644 0.196 -20.282 1.00 15.27 10 ASN B O 1
ATOM 3444 N N . GLY B 1 11 ? 26.780 0.544 -19.083 1.00 14.62 11 GLY B N 1
ATOM 3445 C CA . GLY B 1 11 ? 26.506 -0.870 -18.840 1.00 16.22 11 GLY B CA 1
ATOM 3446 C C . GLY B 1 11 ? 27.358 -1.546 -17.780 1.00 15.20 11 GLY B C 1
ATOM 3447 O O . GLY B 1 11 ? 27.245 -2.755 -17.581 1.00 18.42 11 GLY B O 1
ATOM 3451 N N . VAL B 1 12 ? 28.191 -0.783 -17.083 1.00 14.02 12 VAL B N 1
ATOM 3452 C CA . VAL B 1 12 ? 29.130 -1.357 -16.131 1.00 13.86 12 VAL B CA 1
ATOM 3453 C C . VAL B 1 12 ? 28.904 -0.756 -14.741 1.00 12.36 12 VAL B C 1
ATOM 3454 O O . VAL B 1 12 ? 28.959 0.459 -14.557 1.00 11.75 12 VAL B O 1
ATOM 3467 N N . ASN B 1 13 ? 28.627 -1.616 -13.771 1.00 12.27 13 ASN B N 1
ATOM 3468 C CA . ASN B 1 13 ? 28.509 -1.170 -12.392 1.00 11.82 13 ASN B CA 1
ATOM 3469 C C . ASN B 1 13 ? 29.876 -0.723 -11.903 1.00 11.65 13 ASN B C 1
ATOM 3470 O O . ASN B 1 13 ? 30.855 -1.452 -12.045 1.00 13.31 13 ASN B O 1
ATOM 3481 N N . GLN B 1 14 ? 29.947 0.478 -11.347 1.00 10.65 14 GLN B N 1
ATOM 3482 C CA . GLN B 1 14 ? 31.228 1.074 -10.966 1.00 11.75 14 GLN B CA 1
ATOM 3483 C C . GLN B 1 14 ? 31.757 0.622 -9.604 1.00 12.13 14 GLN B C 1
ATOM 3484 O O . GLN B 1 14 ? 32.874 0.966 -9.237 1.00 15.28 14 GLN B O 1
ATOM 3498 N N . GLY B 1 15 ? 30.968 -0.158 -8.867 1.00 12.05 15 GLY B N 1
ATOM 3499 C CA . GLY B 1 15 ? 31.396 -0.739 -7.600 1.00 12.07 15 GLY B CA 1
ATOM 3500 C C . GLY B 1 15 ? 30.689 -0.172 -6.393 1.00 11.15 15 GLY B C 1
ATOM 3501 O O . GLY B 1 15 ? 30.239 0.965 -6.387 1.00 10.91 15 GLY B O 1
ATOM 3505 N N . LEU B 1 16 ? 30.601 -0.979 -5.348 1.00 11.79 16 LEU B N 1
ATOM 3506 C CA . LEU B 1 16 ? 29.900 -0.599 -4.138 1.00 11.23 16 LEU B CA 1
ATOM 3507 C C . LEU B 1 16 ? 30.616 0.560 -3.452 1.00 9.86 16 LEU B C 1
ATOM 3508 O O . LEU B 1 16 ? 31.767 0.417 -3.048 1.00 12.41 16 LEU B O 1
ATOM 3524 N N . GLY B 1 17 ? 29.951 1.704 -3.343 1.00 10.00 17 GLY B N 1
ATOM 3525 C CA . GLY B 1 17 ? 30.564 2.887 -2.748 1.00 10.28 17 GLY B CA 1
ATOM 3526 C C . GLY B 1 17 ? 31.693 3.506 -3.545 1.00 10.76 17 GLY B C 1
ATOM 3527 O O . GLY B 1 17 ? 32.421 4.337 -3.015 1.00 13.55 17 GLY B O 1
ATOM 3531 N N . GLU B 1 18 ? 31.810 3.126 -4.809 1.00 9.95 18 GLU B N 1
ATOM 3532 C CA . GLU B 1 18 ? 32.884 3.622 -5.668 1.00 10.52 18 GLU B CA 1
ATOM 3533 C C . GLU B 1 18 ? 32.353 4.774 -6.501 1.00 9.10 18 GLU B C 1
ATOM 3534 O O . GLU B 1 18 ? 31.588 4.572 -7.447 1.00 10.45 18 GLU B O 1
ATOM 3546 N N . GLY B 1 19 ? 32.734 5.991 -6.132 1.00 8.89 19 GLY B N 1
ATOM 3547 C CA . GLY B 1 19 ? 32.172 7.160 -6.785 1.00 8.85 19 GLY B CA 1
ATOM 3548 C C . GLY B 1 19 ? 30.796 7.560 -6.313 1.00 8.01 19 GLY B C 1
ATOM 3549 O O . GLY B 1 19 ? 30.244 8.506 -6.844 1.00 9.12 19 GLY B O 1
ATOM 3553 N N . VAL B 1 20 ? 30.247 6.836 -5.340 1.00 8.16 20 VAL B N 1
ATOM 3554 C CA . VAL B 1 20 ? 29.003 7.186 -4.673 1.00 8.02 20 VAL B CA 1
ATOM 3555 C C . VAL B 1 20 ? 29.339 7.297 -3.196 1.00 7.94 20 VAL B C 1
ATOM 3556 O O . VAL B 1 20 ? 29.969 6.407 -2.639 1.00 9.08 20 VAL B O 1
ATOM 3569 N N . ARG B 1 21 ? 28.945 8.402 -2.571 1.00 7.57 21 ARG B N 1
ATOM 3570 C CA . ARG B 1 21 ? 29.241 8.659 -1.166 1.00 7.98 21 ARG B CA 1
ATOM 3571 C C . ARG B 1 21 ? 28.159 7.970 -0.338 1.00 7.79 21 ARG B C 1
ATOM 3572 O O . ARG B 1 21 ? 27.028 8.451 -0.248 1.00 8.78 21 ARG B O 1
ATOM 3593 N N . VAL B 1 22 ? 28.468 6.819 0.237 1.00 7.60 22 VAL B N 1
ATOM 3594 C CA . VAL B 1 22 ? 27.431 6.003 0.852 1.00 7.76 22 VAL B CA 1
ATOM 3595 C C . VAL B 1 22 ? 27.416 6.101 2.372 1.00 8.30 22 VAL B C 1
ATOM 3596 O O . VAL B 1 22 ? 28.455 6.085 3.050 1.00 9.22 22 VAL B O 1
ATOM 3609 N N . PRO B 1 23 ? 26.203 6.184 2.934 1.00 8.78 23 PRO B N 1
ATOM 3610 C CA . PRO B 1 23 ? 26.016 6.149 4.366 1.00 9.87 23 PRO B CA 1
ATOM 3611 C C . PRO B 1 23 ? 26.142 4.750 4.848 1.00 9.45 23 PRO B C 1
ATOM 3612 O O . PRO B 1 23 ? 25.894 3.773 4.106 1.00 9.65 23 PRO B O 1
ATOM 3623 N N . THR B 1 24 ? 26.504 4.642 6.111 1.00 10.77 24 THR B N 1
ATOM 3624 C CA . THR B 1 24 ? 26.596 3.358 6.749 1.00 10.97 24 THR B CA 1
ATOM 3625 C C . THR B 1 24 ? 25.200 2.747 7.010 1.00 9.66 24 THR B C 1
ATOM 3626 O O . THR B 1 24 ? 25.004 1.569 6.926 1.00 11.42 24 THR B O 1
ATOM 3637 N N . TYR B 1 25 ? 24.261 3.597 7.331 1.00 8.14 25 TYR B N 1
ATOM 3638 C CA A TYR B 1 25 ? 22.913 3.185 7.696 0.50 7.09 25 TYR B CA 1
ATOM 3639 C CA B TYR B 1 25 ? 22.940 3.253 7.776 0.50 7.71 25 TYR B CA 1
ATOM 3640 C C . TYR B 1 25 ? 21.936 3.627 6.659 1.00 7.52 25 TYR B C 1
ATOM 3641 O O . TYR B 1 25 ? 22.138 4.610 5.965 1.00 7.99 25 TYR B O 1
ATOM 3675 N N . ASN B 1 26 ? 20.842 2.874 6.559 1.00 7.36 26 ASN B N 1
ATOM 3676 C CA . ASN B 1 26 ? 19.837 3.092 5.518 1.00 7.16 26 ASN B CA 1
ATOM 3677 C C . ASN B 1 26 ? 18.687 4.010 5.925 1.00 7.19 26 ASN B C 1
ATOM 3678 O O . ASN B 1 26 ? 17.703 4.118 5.193 1.00 7.95 26 ASN B O 1
ATOM 3689 N N . GLY B 1 27 ? 18.827 4.740 7.023 1.00 7.37 27 GLY B N 1
ATOM 3690 C CA . GLY B 1 27 ? 17.727 5.554 7.505 1.00 7.61 27 GLY B CA 1
ATOM 3691 C C . GLY B 1 27 ? 17.585 6.862 6.753 1.00 7.41 27 GLY B C 1
ATOM 3692 O O . GLY B 1 27 ? 18.510 7.336 6.100 1.00 7.97 27 GLY B O 1
ATOM 3696 N N . PRO B 1 28 ? 16.406 7.469 6.833 1.00 7.49 28 PRO B N 1
ATOM 3697 C CA . PRO B 1 28 ? 16.136 8.676 6.062 1.00 7.73 28 PRO B CA 1
ATOM 3698 C C . PRO B 1 28 ? 16.600 9.939 6.747 1.00 7.92 28 PRO B C 1
ATOM 3699 O O . PRO B 1 28 ? 16.807 9.963 7.963 1.00 9.38 28 PRO B O 1
ATOM 3710 N N . ILE B 1 29 ? 16.703 11.002 5.963 1.00 7.69 29 ILE B N 1
ATOM 3711 C CA . ILE B 1 29 ? 16.675 12.365 6.478 1.00 8.41 29 ILE B CA 1
ATOM 3712 C C . ILE B 1 29 ? 15.208 12.786 6.469 1.00 8.68 29 ILE B C 1
ATOM 3713 O O . ILE B 1 29 ? 14.497 12.546 5.498 1.00 9.21 29 ILE B O 1
ATOM 3729 N N . GLU B 1 30 ? 14.754 13.391 7.563 1.00 9.31 30 GLU B N 1
ATOM 3730 C CA A GLU B 1 30 ? 13.362 13.836 7.693 0.50 10.35 30 GLU B CA 1
ATOM 3731 C CA B GLU B 1 30 ? 13.359 13.833 7.678 0.50 10.28 30 GLU B CA 1
ATOM 3732 C C . GLU B 1 30 ? 13.230 15.345 7.884 1.00 11.45 30 GLU B C 1
ATOM 3733 O O . GLU B 1 30 ? 12.140 15.873 7.849 1.00 15.04 30 GLU B O 1
ATOM 3755 N N . ASP B 1 31 ? 14.338 16.048 8.079 1.00 10.47 31 ASP B N 1
ATOM 3756 C CA . ASP B 1 31 ? 14.343 17.492 8.274 1.00 11.25 31 ASP B CA 1
ATOM 3757 C C . ASP B 1 31 ? 14.838 18.157 6.993 1.00 10.37 31 ASP B C 1
ATOM 3758 O O . ASP B 1 31 ? 16.025 18.132 6.696 1.00 10.54 31 ASP B O 1
ATOM 3767 N N . VAL B 1 32 ? 13.930 18.756 6.237 1.00 10.52 32 VAL B N 1
ATOM 3768 C CA . VAL B 1 32 ? 14.301 19.328 4.945 1.00 10.83 32 VAL B CA 1
ATOM 3769 C C . VAL B 1 32 ? 15.170 20.575 5.083 1.00 10.48 32 VAL B C 1
ATOM 3770 O O . VAL B 1 32 ? 15.730 21.042 4.096 1.00 11.27 32 VAL B O 1
ATOM 3783 N N . THR B 1 33 ? 15.280 21.122 6.293 1.00 10.81 33 THR B N 1
ATOM 3784 C CA . THR B 1 33 ? 16.140 22.286 6.541 1.00 11.46 33 THR B CA 1
ATOM 3785 C C . THR B 1 33 ? 17.580 21.890 6.870 1.00 10.88 33 THR B C 1
ATOM 3786 O O . THR B 1 33 ? 18.444 22.745 6.959 1.00 11.34 33 THR B O 1
ATOM 3797 N N . SER B 1 34 ? 17.839 20.605 7.073 1.00 10.24 34 SER B N 1
ATOM 3798 C CA . SER B 1 34 ? 19.170 20.151 7.452 1.00 10.33 34 SER B CA 1
ATOM 3799 C C . SER B 1 34 ? 20.128 20.167 6.271 1.00 9.64 34 SER B C 1
ATOM 3800 O O . SER B 1 34 ? 19.741 19.850 5.141 1.00 9.42 34 SER B O 1
ATOM 3808 N N . ALA B 1 35 ? 21.390 20.485 6.545 1.00 9.86 35 ALA B N 1
ATOM 3809 C CA . ALA B 1 35 ? 22.441 20.343 5.544 1.00 9.84 35 ALA B CA 1
ATOM 3810 C C . ALA B 1 35 ? 22.508 18.921 4.989 1.00 8.68 35 ALA B C 1
ATOM 3811 O O . ALA B 1 35 ? 22.955 18.705 3.853 1.00 9.21 35 ALA B O 1
ATOM 3818 N N . SER B 1 36 ? 22.073 17.952 5.789 1.00 8.16 36 SER B N 1
ATOM 3819 C CA . SER B 1 36 ? 22.072 16.560 5.376 1.00 8.06 36 SER B CA 1
ATOM 3820 C C . SER B 1 36 ? 21.129 16.249 4.225 1.00 7.88 36 SER B C 1
ATOM 3821 O O . SER B 1 36 ? 21.261 15.214 3.601 1.00 8.13 36 SER B O 1
ATOM 3829 N N . ILE B 1 37 ? 20.196 17.149 3.918 1.00 7.80 37 ILE B N 1
ATOM 3830 C CA . ILE B 1 37 ? 19.270 16.888 2.826 1.00 8.33 37 ILE B CA 1
ATOM 3831 C C . ILE B 1 37 ? 19.971 16.918 1.455 1.00 7.66 37 ILE B C 1
ATOM 3832 O O . ILE B 1 37 ? 19.467 16.357 0.494 1.00 8.16 37 ILE B O 1
ATOM 3848 N N . ALA B 1 38 ? 21.142 17.542 1.356 1.00 7.79 38 ALA B N 1
ATOM 3849 C CA . ALA B 1 38 ? 21.841 17.638 0.064 1.00 7.76 38 ALA B CA 1
ATOM 3850 C C . ALA B 1 38 ? 22.409 16.289 -0.390 1.00 7.42 38 ALA B C 1
ATOM 3851 O O . ALA B 1 38 ? 21.995 15.753 -1.416 1.00 8.34 38 ALA B O 1
ATOM 3858 N N . CYS B 1 39 ? 23.326 15.737 0.404 1.00 7.94 39 CYS B N 1
ATOM 3859 C CA . CYS B 1 39 ? 24.030 14.494 0.052 1.00 7.82 39 CYS B CA 1
ATOM 3860 C C . CYS B 1 39 ? 24.044 13.513 1.232 1.00 7.49 39 CYS B C 1
ATOM 3861 O O . CYS B 1 39 ? 24.976 12.712 1.371 1.00 8.28 39 CYS B O 1
ATOM 3869 N N . ASN B 1 40 ? 22.981 13.538 2.030 1.00 7.18 40 ASN B N 1
ATOM 3870 C CA . ASN B 1 40 ? 22.895 12.735 3.252 1.00 7.52 40 ASN B CA 1
ATOM 3871 C C . ASN B 1 40 ? 23.895 13.288 4.287 1.00 7.58 40 ASN B C 1
ATOM 3872 O O . ASN B 1 40 ? 24.612 14.253 4.022 1.00 8.05 40 ASN B O 1
ATOM 3883 N N . GLY B 1 41 ? 23.913 12.699 5.463 1.00 8.05 41 GLY B N 1
ATOM 3884 C CA . GLY B 1 41 ? 24.789 13.187 6.508 1.00 8.06 41 GLY B CA 1
ATOM 3885 C C . GLY B 1 41 ? 24.216 12.918 7.877 1.00 7.78 41 GLY B C 1
ATOM 3886 O O . GLY B 1 41 ? 23.358 12.062 8.043 1.00 8.42 41 GLY B O 1
ATOM 3890 N N . SER B 1 42 ? 24.699 13.679 8.854 1.00 8.22 42 SER B N 1
ATOM 3891 C CA . SER B 1 42 ? 24.299 13.536 10.247 1.00 8.91 42 SER B CA 1
ATOM 3892 C C . SER B 1 42 ? 22.785 13.524 10.354 1.00 8.87 42 SER B C 1
ATOM 3893 O O . SER B 1 42 ? 22.121 14.326 9.712 1.00 8.97 42 SER B O 1
ATOM 3901 N N . PRO B 1 43 ? 22.216 12.630 11.185 1.00 9.23 43 PRO B N 1
ATOM 3902 C CA . PRO B 1 43 ? 22.869 11.763 12.174 1.00 9.46 43 PRO B CA 1
ATOM 3903 C C . PRO B 1 43 ? 23.415 10.449 11.637 1.00 9.59 43 PRO B C 1
ATOM 3904 O O . PRO B 1 43 ? 23.926 9.645 12.425 1.00 10.37 43 PRO B O 1
ATOM 3915 N N . ASN B 1 44 ? 23.359 10.252 10.326 1.00 8.70 44 ASN B N 1
ATOM 3916 C CA . ASN B 1 44 ? 24.054 9.161 9.654 1.00 8.62 44 ASN B CA 1
ATOM 3917 C C . ASN B 1 44 ? 25.542 9.507 9.503 1.00 9.25 44 ASN B C 1
ATOM 3918 O O . ASN B 1 44 ? 25.979 10.570 9.919 1.00 11.50 44 ASN B O 1
ATOM 3929 N N . THR B 1 45 ? 26.314 8.579 8.943 1.00 9.01 45 THR B N 1
ATOM 3930 C CA . THR B 1 45 ? 27.723 8.744 8.656 1.00 9.82 45 THR B CA 1
ATOM 3931 C C . THR B 1 45 ? 27.953 8.387 7.196 1.00 8.98 45 THR B C 1
ATOM 3932 O O . THR B 1 45 ? 27.625 7.281 6.791 1.00 10.82 45 THR B O 1
ATOM 3943 N N . VAL B 1 46 ? 28.488 9.328 6.427 1.00 9.23 46 VAL B N 1
ATOM 3944 C CA . VAL B 1 46 ? 28.655 9.155 4.991 1.00 9.46 46 VAL B CA 1
ATOM 3945 C C . VAL B 1 46 ? 30.122 9.031 4.648 1.00 9.49 46 VAL B C 1
ATOM 3946 O O . VAL B 1 46 ? 30.938 9.839 5.100 1.00 11.17 46 VAL B O 1
ATOM 3959 N N . ALA B 1 47 ? 30.463 7.997 3.885 1.00 9.40 47 ALA B N 1
ATOM 3960 C CA . ALA B 1 47 ? 31.833 7.741 3.473 1.00 10.02 47 ALA B CA 1
ATOM 3961 C C . ALA B 1 47 ? 32.250 8.600 2.291 1.00 11.07 47 ALA B C 1
ATOM 3962 O O . ALA B 1 47 ? 31.475 8.931 1.424 1.00 16.37 47 ALA B O 1
ATOM 3969 N N . SER B 1 48 ? 33.517 8.963 2.260 1.00 12.34 48 SER B N 1
ATOM 3970 C CA . SER B 1 48 ? 34.076 9.641 1.108 1.00 12.58 48 SER B CA 1
ATOM 3971 C C . SER B 1 48 ? 34.622 8.609 0.128 1.00 13.08 48 SER B C 1
ATOM 3972 O O . SER B 1 48 ? 34.827 7.445 0.476 1.00 16.30 48 SER B O 1
ATOM 3980 N N . THR B 1 49 ? 34.852 9.042 -1.102 1.00 11.81 49 THR B N 1
ATOM 3981 C CA . THR B 1 49 ? 35.370 8.168 -2.147 1.00 11.59 49 THR B CA 1
ATOM 3982 C C . THR B 1 49 ? 36.188 9.025 -3.105 1.00 11.27 49 THR B C 1
ATOM 3983 O O . THR B 1 49 ? 35.776 10.137 -3.442 1.00 11.15 49 THR B O 1
ATOM 3994 N N . SER B 1 50 ? 37.342 8.518 -3.530 1.00 11.76 50 SER B N 1
ATOM 3995 C CA . SER B 1 50 ? 38.207 9.248 -4.435 1.00 13.07 50 SER B CA 1
ATOM 3996 C C . SER B 1 50 ? 37.803 9.118 -5.895 1.00 12.38 50 SER B C 1
ATOM 3997 O O . SER B 1 50 ? 38.316 9.861 -6.721 1.00 14.57 50 SER B O 1
ATOM 4005 N N . LYS B 1 51 ? 36.915 8.177 -6.225 1.00 11.85 51 LYS B N 1
ATOM 4006 C CA . LYS B 1 51 ? 36.595 7.893 -7.623 1.00 11.31 51 LYS B CA 1
ATOM 4007 C C . LYS B 1 51 ? 35.655 8.959 -8.187 1.00 10.50 51 LYS B C 1
ATOM 4008 O O . LYS B 1 51 ? 34.631 9.275 -7.596 1.00 10.10 51 LYS B O 1
ATOM 4027 N N . VAL B 1 52 ? 36.027 9.501 -9.341 1.00 10.26 52 VAL B N 1
ATOM 4028 C CA . VAL B 1 52 ? 35.168 10.370 -10.134 1.00 10.10 52 VAL B CA 1
ATOM 4029 C C . VAL B 1 52 ? 34.900 9.628 -11.434 1.00 10.13 52 VAL B C 1
ATOM 4030 O O . VAL B 1 52 ? 35.825 9.272 -12.151 1.00 11.85 52 VAL B O 1
ATOM 4043 N N . ILE B 1 53 ? 33.626 9.386 -11.723 1.00 9.73 53 ILE B N 1
ATOM 4044 C CA . ILE B 1 53 ? 33.213 8.509 -12.804 1.00 10.27 53 ILE B CA 1
ATOM 4045 C C . ILE B 1 53 ? 32.958 9.304 -14.087 1.00 10.02 53 ILE B C 1
ATOM 4046 O O . ILE B 1 53 ? 32.141 10.222 -14.094 1.00 10.38 53 ILE B O 1
ATOM 4062 N N . THR B 1 54 ? 33.661 8.955 -15.168 1.00 10.68 54 THR B N 1
ATOM 4063 C CA . THR B 1 54 ? 33.429 9.602 -16.447 1.00 11.26 54 THR B CA 1
ATOM 4064 C C . THR B 1 54 ? 32.125 9.113 -17.065 1.00 10.83 54 THR B C 1
ATOM 4065 O O . THR B 1 54 ? 31.881 7.914 -17.134 1.00 12.91 54 THR B O 1
ATOM 4076 N N . VAL B 1 55 ? 31.311 10.060 -17.510 1.00 10.53 55 VAL B N 1
ATOM 4077 C CA . VAL B 1 55 ? 30.024 9.768 -18.153 1.00 10.91 55 VAL B CA 1
ATOM 4078 C C . VAL B 1 55 ? 29.891 10.644 -19.390 1.00 10.69 55 VAL B C 1
ATOM 4079 O O . VAL B 1 55 ? 30.284 11.802 -19.378 1.00 12.19 55 VAL B O 1
ATOM 4092 N N . GLN B 1 56 ? 29.331 10.088 -20.463 1.00 11.32 56 GLN B N 1
ATOM 4093 C CA . GLN B 1 56 ? 29.086 10.861 -21.676 1.00 12.30 56 GLN B CA 1
ATOM 4094 C C . GLN B 1 56 ? 27.768 11.620 -21.566 1.00 11.64 56 GLN B C 1
ATOM 4095 O O . GLN B 1 56 ? 26.723 11.041 -21.258 1.00 12.46 56 GLN B O 1
ATOM 4109 N N . ALA B 1 57 ? 27.812 12.920 -21.827 1.00 12.35 57 ALA B N 1
ATOM 4110 C CA . ALA B 1 57 ? 26.600 13.731 -21.835 1.00 12.22 57 ALA B CA 1
ATOM 4111 C C . ALA B 1 57 ? 25.610 13.168 -22.845 1.00 12.61 57 ALA B C 1
ATOM 4112 O O . ALA B 1 57 ? 25.986 12.743 -23.928 1.00 14.27 57 ALA B O 1
ATOM 4119 N N . GLY B 1 58 ? 24.335 13.161 -22.469 1.00 11.92 58 GLY B N 1
ATOM 4120 C CA . GLY B 1 58 ? 23.282 12.647 -23.332 1.00 13.33 58 GLY B CA 1
ATOM 4121 C C . GLY B 1 58 ? 22.889 11.207 -23.059 1.00 13.19 58 GLY B C 1
ATOM 4122 O O . GLY B 1 58 ? 21.821 10.766 -23.500 1.00 16.30 58 GLY B O 1
ATOM 4126 N N . THR B 1 59 ? 23.742 10.467 -22.351 1.00 12.52 59 THR B N 1
ATOM 4127 C CA . THR B 1 59 ? 23.500 9.061 -22.065 1.00 12.22 59 THR B CA 1
ATOM 4128 C C . THR B 1 59 ? 22.816 8.905 -20.718 1.00 11.70 59 THR B C 1
ATOM 4129 O O . THR B 1 59 ? 22.779 9.833 -19.922 1.00 12.03 59 THR B O 1
ATOM 4140 N N . ASN B 1 60 ? 22.275 7.717 -20.489 1.00 11.87 60 ASN B N 1
ATOM 4141 C CA . ASN B 1 60 ? 21.692 7.403 -19.195 1.00 11.63 60 ASN B CA 1
ATOM 4142 C C . ASN B 1 60 ? 22.718 6.737 -18.309 1.00 11.32 60 ASN B C 1
ATOM 4143 O O . ASN B 1 60 ? 23.556 5.974 -18.774 1.00 13.29 60 ASN B O 1
ATOM 4153 N N . VAL B 1 61 ? 22.618 7.029 -17.024 1.00 10.38 61 VAL B N 1
ATOM 4154 C CA . VAL B 1 61 ? 23.250 6.251 -15.977 1.00 10.14 61 VAL B CA 1
ATOM 4155 C C . VAL B 1 61 ? 22.139 5.611 -15.151 1.00 10.15 61 VAL B C 1
ATOM 4156 O O . VAL B 1 61 ? 20.978 6.026 -15.229 1.00 11.27 61 VAL B O 1
ATOM 4169 N N . THR B 1 62 ? 22.491 4.611 -14.352 1.00 9.61 62 THR B N 1
ATOM 4170 C CA . THR B 1 62 ? 21.484 3.939 -13.542 1.00 10.18 62 THR B CA 1
ATOM 4171 C C . THR B 1 62 ? 21.953 3.852 -12.099 1.00 9.32 62 THR B C 1
ATOM 4172 O O . THR B 1 62 ? 22.935 3.182 -11.791 1.00 10.05 62 THR B O 1
ATOM 4183 N N . ALA B 1 63 ? 21.246 4.554 -11.219 1.00 9.06 63 ALA B N 1
ATOM 4184 C CA . ALA B 1 63 ? 21.474 4.435 -9.788 1.00 8.58 63 ALA B CA 1
ATOM 4185 C C . ALA B 1 63 ? 20.905 3.095 -9.335 1.00 8.44 63 ALA B C 1
ATOM 4186 O O . ALA B 1 63 ? 19.810 2.707 -9.747 1.00 9.55 63 ALA B O 1
ATOM 4193 N N . ILE B 1 64 ? 21.660 2.374 -8.518 1.00 7.89 64 ILE B N 1
ATOM 4194 C CA . ILE B 1 64 ? 21.277 1.053 -8.056 1.00 8.59 64 ILE B CA 1
ATOM 4195 C C . ILE B 1 64 ? 20.996 1.119 -6.557 1.00 8.35 64 ILE B C 1
ATOM 4196 O O . ILE B 1 64 ? 21.890 1.338 -5.730 1.00 9.45 64 ILE B O 1
ATOM 4212 N N . TRP B 1 65 ? 19.731 0.945 -6.217 1.00 7.99 65 TRP B N 1
ATOM 4213 C CA . TRP B 1 65 ? 19.221 1.047 -4.856 1.00 7.66 65 TRP B CA 1
ATOM 4214 C C . TRP B 1 65 ? 19.144 -0.315 -4.207 1.00 7.81 65 TRP B C 1
ATOM 4215 O O . TRP B 1 65 ? 18.703 -1.288 -4.830 1.00 8.85 65 TRP B O 1
ATOM 4236 N N . ARG B 1 66 ? 19.563 -0.372 -2.940 1.00 8.24 66 ARG B N 1
ATOM 4237 C CA . ARG B 1 66 ? 19.570 -1.589 -2.149 1.00 8.36 66 ARG B CA 1
ATOM 4238 C C . ARG B 1 66 ? 19.134 -1.302 -0.715 1.00 8.54 66 ARG B C 1
ATOM 4239 O O . ARG B 1 66 ? 19.329 -0.207 -0.208 1.00 9.40 66 ARG B O 1
ATOM 4260 N N . TYR B 1 67 ? 18.600 -2.310 -0.043 1.00 8.58 67 TYR B N 1
ATOM 4261 C CA . TYR B 1 67 ? 18.118 -2.134 1.319 1.00 9.03 67 TYR B CA 1
ATOM 4262 C C . TYR B 1 67 ? 19.240 -1.704 2.273 1.00 9.31 67 TYR B C 1
ATOM 4263 O O . TYR B 1 67 ? 19.068 -0.767 3.046 1.00 9.99 67 TYR B O 1
ATOM 4281 N N . MET B 1 68 ? 20.367 -2.410 2.207 1.00 9.66 68 MET B N 1
ATOM 4282 C CA . MET B 1 68 ? 21.529 -2.116 3.046 1.00 11.53 68 MET B CA 1
ATOM 4283 C C . MET B 1 68 ? 22.792 -2.232 2.206 1.00 11.01 68 MET B C 1
ATOM 4284 O O . MET B 1 68 ? 22.764 -2.752 1.097 1.00 11.57 68 MET B O 1
ATOM 4298 N N . LEU B 1 69 ? 23.908 -1.745 2.737 1.00 12.07 69 LEU B N 1
ATOM 4299 C CA . LEU B 1 69 ? 25.180 -1.850 2.022 1.00 13.01 69 LEU B CA 1
ATOM 4300 C C . LEU B 1 69 ? 25.550 -3.289 1.681 1.00 13.90 69 LEU B C 1
ATOM 4301 O O . LEU B 1 69 ? 26.087 -3.563 0.614 1.00 14.94 69 LEU B O 1
ATOM 4317 N N . SER B 1 70 ? 25.231 -4.208 2.581 1.00 13.94 70 SER B N 1
ATOM 4318 C CA . SER B 1 70 ? 25.626 -5.606 2.420 1.00 15.40 70 SER B CA 1
ATOM 4319 C C . SER B 1 70 ? 24.640 -6.466 1.628 1.00 15.81 70 SER B C 1
ATOM 4320 O O . SER B 1 70 ? 24.863 -7.654 1.450 1.00 18.90 70 SER B O 1
ATOM 4328 N N . THR B 1 71 ? 23.552 -5.871 1.154 1.00 14.60 71 THR B N 1
ATOM 4329 C CA . THR B 1 71 ? 22.536 -6.626 0.430 1.00 15.16 71 THR B CA 1
ATOM 4330 C C . THR B 1 71 ? 23.103 -7.226 -0.851 1.00 16.64 71 THR B C 1
ATOM 4331 O O . THR B 1 71 ? 23.761 -6.531 -1.616 1.00 19.26 71 THR B O 1
ATOM 4342 N N . THR B 1 72 ? 22.835 -8.507 -1.089 1.00 19.47 72 THR B N 1
ATOM 4343 C CA . THR B 1 72 ? 23.389 -9.199 -2.258 1.00 22.58 72 THR B CA 1
ATOM 4344 C C . THR B 1 72 ? 22.377 -9.598 -3.339 1.00 24.94 72 THR B C 1
ATOM 4345 O O . THR B 1 72 ? 22.761 -10.163 -4.366 1.00 32.17 72 THR B O 1
ATOM 4356 N N . GLY B 1 73 ? 21.101 -9.311 -3.114 1.00 20.95 73 GLY B N 1
ATOM 4357 C CA . GLY B 1 73 ? 20.055 -9.596 -4.089 1.00 18.52 73 GLY B CA 1
ATOM 4358 C C . GLY B 1 73 ? 19.460 -8.338 -4.687 1.00 16.72 73 GLY B C 1
ATOM 4359 O O . GLY B 1 73 ? 19.849 -7.226 -4.336 1.00 17.42 73 GLY B O 1
ATOM 4363 N N . ASP B 1 74 ? 18.495 -8.531 -5.579 1.00 16.35 74 ASP B N 1
ATOM 4364 C CA . ASP B 1 74 ? 17.802 -7.425 -6.219 1.00 15.48 74 ASP B CA 1
ATOM 4365 C C . ASP B 1 74 ? 16.290 -7.631 -6.289 1.00 14.62 74 ASP B C 1
ATOM 4366 O O . ASP B 1 74 ? 15.611 -6.983 -7.081 1.00 15.36 74 ASP B O 1
ATOM 4375 N N . SER B 1 75 ? 15.766 -8.519 -5.443 1.00 15.37 75 SER B N 1
ATOM 4376 C CA . SER B 1 75 ? 14.324 -8.710 -5.336 1.00 15.68 75 SER B CA 1
ATOM 4377 C C . SER B 1 75 ? 13.716 -7.512 -4.610 1.00 13.81 75 SER B C 1
ATOM 4378 O O . SER B 1 75 ? 14.442 -6.699 -4.040 1.00 13.40 75 SER B O 1
ATOM 4386 N N . PRO B 1 76 ? 12.382 -7.383 -4.614 1.00 13.77 76 PRO B N 1
ATOM 4387 C CA . PRO B 1 76 ? 11.791 -6.186 -3.997 1.00 13.41 76 PRO B CA 1
ATOM 4388 C C . PRO B 1 76 ? 12.261 -5.881 -2.565 1.00 12.78 76 PRO B C 1
ATOM 4389 O O . PRO B 1 76 ? 12.612 -4.742 -2.270 1.00 12.76 76 PRO B O 1
ATOM 4400 N N . ALA B 1 77 ? 12.296 -6.887 -1.696 1.00 13.39 77 ALA B N 1
ATOM 4401 C CA . ALA B 1 77 ? 12.723 -6.689 -0.306 1.00 14.57 77 ALA B CA 1
ATOM 4402 C C . ALA B 1 77 ? 14.197 -6.301 -0.202 1.00 13.25 77 ALA B C 1
ATOM 4403 O O . ALA B 1 77 ? 14.605 -5.728 0.798 1.00 14.95 77 ALA B O 1
ATOM 4410 N N . ASP B 1 78 ? 14.978 -6.627 -1.232 1.00 12.47 78 ASP B N 1
ATOM 4411 C CA . ASP B 1 78 ? 16.377 -6.241 -1.307 1.00 12.13 78 ASP B CA 1
ATOM 4412 C C . ASP B 1 78 ? 16.571 -4.790 -1.748 1.00 10.35 78 ASP B C 1
ATOM 4413 O O . ASP B 1 78 ? 17.710 -4.333 -1.789 1.00 10.12 78 ASP B O 1
ATOM 4422 N N . VAL B 1 79 ? 15.487 -4.094 -2.094 1.00 9.95 79 VAL B N 1
ATOM 4423 C CA . VAL B 1 79 ? 15.548 -2.713 -2.527 1.00 9.80 79 VAL B CA 1
ATOM 4424 C C . VAL B 1 79 ? 14.982 -1.780 -1.456 1.00 8.92 79 VAL B C 1
ATOM 4425 O O . VAL B 1 79 ? 15.705 -0.967 -0.887 1.00 9.53 79 VAL B O 1
ATOM 4438 N N . MET B 1 80 ? 13.680 -1.906 -1.189 1.00 9.60 80 MET B N 1
ATOM 4439 C CA . MET B 1 80 ? 12.998 -1.072 -0.206 1.00 9.67 80 MET B CA 1
ATOM 4440 C C . MET B 1 80 ? 11.639 -1.699 0.091 1.00 9.66 80 MET B C 1
ATOM 4441 O O . MET B 1 80 ? 11.054 -2.347 -0.776 1.00 11.06 80 MET B O 1
ATOM 4455 N N . ASP B 1 81 ? 11.149 -1.498 1.313 1.00 10.47 81 ASP B N 1
ATOM 4456 C CA . ASP B 1 81 ? 9.863 -2.034 1.720 1.00 11.34 81 ASP B CA 1
ATOM 4457 C C . ASP B 1 81 ? 8.756 -1.495 0.821 1.00 11.30 81 ASP B C 1
ATOM 4458 O O . ASP B 1 81 ? 8.732 -0.314 0.482 1.00 10.86 81 ASP B O 1
ATOM 4467 N N . SER B 1 82 ? 7.821 -2.371 0.475 1.00 12.18 82 SER B N 1
ATOM 4468 C CA . SER B 1 82 ? 6.749 -2.007 -0.446 1.00 13.65 82 SER B CA 1
ATOM 4469 C C . SER B 1 82 ? 5.783 -0.936 0.086 1.00 12.83 82 SER B C 1
ATOM 4470 O O . SER B 1 82 ? 5.071 -0.324 -0.691 1.00 14.26 82 SER B O 1
ATOM 4478 N N . SER B 1 83 ? 5.784 -0.683 1.390 1.00 12.19 83 SER B N 1
ATOM 4479 C CA . SER B 1 83 ? 5.011 0.423 1.952 1.00 12.41 83 SER B CA 1
ATOM 4480 C C . SER B 1 83 ? 5.488 1.792 1.480 1.00 11.12 83 SER B C 1
ATOM 4481 O O . SER B 1 83 ? 4.719 2.749 1.514 1.00 11.82 83 SER B O 1
ATOM 4489 N N . HIS B 1 84 ? 6.755 1.881 1.072 1.00 10.57 84 HIS B N 1
ATOM 4490 C CA . HIS B 1 84 ? 7.425 3.150 0.816 1.00 9.87 84 HIS B CA 1
ATOM 4491 C C . HIS B 1 84 ? 7.132 3.713 -0.556 1.00 10.76 84 HIS B C 1
ATOM 4492 O O . HIS B 1 84 ? 7.994 3.823 -1.425 1.00 12.79 84 HIS B O 1
ATOM 4506 N N . LYS B 1 85 ? 5.900 4.145 -0.742 1.00 10.83 85 LYS B N 1
ATOM 4507 C CA . LYS B 1 85 ? 5.436 4.721 -1.991 1.00 9.95 85 LYS B CA 1
ATOM 4508 C C . LYS B 1 85 ? 5.825 6.183 -2.057 1.00 9.31 85 LYS B C 1
ATOM 4509 O O . LYS B 1 85 ? 5.648 6.918 -1.102 1.00 9.89 85 LYS B O 1
ATOM 4528 N N . GLY B 1 86 ? 6.297 6.616 -3.223 1.00 9.01 86 GLY B N 1
ATOM 4529 C CA . GLY B 1 86 ? 6.678 7.995 -3.432 1.00 8.63 86 GLY B CA 1
ATOM 4530 C C . GLY B 1 86 ? 7.415 8.182 -4.732 1.00 8.13 86 GLY B C 1
ATOM 4531 O O . GLY B 1 86 ? 7.510 7.267 -5.533 1.00 9.06 86 GLY B O 1
ATOM 4535 N N . PRO B 1 87 ? 7.930 9.394 -4.944 1.00 7.99 87 PRO B N 1
ATOM 4536 C CA . PRO B 1 87 ? 8.665 9.697 -6.161 1.00 8.06 87 PRO B CA 1
ATOM 4537 C C . PRO B 1 87 ? 10.137 9.258 -6.132 1.00 7.78 87 PRO B C 1
ATOM 4538 O O . PRO B 1 87 ? 10.752 9.128 -5.061 1.00 7.83 87 PRO B O 1
ATOM 4549 N N . THR B 1 88 ? 10.684 9.081 -7.328 1.00 7.78 88 THR B N 1
ATOM 4550 C CA . THR B 1 88 ? 12.133 9.066 -7.537 1.00 7.76 88 THR B CA 1
ATOM 4551 C C . THR B 1 88 ? 12.517 10.354 -8.252 1.00 7.39 88 THR B C 1
ATOM 4552 O O . THR B 1 88 ? 11.741 10.892 -9.045 1.00 7.92 88 THR B O 1
ATOM 4563 N N . ILE B 1 89 ? 13.712 10.858 -7.950 1.00 7.21 89 ILE B N 1
ATOM 4564 C CA . ILE B 1 89 ? 14.139 12.165 -8.412 1.00 7.06 89 ILE B CA 1
ATOM 4565 C C . ILE B 1 89 ? 15.647 12.160 -8.564 1.00 6.95 89 ILE B C 1
ATOM 4566 O O . ILE B 1 89 ? 16.338 11.444 -7.842 1.00 7.41 89 ILE B O 1
ATOM 4582 N N . ALA B 1 90 ? 16.178 12.963 -9.471 1.00 6.93 90 ALA B N 1
ATOM 4583 C CA . ALA B 1 90 ? 17.625 13.122 -9.583 1.00 6.93 90 ALA B CA 1
ATOM 4584 C C . ALA B 1 90 ? 17.963 14.538 -9.986 1.00 6.78 90 ALA B C 1
ATOM 4585 O O . ALA B 1 90 ? 17.256 15.167 -10.781 1.00 7.15 90 ALA B O 1
ATOM 4592 N N . TYR B 1 91 ? 19.108 14.993 -9.468 1.00 6.71 91 TYR B N 1
ATOM 4593 C CA . TYR B 1 91 ? 19.619 16.339 -9.686 1.00 6.86 91 TYR B CA 1
ATOM 4594 C C . TYR B 1 91 ? 21.106 16.293 -10.010 1.00 6.71 91 TYR B C 1
ATOM 4595 O O . TYR B 1 91 ? 21.815 15.391 -9.561 1.00 7.47 91 TYR B O 1
ATOM 4613 N N . LEU B 1 92 ? 21.580 17.313 -10.707 1.00 6.70 92 LEU B N 1
ATOM 4614 C CA . LEU B 1 92 ? 23.008 17.565 -10.893 1.00 6.91 92 LEU B CA 1
ATOM 4615 C C . LEU B 1 92 ? 23.392 18.895 -10.260 1.00 7.02 92 LEU B C 1
ATOM 4616 O O . LEU B 1 92 ? 22.563 19.796 -10.140 1.00 7.46 92 LEU B O 1
ATOM 4632 N N . LYS B 1 93 ? 24.673 19.012 -9.886 1.00 7.33 93 LYS B N 1
ATOM 4633 C CA . LYS B 1 93 ? 25.250 20.269 -9.424 1.00 7.80 93 LYS B CA 1
ATOM 4634 C C . LYS B 1 93 ? 26.665 20.361 -9.973 1.00 7.59 93 LYS B C 1
ATOM 4635 O O . LYS B 1 93 ? 27.492 19.482 -9.734 1.00 7.45 93 LYS B O 1
ATOM 4654 N N . LYS B 1 94 ? 26.953 21.418 -10.723 1.00 8.11 94 LYS B N 1
ATOM 4655 C CA . LYS B 1 94 ? 28.293 21.617 -11.271 1.00 8.63 94 LYS B CA 1
ATOM 4656 C C . LYS B 1 94 ? 29.232 22.032 -10.152 1.00 8.51 94 LYS B C 1
ATOM 4657 O O . LYS B 1 94 ? 28.932 22.952 -9.403 1.00 9.74 94 LYS B O 1
ATOM 4676 N N . VAL B 1 95 ? 30.375 21.356 -10.064 1.00 9.00 95 VAL B N 1
ATOM 4677 C CA . VAL B 1 95 ? 31.368 21.631 -9.038 1.00 9.47 95 VAL B CA 1
ATOM 4678 C C . VAL B 1 95 ? 32.772 21.566 -9.665 1.00 9.63 95 VAL B C 1
ATOM 4679 O O . VAL B 1 95 ? 33.002 20.882 -10.675 1.00 11.53 95 VAL B O 1
ATOM 4692 N N . ASP B 1 96 ? 33.722 22.245 -9.050 1.00 10.83 96 ASP B N 1
ATOM 4693 C CA . ASP B 1 96 ? 35.078 22.186 -9.551 1.00 11.90 96 ASP B CA 1
ATOM 4694 C C . ASP B 1 96 ? 35.760 20.869 -9.221 1.00 12.49 96 ASP B C 1
ATOM 4695 O O . ASP B 1 96 ? 36.605 20.434 -9.991 1.00 16.73 96 ASP B O 1
ATOM 4704 N N . ASN B 1 97 ? 35.429 20.259 -8.079 1.00 10.93 97 ASN B N 1
ATOM 4705 C CA . ASN B 1 97 ? 36.066 19.007 -7.678 1.00 10.56 97 ASN B CA 1
ATOM 4706 C C . ASN B 1 97 ? 34.997 18.107 -7.085 1.00 9.32 97 ASN B C 1
ATOM 4707 O O . ASN B 1 97 ? 34.558 18.309 -5.950 1.00 10.43 97 ASN B O 1
ATOM 4718 N N . ALA B 1 98 ? 34.568 17.117 -7.867 1.00 9.05 98 ALA B N 1
ATOM 4719 C CA . ALA B 1 98 ? 33.497 16.238 -7.437 1.00 9.08 98 ALA B CA 1
ATOM 4720 C C . ALA B 1 98 ? 33.895 15.307 -6.300 1.00 9.05 98 ALA B C 1
ATOM 4721 O O . ALA B 1 98 ? 33.020 14.749 -5.658 1.00 10.08 98 ALA B O 1
ATOM 4728 N N . ALA B 1 99 ? 35.193 15.131 -6.050 1.00 9.63 99 ALA B N 1
ATOM 4729 C CA . ALA B 1 99 ? 35.624 14.294 -4.933 1.00 10.04 99 ALA B CA 1
ATOM 4730 C C . ALA B 1 99 ? 35.597 15.012 -3.601 1.00 10.35 99 ALA B C 1
ATOM 4731 O O . ALA B 1 99 ? 35.666 14.358 -2.567 1.00 11.55 99 ALA B O 1
ATOM 4738 N N . THR B 1 100 ? 35.482 16.341 -3.607 1.00 10.25 100 THR B N 1
ATOM 4739 C CA . THR B 1 100 ? 35.586 17.121 -2.372 1.00 11.16 100 THR B CA 1
ATOM 4740 C C . THR B 1 100 ? 34.431 18.088 -2.090 1.00 11.07 100 THR B C 1
ATOM 4741 O O . THR B 1 100 ? 34.222 18.457 -0.940 1.00 12.59 100 THR B O 1
ATOM 4752 N N . ALA B 1 101 ? 33.689 18.500 -3.114 1.00 9.95 101 ALA B N 1
ATOM 4753 C CA . ALA B 1 101 ? 32.621 19.483 -2.918 1.00 10.27 101 ALA B CA 1
ATOM 4754 C C . ALA B 1 101 ? 31.541 18.905 -2.003 1.00 10.24 101 ALA B C 1
ATOM 4755 O O . ALA B 1 101 ? 31.118 17.774 -2.211 1.00 10.57 101 ALA B O 1
ATOM 4762 N N . SER B 1 102 ? 31.037 19.655 -1.027 1.00 11.72 102 SER B N 1
ATOM 4763 C CA . SER B 1 102 ? 30.044 19.054 -0.083 1.00 13.02 102 SER B CA 1
ATOM 4764 C C . SER B 1 102 ? 28.646 18.797 -0.652 1.00 12.78 102 SER B C 1
ATOM 4765 O O . SER B 1 102 ? 27.881 17.945 -0.182 1.00 14.21 102 SER B O 1
ATOM 4773 N N . GLY B 1 103 ? 28.288 19.589 -1.634 1.00 12.80 103 GLY B N 1
ATOM 4774 C CA . GLY B 1 103 ? 26.921 19.559 -2.182 1.00 12.32 103 GLY B CA 1
ATOM 4775 C C . GLY B 1 103 ? 25.926 20.502 -1.521 1.00 10.12 103 GLY B C 1
ATOM 4776 O O . GLY B 1 103 ? 24.879 20.760 -2.076 1.00 11.38 103 GLY B O 1
ATOM 4780 N N . VAL B 1 104 ? 26.235 21.012 -0.341 1.00 10.05 104 VAL B N 1
ATOM 4781 C CA . VAL B 1 104 ? 25.330 21.885 0.374 1.00 9.97 104 VAL B CA 1
ATOM 4782 C C . VAL B 1 104 ? 25.280 23.246 -0.313 1.00 10.80 104 VAL B C 1
ATOM 4783 O O . VAL B 1 104 ? 26.310 23.788 -0.685 1.00 13.63 104 VAL B O 1
ATOM 4796 N N . GLY B 1 105 ? 24.085 23.791 -0.486 1.00 10.71 105 GLY B N 1
ATOM 4797 C CA . GLY B 1 105 ? 23.920 25.104 -1.069 1.00 11.12 105 GLY B CA 1
ATOM 4798 C C . GLY B 1 105 ? 23.318 25.088 -2.454 1.00 10.02 105 GLY B C 1
ATOM 4799 O O . GLY B 1 105 ? 22.665 24.129 -2.851 1.00 9.90 105 GLY B O 1
ATOM 4803 N N . ASN B 1 106 ? 23.529 26.186 -3.172 1.00 11.10 106 ASN B N 1
ATOM 4804 C CA . ASN B 1 106 ? 22.897 26.419 -4.460 1.00 10.59 106 ASN B CA 1
ATOM 4805 C C . ASN B 1 106 ? 23.655 25.697 -5.567 1.00 10.94 106 ASN B C 1
ATOM 4806 O O . ASN B 1 106 ? 24.809 25.295 -5.388 1.00 15.54 106 ASN B O 1
ATOM 4817 N N . GLY B 1 107 ? 23.012 25.538 -6.718 1.00 10.11 107 GLY B N 1
ATOM 4818 C CA . GLY B 1 107 ? 23.620 24.960 -7.905 1.00 9.85 107 GLY B CA 1
ATOM 4819 C C . GLY B 1 107 ? 22.926 23.717 -8.426 1.00 8.66 107 GLY B C 1
ATOM 4820 O O . GLY B 1 107 ? 23.270 23.220 -9.483 1.00 9.43 107 GLY B O 1
ATOM 4824 N N . TRP B 1 108 ? 21.950 23.193 -7.681 1.00 8.39 108 TRP B N 1
ATOM 4825 C CA . TRP B 1 108 ? 21.266 21.973 -8.088 1.00 7.76 108 TRP B CA 1
ATOM 4826 C C . TRP B 1 108 ? 20.239 22.254 -9.167 1.00 7.90 108 TRP B C 1
ATOM 4827 O O . TRP B 1 108 ? 19.524 23.256 -9.111 1.00 9.19 108 TRP B O 1
ATOM 4848 N N . PHE B 1 109 ? 20.116 21.327 -10.110 1.00 7.80 109 PHE B N 1
ATOM 4849 C CA . PHE B 1 109 ? 19.037 21.373 -11.089 1.00 7.83 109 PHE B CA 1
ATOM 4850 C C . PHE B 1 109 ? 18.529 19.958 -11.293 1.00 7.55 109 PHE B C 1
ATOM 4851 O O . PHE B 1 109 ? 19.274 18.984 -11.257 1.00 7.75 109 PHE B O 1
ATOM 4868 N N . LYS B 1 110 ? 17.212 19.847 -11.438 1.00 7.83 110 LYS B N 1
ATOM 4869 C CA . LYS B 1 110 ? 16.550 18.553 -11.528 1.00 7.65 110 LYS B CA 1
ATOM 4870 C C . LYS B 1 110 ? 16.651 18.011 -12.952 1.00 7.83 110 LYS B C 1
ATOM 4871 O O . LYS B 1 110 ? 16.323 18.711 -13.906 1.00 9.10 110 LYS B O 1
ATOM 4890 N N . ILE B 1 111 ? 17.060 16.761 -13.092 1.00 7.76 111 ILE B N 1
ATOM 4891 C CA . ILE B 1 111 ? 17.191 16.131 -14.408 1.00 8.20 111 ILE B CA 1
ATOM 4892 C C . ILE B 1 111 ? 16.276 14.926 -14.618 1.00 8.27 111 ILE B C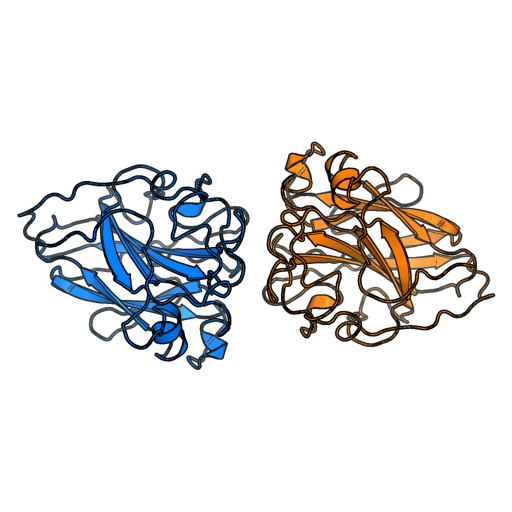 1
ATOM 4893 O O . ILE B 1 111 ? 16.155 14.453 -15.742 1.00 9.95 111 ILE B O 1
ATOM 4909 N N . GLN B 1 112 ? 15.619 14.453 -13.563 1.00 8.10 112 GLN B N 1
ATOM 4910 C CA . GLN B 1 112 ? 14.708 13.307 -13.653 1.00 8.59 112 GLN B CA 1
ATOM 4911 C C . GLN B 1 112 ? 13.717 13.366 -12.522 1.00 7.78 112 GLN B C 1
ATOM 4912 O O . GLN B 1 112 ? 14.064 13.784 -11.428 1.00 7.70 112 GLN B O 1
ATOM 4926 N N . GLN B 1 113 ? 12.491 12.920 -12.792 1.00 8.16 113 GLN B N 1
ATOM 4927 C CA . GLN B 1 113 ? 11.545 12.603 -11.720 1.00 8.29 113 GLN B CA 1
ATOM 4928 C C . GLN B 1 113 ? 10.538 11.601 -12.220 1.00 8.95 113 GLN B C 1
ATOM 4929 O O . GLN B 1 113 ? 10.243 11.544 -13.405 1.00 10.00 113 GLN B O 1
ATOM 4943 N N . ASP B 1 114 ? 9.972 10.864 -11.279 1.00 9.06 114 ASP B N 1
ATOM 4944 C CA . ASP B 1 114 ? 8.935 9.874 -11.552 1.00 9.74 114 ASP B CA 1
ATOM 4945 C C . ASP B 1 114 ? 8.060 9.840 -10.317 1.00 9.38 114 ASP B C 1
ATOM 4946 O O . ASP B 1 114 ? 8.448 9.255 -9.303 1.00 9.72 114 ASP B O 1
ATOM 4955 N N . GLY B 1 115 ? 6.906 10.505 -10.395 1.00 10.29 115 GLY B N 1
ATOM 4956 C CA . GLY B 1 115 ? 6.002 10.650 -9.268 1.00 10.30 115 GLY B CA 1
ATOM 4957 C C . GLY B 1 115 ? 4.973 9.539 -9.238 1.00 11.63 115 GLY B C 1
ATOM 4958 O O . GLY B 1 115 ? 5.284 8.395 -8.989 1.00 14.41 115 GLY B O 1
ATOM 4962 N N . MET B 1 116 ? 3.725 9.900 -9.508 1.00 12.93 116 MET B N 1
ATOM 4963 C CA . MET B 1 116 ? 2.652 8.922 -9.614 1.00 14.67 116 MET B CA 1
ATOM 4964 C C . MET B 1 116 ? 2.082 8.992 -11.023 1.00 16.83 116 MET B C 1
ATOM 4965 O O . MET B 1 116 ? 1.668 10.059 -11.475 1.00 19.16 116 MET B O 1
ATOM 4979 N N . ASP B 1 117 ? 2.064 7.862 -11.723 1.00 17.77 117 ASP B N 1
ATOM 4980 C CA . ASP B 1 117 ? 1.593 7.860 -13.104 1.0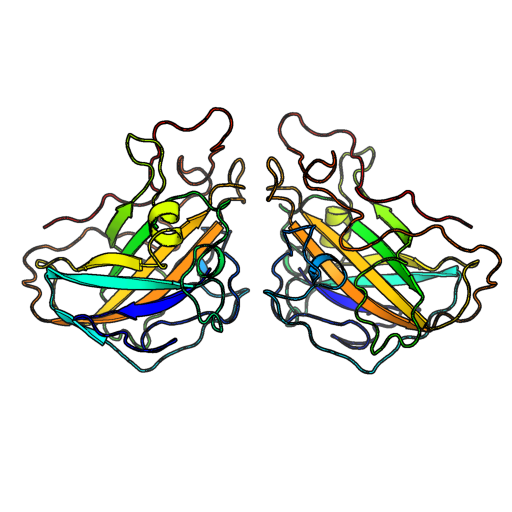0 20.10 117 ASP B CA 1
ATOM 4981 C C . ASP B 1 117 ? 0.068 7.840 -13.150 1.00 23.81 117 ASP B C 1
ATOM 4982 O O . ASP B 1 117 ? -0.604 7.761 -12.105 1.00 24.18 117 ASP B O 1
ATOM 4991 N N . SER B 1 118 ? -0.477 7.910 -14.361 1.00 26.02 118 SER B N 1
ATOM 4992 C CA . SER B 1 118 ? -1.927 7.975 -14.546 1.00 28.66 118 SER B CA 1
ATOM 4993 C C . SER B 1 118 ? -2.652 6.699 -14.104 1.00 26.84 118 SER B C 1
ATOM 4994 O O . SER B 1 118 ? -3.875 6.717 -13.934 1.00 33.78 118 SER B O 1
ATOM 5002 N N . SER B 1 119 ? -1.909 5.605 -13.945 1.00 26.44 119 SER B N 1
ATOM 5003 C CA . SER B 1 119 ? -2.446 4.337 -13.445 1.00 26.58 119 SER B CA 1
ATOM 5004 C C . SER B 1 119 ? -2.300 4.171 -11.928 1.00 26.56 119 SER B C 1
ATOM 5005 O O . SER B 1 119 ? -2.618 3.108 -11.390 1.00 30.49 119 SER B O 1
ATOM 5013 N N . GLY B 1 120 ? -1.805 5.203 -11.246 1.00 24.94 120 GLY B N 1
ATOM 5014 C CA . GLY B 1 120 ? -1.672 5.180 -9.790 1.00 24.43 120 GLY B CA 1
ATOM 5015 C C . GLY B 1 120 ? -0.414 4.508 -9.251 1.00 23.09 120 GLY B C 1
ATOM 5016 O O . GLY B 1 120 ? -0.315 4.271 -8.052 1.00 23.37 120 GLY B O 1
ATOM 5020 N N . VAL B 1 121 ? 0.548 4.203 -10.121 1.00 19.70 121 VAL B N 1
ATOM 5021 C CA . VAL B 1 121 ? 1.780 3.524 -9.705 1.00 17.30 121 VAL B CA 1
ATOM 5022 C C . VAL B 1 121 ? 2.893 4.558 -9.494 1.00 13.99 121 VAL B C 1
ATOM 5023 O O . VAL B 1 121 ? 3.070 5.473 -10.300 1.00 13.46 121 VAL B O 1
ATOM 5036 N N . TRP B 1 122 ? 3.640 4.395 -8.406 1.00 12.46 122 TRP B N 1
ATOM 5037 C CA . TRP B 1 122 ? 4.635 5.369 -7.979 1.00 10.96 122 TRP B CA 1
ATOM 5038 C C . TRP B 1 122 ? 6.015 5.049 -8.500 1.00 10.36 122 TRP B C 1
ATOM 5039 O O . TRP B 1 122 ? 6.372 3.878 -8.713 1.00 11.15 122 TRP B O 1
ATOM 5060 N N . GLY B 1 123 ? 6.846 6.079 -8.642 1.00 9.77 123 GLY B N 1
ATOM 5061 C CA . GLY B 1 123 ? 8.235 5.880 -9.073 1.00 10.00 123 GLY B CA 1
ATOM 5062 C C . GLY B 1 123 ? 8.999 4.908 -8.206 1.00 9.81 123 GLY B C 1
ATOM 5063 O O . GLY B 1 123 ? 9.751 4.077 -8.715 1.00 10.54 123 GLY B O 1
ATOM 5067 N N . THR B 1 124 ? 8.819 4.973 -6.888 1.00 9.61 124 THR B N 1
ATOM 5068 C CA . THR B 1 124 ? 9.557 4.046 -6.022 1.00 9.99 124 THR B CA 1
ATOM 5069 C C . THR B 1 124 ? 9.166 2.587 -6.315 1.00 10.22 124 THR B C 1
ATOM 5070 O O . THR B 1 124 ? 9.988 1.692 -6.180 1.00 11.16 124 THR B O 1
ATOM 5081 N N . GLU B 1 125 ? 7.918 2.348 -6.710 1.00 11.15 125 GLU B N 1
ATOM 5082 C CA . GLU B 1 125 ? 7.469 1.000 -7.014 1.00 11.91 125 GLU B CA 1
ATOM 5083 C C . GLU B 1 125 ? 8.158 0.452 -8.259 1.00 11.61 125 GLU B C 1
ATOM 5084 O O . GLU B 1 125 ? 8.453 -0.731 -8.337 1.00 12.80 125 GLU B O 1
ATOM 5096 N N . ARG B 1 126 ? 8.404 1.316 -9.236 1.00 11.37 126 ARG B N 1
ATOM 5097 C CA . ARG B 1 126 ? 9.154 0.915 -10.430 1.00 12.01 126 ARG B CA 1
ATOM 5098 C C . ARG B 1 126 ? 10.599 0.546 -10.088 1.00 11.03 126 ARG B C 1
ATOM 5099 O O . ARG B 1 126 ? 11.147 -0.377 -10.670 1.00 13.47 126 ARG B O 1
ATOM 5120 N N . VAL B 1 127 ? 11.208 1.235 -9.126 1.00 10.23 127 VAL B N 1
ATOM 5121 C CA . VAL B 1 127 ? 12.559 0.894 -8.686 1.00 9.84 127 VAL B CA 1
ATOM 5122 C C . VAL B 1 127 ? 12.527 -0.402 -7.859 1.00 9.74 127 VAL B C 1
ATOM 5123 O O . VAL B 1 127 ? 13.323 -1.319 -8.101 1.00 10.89 127 VAL B O 1
ATOM 5136 N N . ILE B 1 128 ? 11.609 -0.491 -6.898 1.00 10.50 128 ILE B N 1
ATOM 5137 C CA . ILE B 1 128 ? 11.503 -1.677 -6.035 1.00 10.88 128 ILE B CA 1
ATOM 5138 C C . ILE B 1 128 ? 11.279 -2.951 -6.857 1.00 12.05 128 ILE B C 1
ATOM 5139 O O . ILE B 1 128 ? 11.894 -3.981 -6.598 1.00 13.03 128 ILE B O 1
ATOM 5155 N N . ASN B 1 129 ? 10.401 -2.857 -7.853 1.00 12.26 129 ASN B N 1
ATOM 5156 C CA . ASN B 1 129 ? 10.048 -4.004 -8.698 1.00 13.92 129 ASN B CA 1
ATOM 5157 C C . ASN B 1 129 ? 10.859 -4.097 -9.978 1.00 14.72 129 ASN B C 1
ATOM 5158 O O . ASN B 1 129 ? 10.607 -4.957 -10.817 1.00 18.72 129 ASN B O 1
ATOM 5169 N N . GLY B 1 130 ? 11.838 -3.212 -10.110 1.00 13.33 130 GLY B N 1
ATOM 5170 C CA . GLY B 1 130 ? 12.736 -3.176 -11.258 1.00 13.73 130 GLY B CA 1
ATOM 5171 C C . GLY B 1 130 ? 14.197 -3.370 -10.873 1.00 12.35 130 GLY B C 1
ATOM 5172 O O . GLY B 1 130 ? 15.085 -2.731 -11.438 1.00 13.25 130 GLY B O 1
ATOM 5176 N N . LYS B 1 131 ? 14.439 -4.254 -9.907 1.00 12.22 131 LYS B N 1
ATOM 5177 C CA . LYS B 1 131 ? 15.793 -4.660 -9.506 1.00 12.69 131 LYS B CA 1
ATOM 5178 C C . LYS B 1 131 ? 16.609 -3.504 -8.927 1.00 11.16 131 LYS B C 1
ATOM 5179 O O . LYS B 1 131 ? 17.840 -3.532 -8.939 1.00 11.70 131 LYS B O 1
ATOM 5198 N N . GLY B 1 132 ? 15.920 -2.511 -8.378 1.00 10.54 132 GLY B N 1
ATOM 5199 C CA . GLY B 1 132 ? 16.582 -1.359 -7.793 1.00 9.81 132 GLY B CA 1
ATOM 5200 C C . GLY B 1 132 ? 17.143 -0.371 -8.797 1.00 9.53 132 GLY B C 1
ATOM 5201 O O . GLY B 1 132 ? 17.897 0.522 -8.415 1.00 9.50 132 GLY B O 1
ATOM 5205 N N . ARG B 1 133 ? 16.753 -0.484 -10.064 1.00 10.11 133 ARG B N 1
ATOM 5206 C CA . ARG B 1 133 ? 17.316 0.343 -11.125 1.00 9.69 133 ARG B CA 1
ATOM 5207 C C . ARG B 1 133 ? 16.546 1.650 -11.304 1.00 9.91 133 ARG B C 1
ATOM 5208 O O . ARG B 1 133 ? 15.346 1.649 -11.574 1.00 11.68 133 ARG B O 1
ATOM 5229 N N . HIS B 1 134 ? 17.262 2.759 -11.168 1.00 9.15 134 HIS B N 1
ATOM 5230 C CA . HIS B 1 134 ? 16.720 4.125 -11.285 1.00 9.10 134 HIS B CA 1
ATOM 5231 C C . HIS B 1 134 ? 17.479 4.789 -12.420 1.00 8.98 134 HIS B C 1
ATOM 5232 O O . HIS B 1 134 ? 18.609 5.240 -12.254 1.00 9.31 134 HIS B O 1
ATOM 5246 N N . SER B 1 135 ? 16.867 4.812 -13.601 1.00 9.75 135 SER B N 1
ATOM 5247 C CA . SER B 1 135 ? 17.536 5.294 -14.811 1.00 11.46 135 SER B CA 1
ATOM 5248 C C . SER B 1 135 ? 17.393 6.809 -14.927 1.00 9.85 135 SER B C 1
ATOM 5249 O O . SER B 1 135 ? 16.321 7.372 -14.722 1.00 11.02 135 SER B O 1
ATOM 5257 N N . ILE B 1 136 ? 18.503 7.460 -15.255 1.00 9.64 136 ILE B N 1
ATOM 5258 C CA . ILE B 1 136 ? 18.597 8.913 -15.211 1.00 9.47 136 ILE B CA 1
ATOM 5259 C C . ILE B 1 136 ? 19.375 9.389 -16.438 1.00 9.77 136 ILE B C 1
ATOM 5260 O O . ILE B 1 136 ? 20.514 8.966 -16.647 1.00 10.55 136 ILE B O 1
ATOM 5276 N N . LYS B 1 137 ? 18.779 10.277 -17.229 1.00 10.48 137 LYS B N 1
ATOM 5277 C CA . LYS B 1 137 ? 19.456 10.800 -18.405 1.00 10.93 137 LYS B CA 1
ATOM 5278 C C . LYS B 1 137 ? 20.287 12.022 -18.051 1.00 10.74 137 LYS B C 1
ATOM 5279 O O . LYS B 1 137 ? 19.765 13.020 -17.561 1.00 11.00 137 LYS B O 1
ATOM 5298 N N . ILE B 1 138 ? 21.582 11.955 -18.350 1.00 10.53 138 ILE B N 1
ATOM 5299 C CA . ILE B 1 138 ? 22.463 13.115 -18.236 1.00 10.51 138 ILE B CA 1
ATOM 5300 C C . ILE B 1 138 ? 22.212 13.997 -19.465 1.00 11.05 138 ILE B C 1
ATOM 5301 O O . ILE B 1 138 ? 22.404 13.542 -20.581 1.00 11.81 138 ILE B O 1
ATOM 5317 N N . PRO B 1 139 ? 21.776 15.251 -19.282 1.00 10.93 139 PRO B N 1
ATOM 5318 C CA . PRO B 1 139 ? 21.481 16.073 -20.456 1.00 11.87 139 PRO B CA 1
ATOM 5319 C C . PRO B 1 139 ? 22.675 16.277 -21.383 1.00 12.49 139 PRO B C 1
ATOM 5320 O O . PRO B 1 139 ? 23.801 16.433 -20.929 1.00 13.13 139 PRO B O 1
ATOM 5331 N N . GLU B 1 140 ? 22.406 16.314 -22.679 1.00 13.29 140 GLU B N 1
ATOM 5332 C CA . GLU B 1 140 ? 23.448 16.499 -23.670 1.00 13.80 140 GLU B CA 1
ATOM 5333 C C . GLU B 1 140 ? 23.952 17.948 -23.710 1.00 13.04 140 GLU B C 1
ATOM 5334 O O . GLU B 1 140 ? 25.089 18.208 -24.110 1.00 14.57 140 GLU B O 1
ATOM 5346 N N . CYS B 1 141 ? 23.095 18.882 -23.300 1.00 11.89 141 CYS B N 1
ATOM 5347 C CA . CYS B 1 141 ? 23.322 20.303 -23.543 1.00 12.05 141 CYS B CA 1
ATOM 5348 C C . CYS B 1 141 ? 24.024 21.064 -22.421 1.00 11.58 141 CYS B C 1
ATOM 5349 O O . CYS B 1 141 ? 24.275 22.249 -22.552 1.00 13.52 141 CYS B O 1
ATOM 5357 N N . ILE B 1 142 ? 24.323 20.398 -21.314 1.00 11.53 142 ILE B N 1
ATOM 5358 C CA . ILE B 1 142 ? 24.998 21.066 -20.204 1.00 11.57 142 ILE B CA 1
ATOM 5359 C C . ILE B 1 142 ? 26.492 21.201 -20.470 1.00 11.28 142 ILE B C 1
ATOM 5360 O O . ILE B 1 142 ? 27.072 20.522 -21.333 1.00 12.33 142 ILE B O 1
ATOM 5376 N N . ALA B 1 143 ? 27.110 22.100 -19.720 1.00 11.71 143 ALA B N 1
ATOM 5377 C CA . ALA B 1 143 ? 28.550 22.283 -19.788 1.00 11.82 143 ALA B CA 1
ATOM 5378 C C . ALA B 1 143 ? 29.271 21.001 -19.365 1.00 11.72 143 ALA B C 1
ATOM 5379 O O . ALA B 1 143 ? 28.838 20.312 -18.443 1.00 12.30 143 ALA B O 1
ATOM 5386 N N . PRO B 1 144 ? 30.384 20.676 -20.030 1.00 12.40 144 PRO B N 1
ATOM 5387 C CA . PRO B 1 144 ? 31.167 19.547 -19.567 1.00 11.69 144 PRO B CA 1
ATOM 5388 C C . PRO B 1 144 ? 31.864 19.873 -18.251 1.00 11.52 144 PRO B C 1
ATOM 5389 O O . PRO B 1 144 ? 32.009 21.039 -17.890 1.00 14.68 144 PRO B O 1
ATOM 5400 N N . GLY B 1 145 ? 32.296 18.834 -17.549 1.00 11.52 145 GLY B N 1
ATOM 5401 C CA . GLY B 1 145 ? 33.104 18.982 -16.356 1.00 11.91 145 GLY B CA 1
ATOM 5402 C C . GLY B 1 145 ? 32.554 18.174 -15.208 1.00 10.33 145 GLY B C 1
ATOM 5403 O O . GLY B 1 145 ? 31.751 17.255 -15.402 1.00 11.37 145 GLY B O 1
ATOM 5407 N N . GLN B 1 146 ? 33.003 18.522 -14.012 1.00 10.21 146 GLN B N 1
ATOM 5408 C CA . GLN B 1 146 ? 32.659 17.740 -12.840 1.00 9.90 146 GLN B CA 1
ATOM 5409 C C . GLN B 1 146 ? 31.331 18.152 -12.238 1.00 8.69 146 GLN B C 1
ATOM 5410 O O . GLN B 1 146 ? 30.971 19.334 -12.211 1.00 9.19 146 GLN B O 1
ATOM 5424 N N . TYR B 1 147 ? 30.591 17.142 -11.804 1.00 8.40 147 TYR B N 1
ATOM 5425 C CA . TYR B 1 147 ? 29.258 17.327 -11.223 1.00 7.92 147 TYR B CA 1
ATOM 5426 C C . TYR B 1 147 ? 29.056 16.356 -10.086 1.00 7.70 147 TYR B C 1
ATOM 5427 O O . TYR B 1 147 ? 29.604 15.254 -10.097 1.00 8.59 147 TYR B O 1
ATOM 5445 N N . LEU B 1 148 ? 28.211 16.753 -9.141 1.00 7.45 148 LEU B N 1
ATOM 5446 C CA . LEU B 1 148 ? 27.569 15.810 -8.231 1.00 7.11 148 LEU B CA 1
ATOM 5447 C C . LEU B 1 148 ? 26.214 15.402 -8.806 1.00 6.85 148 LEU B C 1
ATOM 5448 O O . LEU B 1 148 ? 25.497 16.235 -9.335 1.00 7.56 148 LEU B O 1
ATOM 5464 N N . LEU B 1 149 ? 25.904 14.115 -8.704 1.00 7.04 149 LEU B N 1
ATOM 5465 C CA . LEU B 1 149 ? 24.602 13.564 -9.075 1.00 7.15 149 LEU B CA 1
ATOM 5466 C C . LEU B 1 149 ? 23.902 13.114 -7.796 1.00 7.02 149 LEU B C 1
ATOM 5467 O O . LEU B 1 149 ? 24.363 12.184 -7.121 1.00 7.81 149 LEU B O 1
ATOM 5483 N N . ARG B 1 150 ? 22.806 13.776 -7.442 1.00 6.88 150 ARG B N 1
ATOM 5484 C CA . ARG B 1 150 ? 22.017 13.454 -6.257 1.00 6.78 150 ARG B CA 1
ATOM 5485 C C . ARG B 1 150 ? 20.799 12.665 -6.712 1.00 6.73 150 ARG B C 1
ATOM 5486 O O . ARG B 1 150 ? 19.923 13.215 -7.380 1.00 7.67 150 ARG B O 1
ATOM 5507 N N . ALA B 1 151 ? 20.769 11.375 -6.395 1.00 6.72 151 ALA B N 1
ATOM 5508 C CA . ALA B 1 151 ? 19.610 10.535 -6.681 1.00 6.90 151 ALA B CA 1
ATOM 5509 C C . ALA B 1 151 ? 18.853 10.315 -5.390 1.00 6.59 151 ALA B C 1
ATOM 5510 O O . ALA B 1 151 ? 19.460 10.095 -4.339 1.00 7.03 151 ALA B O 1
ATOM 5517 N N . GLU B 1 152 ? 17.521 10.350 -5.483 1.00 6.88 152 GLU B N 1
ATOM 5518 C CA . GLU B 1 152 ? 16.658 10.383 -4.325 1.00 6.77 152 GLU B CA 1
ATOM 5519 C C . GLU B 1 152 ? 15.397 9.538 -4.519 1.00 6.84 152 GLU B C 1
ATOM 5520 O O . GLU B 1 152 ? 14.805 9.520 -5.605 1.00 7.25 152 GLU B O 1
ATOM 5532 N N . MET B 1 153 ? 14.988 8.890 -3.437 1.00 7.19 153 MET B N 1
ATOM 5533 C CA . MET B 1 153 ? 13.637 8.321 -3.321 1.00 7.82 153 MET B CA 1
ATOM 5534 C C . MET B 1 153 ? 13.010 8.933 -2.086 1.00 7.69 153 MET B C 1
ATOM 5535 O O . MET B 1 153 ? 13.660 9.016 -1.041 1.00 7.72 153 MET B O 1
ATOM 5549 N N . ILE B 1 154 ? 11.755 9.385 -2.196 1.00 7.77 154 ILE B N 1
ATOM 5550 C CA . ILE B 1 154 ? 11.027 9.944 -1.050 1.00 7.94 154 ILE B CA 1
ATOM 5551 C C . ILE B 1 154 ? 9.889 8.997 -0.720 1.00 8.19 154 ILE B C 1
ATOM 5552 O O . ILE B 1 154 ? 9.042 8.747 -1.571 1.00 9.35 154 ILE B O 1
ATOM 5568 N N . ALA B 1 155 ? 9.901 8.428 0.474 1.00 8.06 155 ALA B N 1
ATOM 5569 C CA . ALA B 1 155 ? 8.813 7.559 0.916 1.00 8.11 155 ALA B CA 1
ATOM 5570 C C . ALA B 1 155 ? 7.769 8.401 1.643 1.00 7.93 155 ALA B C 1
ATOM 5571 O O . ALA B 1 155 ? 8.103 9.167 2.547 1.00 8.64 155 ALA B O 1
ATOM 5578 N N . LEU B 1 156 ? 6.503 8.250 1.248 1.00 8.50 156 LEU B N 1
ATOM 5579 C CA . LEU B 1 156 ? 5.417 9.114 1.719 1.00 8.72 156 LEU B CA 1
ATOM 5580 C C . LEU B 1 156 ? 4.366 8.388 2.536 1.00 8.94 156 LEU B C 1
ATOM 5581 O O . LEU B 1 156 ? 3.343 8.978 2.868 1.00 9.68 156 LEU B O 1
ATOM 5597 N N . HIS B 1 157 ? 4.576 7.126 2.876 1.00 9.23 157 HIS B N 1
ATOM 5598 C CA . HIS B 1 157 ? 3.585 6.377 3.654 1.00 9.93 157 HIS B CA 1
ATOM 5599 C C . HIS B 1 157 ? 3.337 6.973 5.029 1.00 10.03 157 HIS B C 1
ATOM 5600 O O . HIS B 1 157 ? 2.264 6.770 5.585 1.00 11.91 157 HIS B O 1
ATOM 5615 N N . ALA B 1 158 ? 4.291 7.713 5.590 1.00 9.82 158 ALA B N 1
ATOM 5616 C CA . ALA B 1 158 ? 4.179 8.310 6.919 1.00 10.04 158 ALA B CA 1
ATOM 5617 C C . ALA B 1 158 ? 4.185 9.842 6.840 1.00 9.73 158 ALA B C 1
ATOM 5618 O O . ALA B 1 158 ? 4.571 10.502 7.794 1.00 10.75 158 ALA B O 1
ATOM 5625 N N . ALA B 1 159 ? 3.756 10.395 5.700 1.00 9.78 159 ALA B N 1
ATOM 5626 C CA . ALA B 1 159 ? 3.925 11.826 5.398 1.00 9.74 159 ALA B CA 1
ATOM 5627 C C . ALA B 1 159 ? 2.671 12.683 5.615 1.00 9.72 159 ALA B C 1
ATOM 5628 O O . ALA B 1 159 ? 2.652 13.840 5.201 1.00 10.48 159 ALA B O 1
ATOM 5635 N N . SER B 1 160 ? 1.650 12.148 6.284 1.00 11.01 160 SER B N 1
ATOM 5636 C CA . SER B 1 160 ? 0.400 12.897 6.459 1.00 12.21 160 SER B CA 1
ATOM 5637 C C . SER B 1 160 ? 0.639 14.207 7.176 1.00 12.25 160 SER B C 1
ATOM 5638 O O . SER B 1 160 ? -0.059 15.182 6.925 1.00 15.20 160 SER B O 1
ATOM 5646 N N . ASN B 1 161 ? 1.585 14.226 8.109 1.00 12.11 161 ASN B N 1
ATOM 5647 C CA . ASN B 1 161 ? 2.025 15.459 8.731 1.00 12.94 161 ASN B CA 1
ATOM 5648 C C . ASN B 1 161 ? 3.518 15.653 8.480 1.00 11.91 161 ASN B C 1
ATOM 5649 O O . ASN B 1 161 ? 4.177 14.773 7.933 1.00 12.50 161 ASN B O 1
ATOM 5660 N N . TYR B 1 162 ? 4.024 16.838 8.806 1.00 12.54 162 TYR B N 1
ATOM 5661 C CA . TYR B 1 162 ? 5.452 17.131 8.687 1.00 12.41 162 TYR B CA 1
ATOM 5662 C C . TYR B 1 162 ? 5.992 17.437 10.088 1.00 12.66 162 TYR B C 1
ATOM 5663 O O . TYR B 1 162 ? 5.444 18.284 10.777 1.00 14.73 162 TYR B O 1
ATOM 5681 N N . PRO B 1 163 ? 7.087 16.783 10.513 1.00 12.39 163 PRO B N 1
ATOM 5682 C CA . PRO B 1 163 ? 7.870 15.811 9.759 1.00 11.04 163 PRO B CA 1
ATOM 5683 C C . PRO B 1 163 ? 7.144 14.490 9.551 1.00 10.50 163 PRO B C 1
ATOM 5684 O O . PRO B 1 163 ? 6.255 14.104 10.314 1.00 12.68 163 PRO B O 1
ATOM 5695 N N . GLY B 1 164 ? 7.530 13.810 8.489 1.00 10.00 164 GLY B N 1
ATOM 5696 C CA . GLY B 1 164 ? 6.963 12.523 8.179 1.00 10.38 164 GLY B CA 1
ATOM 5697 C C . GLY B 1 164 ? 7.498 11.916 6.902 1.00 8.95 164 GLY B C 1
ATOM 5698 O O . GLY B 1 164 ? 7.815 10.740 6.859 1.00 9.31 164 GLY B O 1
ATOM 5702 N N . ALA B 1 165 ? 7.565 12.724 5.851 1.00 8.98 165 ALA B N 1
ATOM 5703 C CA . ALA B 1 165 ? 8.200 12.302 4.610 1.00 8.63 165 ALA B CA 1
ATOM 5704 C C . ALA B 1 165 ? 9.624 11.843 4.899 1.00 8.09 165 ALA B C 1
ATOM 5705 O O . ALA B 1 165 ? 10.326 12.428 5.712 1.00 8.77 165 ALA B O 1
ATOM 5712 N N . GLN B 1 166 ? 10.040 10.782 4.231 1.00 7.93 166 GLN B N 1
ATOM 5713 C CA . GLN B 1 166 ? 11.361 10.176 4.444 1.00 7.82 166 GLN B CA 1
ATOM 5714 C C . GLN B 1 166 ? 12.180 10.320 3.176 1.00 7.08 166 GLN B C 1
ATOM 5715 O O . GLN B 1 166 ? 11.833 9.760 2.139 1.00 7.98 166 GLN B O 1
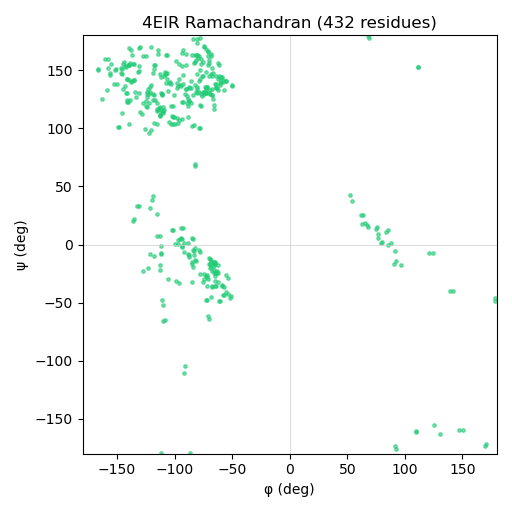ATOM 5729 N N . PHE B 1 167 ? 13.278 11.072 3.273 1.00 7.17 167 PHE B N 1
ATOM 5730 C CA . PHE B 1 167 ? 14.115 11.402 2.126 1.00 6.97 167 PHE B CA 1
ATOM 5731 C C . PHE B 1 167 ? 15.379 10.536 2.154 1.00 6.78 167 PHE B C 1
ATOM 5732 O O . PHE B 1 167 ? 16.135 10.582 3.110 1.00 7.16 167 PHE B O 1
ATOM 5749 N N . TYR B 1 168 ? 15.554 9.740 1.114 1.00 6.76 168 TYR B N 1
ATOM 5750 C CA . TYR B 1 168 ? 16.709 8.846 0.953 1.00 6.63 168 TYR B CA 1
ATOM 5751 C C . TYR B 1 168 ? 17.489 9.340 -0.249 1.00 6.39 168 TYR B C 1
ATOM 5752 O O . TYR B 1 168 ? 16.963 9.346 -1.358 1.00 7.19 168 TYR B O 1
ATOM 5770 N N . MET B 1 169 ? 18.722 9.789 -0.047 1.00 6.65 169 MET B N 1
ATOM 5771 C CA . MET B 1 169 ? 19.509 10.340 -1.141 1.00 6.58 169 MET B CA 1
ATOM 5772 C C . MET B 1 169 ? 20.979 10.016 -0.954 1.00 6.32 169 MET B C 1
ATOM 5773 O O . MET B 1 169 ? 21.487 9.886 0.167 1.00 6.80 169 MET B O 1
ATOM 5787 N N . GLU B 1 170 ? 21.677 9.917 -2.077 1.00 6.44 170 GLU B N 1
ATOM 5788 C CA . GLU B 1 170 ? 23.138 9.839 -2.087 1.00 6.73 170 GLU B CA 1
ATOM 5789 C C . GLU B 1 170 ? 23.644 10.572 -3.307 1.00 6.84 170 GLU B C 1
ATOM 5790 O O . GLU B 1 170 ? 22.939 10.734 -4.308 1.00 6.99 170 GLU B O 1
ATOM 5802 N N . CYS B 1 171 ? 24.884 11.029 -3.198 1.00 7.01 171 CYS B N 1
ATOM 5803 C CA . CYS B 1 171 ? 25.559 11.745 -4.258 1.00 7.32 171 CYS B CA 1
ATOM 5804 C C . CYS B 1 171 ? 26.691 10.954 -4.882 1.00 7.41 171 CYS B C 1
ATOM 5805 O O . CYS B 1 171 ? 27.570 10.433 -4.184 1.00 8.65 171 CYS B O 1
ATOM 5813 N N . ALA B 1 172 ? 26.638 10.871 -6.204 1.00 7.63 172 ALA B N 1
ATOM 5814 C CA . ALA B 1 172 ? 27.711 10.323 -7.006 1.00 7.75 172 ALA B CA 1
ATOM 5815 C C . ALA B 1 172 ? 28.569 11.431 -7.588 1.00 7.60 172 ALA B C 1
ATOM 5816 O O . ALA B 1 172 ? 28.143 12.565 -7.743 1.00 7.88 172 ALA B O 1
ATOM 5823 N N . GLN B 1 173 ? 29.801 11.075 -7.930 1.00 7.80 173 GLN B N 1
ATOM 5824 C CA . GLN B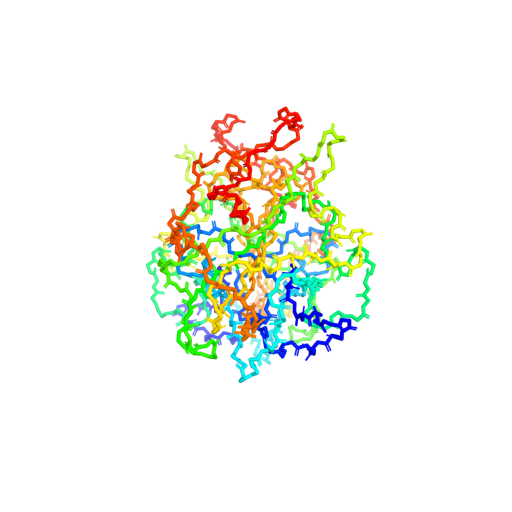 1 173 ? 30.846 12.002 -8.355 1.00 7.66 173 GLN B CA 1
ATOM 5825 C C . GLN B 1 173 ? 31.150 11.748 -9.818 1.00 7.69 173 GLN B C 1
ATOM 5826 O O . GLN B 1 173 ? 31.653 10.680 -10.156 1.00 8.53 173 GLN B O 1
ATOM 5840 N N . LEU B 1 174 ? 30.789 12.703 -10.679 1.00 8.45 174 LEU B N 1
ATOM 5841 C CA . LEU B 1 174 ? 30.866 12.525 -12.128 1.00 8.71 174 LEU B CA 1
ATOM 5842 C C . LEU B 1 174 ? 31.812 13.506 -12.798 1.00 9.00 174 LEU B C 1
ATOM 5843 O O . LEU B 1 174 ? 31.985 14.641 -12.350 1.00 8.98 174 LEU B O 1
ATOM 5859 N N . ASN B 1 175 ? 32.377 13.035 -13.911 1.00 9.53 175 ASN B N 1
ATOM 5860 C CA . ASN B 1 175 ? 33.059 13.861 -14.876 1.00 9.97 175 ASN B CA 1
ATOM 5861 C C . ASN B 1 175 ? 32.292 13.725 -16.182 1.00 9.54 175 ASN B C 1
ATOM 5862 O O . ASN B 1 175 ? 32.370 12.693 -16.843 1.00 10.76 175 ASN B O 1
ATOM 5873 N N . VAL B 1 176 ? 31.523 14.757 -16.529 1.00 9.87 176 VAL B N 1
ATOM 5874 C CA . VAL B 1 176 ? 30.655 14.715 -17.695 1.00 10.38 176 VAL B CA 1
ATOM 5875 C C . VAL B 1 176 ? 31.463 15.193 -18.888 1.00 10.81 176 VAL B C 1
ATOM 5876 O O . VAL B 1 176 ? 31.948 16.315 -18.902 1.00 12.58 176 VAL B O 1
ATOM 5889 N N . VAL B 1 177 ? 31.603 14.327 -19.878 1.00 11.77 177 VAL B N 1
ATOM 5890 C CA . VAL B 1 177 ? 32.331 14.640 -21.092 1.00 12.99 177 VAL B CA 1
ATOM 5891 C C . VAL B 1 177 ? 31.355 14.725 -22.265 1.00 13.41 177 VAL B C 1
ATOM 5892 O O . VAL B 1 177 ? 30.358 14.008 -22.321 1.00 14.06 177 VAL B O 1
ATOM 5905 N N . GLY B 1 178 ? 31.630 15.637 -23.185 1.00 14.43 178 GLY B N 1
ATOM 5906 C CA . GLY B 1 178 ? 30.843 15.765 -24.402 1.00 15.49 178 GLY B CA 1
ATOM 5907 C C . GLY B 1 178 ? 29.636 16.677 -24.300 1.00 16.30 178 GLY B C 1
ATOM 5908 O O . GLY B 1 178 ? 28.901 16.824 -25.272 1.00 18.87 178 GLY B O 1
ATOM 5912 N N . GLY B 1 179 ? 29.415 17.291 -23.137 1.00 13.83 179 GLY B N 1
ATOM 5913 C CA . GLY B 1 179 ? 28.342 18.266 -22.992 1.00 14.30 179 GLY B CA 1
ATOM 5914 C C . GLY B 1 179 ? 28.603 19.468 -23.874 1.00 14.53 179 GLY B C 1
ATOM 5915 O O . GLY B 1 179 ? 29.735 19.937 -23.961 1.00 16.27 179 GLY B O 1
ATOM 5919 N N . THR B 1 180 ? 27.568 19.975 -24.533 1.00 14.34 180 THR B N 1
ATOM 5920 C CA . THR B 1 180 ? 27.749 21.057 -25.495 1.00 14.91 180 THR B CA 1
ATOM 5921 C C . THR B 1 180 ? 27.785 22.429 -24.842 1.00 14.47 180 THR B C 1
ATOM 5922 O O . THR B 1 180 ? 28.229 23.381 -25.464 1.00 16.68 180 THR B O 1
ATOM 5933 N N . GLY B 1 181 ? 27.282 22.549 -23.619 1.00 13.74 181 GLY B N 1
ATOM 5934 C CA . GLY B 1 181 ? 27.165 23.842 -22.966 1.00 14.13 181 GLY B CA 1
ATOM 5935 C C . GLY B 1 181 ? 26.157 24.772 -23.620 1.00 14.10 181 GLY B C 1
ATOM 5936 O O . GLY B 1 181 ? 26.174 25.963 -23.357 1.00 16.56 181 GLY B O 1
ATOM 5940 N N . ALA B 1 182 ? 25.269 24.228 -24.449 1.00 13.50 182 ALA B N 1
ATOM 5941 C CA . ALA B 1 182 ? 24.262 25.030 -25.142 1.00 13.84 182 ALA B CA 1
ATOM 5942 C C . ALA B 1 182 ? 23.214 25.616 -24.212 1.00 13.95 182 ALA B C 1
ATOM 5943 O O . ALA B 1 182 ? 22.524 26.544 -24.609 1.00 16.86 182 ALA B O 1
ATOM 5950 N N . LYS B 1 183 ? 23.059 25.070 -23.002 1.00 13.27 183 LYS B N 1
ATOM 5951 C CA . LYS B 1 183 ? 22.021 25.533 -22.093 1.00 12.95 183 LYS B CA 1
ATOM 5952 C C . LYS B 1 183 ? 22.494 25.529 -20.648 1.00 12.20 183 LYS B C 1
ATOM 5953 O O . LYS B 1 183 ? 23.115 24.568 -20.179 1.00 13.18 183 LYS B O 1
ATOM 5972 N N . THR B 1 184 ? 22.166 26.609 -19.940 1.00 12.48 184 THR B N 1
ATOM 5973 C CA . THR B 1 184 ? 22.565 26.807 -18.551 1.00 12.80 184 THR B CA 1
ATOM 5974 C C . THR B 1 184 ? 21.322 26.682 -17.671 1.00 12.26 184 THR B C 1
ATOM 5975 O O . THR B 1 184 ? 20.408 27.479 -17.789 1.00 14.19 184 THR B O 1
ATOM 5986 N N . PRO B 1 185 ? 21.264 25.665 -16.795 1.00 11.53 185 PRO B N 1
ATOM 5987 C CA . PRO B 1 185 ? 20.087 25.490 -15.956 1.00 11.93 185 PRO B CA 1
ATOM 5988 C C . PRO B 1 185 ? 19.919 26.595 -14.921 1.00 11.83 185 PRO B C 1
ATOM 5989 O O . PRO B 1 185 ? 20.890 27.078 -14.352 1.00 12.35 185 PRO B O 1
ATOM 6000 N N . SER B 1 186 ? 18.671 26.948 -14.633 1.00 12.85 186 SER B N 1
ATOM 6001 C CA . SER B 1 186 ? 18.335 27.636 -13.393 1.00 13.34 186 SER B CA 1
ATOM 6002 C C . SER B 1 186 ? 18.501 26.634 -12.267 1.00 12.07 186 SER B C 1
ATOM 6003 O O . SER B 1 186 ? 18.242 25.439 -12.449 1.00 11.99 186 SER B O 1
ATOM 6011 N N . THR B 1 187 ? 18.951 27.123 -11.112 1.00 11.89 187 THR B N 1
ATOM 6012 C CA . THR B 1 187 ? 19.313 26.245 -10.011 1.00 11.64 187 THR B CA 1
ATOM 6013 C C . THR B 1 187 ? 18.587 26.565 -8.713 1.00 10.85 187 THR B C 1
ATOM 6014 O O . THR B 1 187 ? 18.055 27.661 -8.517 1.00 13.19 187 THR B O 1
ATOM 6025 N N . VAL B 1 188 ? 18.610 25.568 -7.831 1.00 10.13 188 VAL B N 1
ATOM 6026 C CA . VAL B 1 188 ? 18.026 25.654 -6.493 1.00 10.03 188 VAL B CA 1
ATOM 6027 C C . VAL B 1 188 ? 19.052 25.161 -5.471 1.00 9.45 188 VAL B C 1
ATOM 6028 O O . VAL B 1 188 ? 20.095 24.615 -5.831 1.00 9.81 188 VAL B O 1
ATOM 6041 N N . SER B 1 189 ? 18.734 25.389 -4.202 1.00 9.80 189 SER B N 1
ATOM 6042 C CA . SER B 1 189 ? 19.604 25.010 -3.107 1.00 9.51 189 SER B CA 1
ATOM 6043 C C . SER B 1 189 ? 19.070 23.826 -2.314 1.00 9.08 189 SER B C 1
ATOM 6044 O O . SER B 1 189 ? 17.860 23.643 -2.173 1.00 9.78 189 SER B O 1
ATOM 6052 N N . PHE B 1 190 ? 19.997 23.023 -1.785 1.00 8.72 190 PHE B N 1
ATOM 6053 C CA . PHE B 1 190 ? 19.673 22.026 -0.762 1.00 8.92 190 PHE B CA 1
ATOM 6054 C C . PHE B 1 190 ? 20.587 22.306 0.424 1.00 9.23 190 PHE B C 1
ATOM 6055 O O . PHE B 1 190 ? 21.813 22.230 0.292 1.00 9.73 190 PHE B O 1
ATOM 6072 N N . PRO B 1 191 ? 20.007 22.617 1.593 1.00 9.53 191 PRO B N 1
ATOM 6073 C CA . PRO B 1 191 ? 18.584 22.788 1.864 1.00 9.73 191 PRO B CA 1
ATOM 6074 C C . PRO B 1 191 ? 18.034 24.051 1.209 1.00 10.03 191 PRO B C 1
ATOM 6075 O O . PRO B 1 191 ? 18.776 24.985 0.879 1.00 11.13 191 PRO B O 1
ATOM 6086 N N . GLY B 1 192 ? 16.719 24.058 1.028 1.00 10.79 192 GLY B N 1
ATOM 6087 C CA . GLY B 1 192 ? 16.004 25.223 0.517 1.00 11.75 192 GLY B CA 1
ATOM 6088 C C . GLY B 1 192 ? 14.916 24.864 -0.470 1.00 11.32 192 GLY B C 1
ATOM 6089 O O . GLY B 1 192 ? 13.830 25.444 -0.439 1.00 13.81 192 GLY B O 1
ATOM 6093 N N . ALA B 1 193 ? 15.178 23.905 -1.344 1.00 10.58 193 ALA B N 1
ATOM 6094 C CA . ALA B 1 193 ? 14.259 23.603 -2.437 1.00 10.90 193 ALA B CA 1
ATOM 6095 C C . ALA B 1 193 ? 12.981 22.928 -1.968 1.00 10.61 193 ALA B C 1
ATOM 6096 O O . ALA B 1 193 ? 11.950 23.050 -2.609 1.00 12.52 193 ALA B O 1
ATOM 6103 N N . TYR B 1 194 ? 13.073 22.185 -0.876 1.00 9.40 194 TYR B N 1
ATOM 6104 C CA . TYR B 1 194 ? 11.933 21.515 -0.285 1.00 9.99 194 TYR B CA 1
ATOM 6105 C C . TYR B 1 194 ? 11.503 22.215 0.991 1.00 10.25 194 TYR B C 1
ATOM 6106 O O . TYR B 1 194 ? 12.316 22.663 1.781 1.00 12.11 194 TYR B O 1
ATOM 6124 N N . SER B 1 195 ? 10.195 22.270 1.190 1.00 10.91 195 SER B N 1
ATOM 6125 C CA A SER B 1 195 ? 9.579 22.809 2.404 0.50 11.79 195 SER B CA 1
ATOM 6126 C CA B SER B 1 195 ? 9.616 22.787 2.422 0.50 11.65 195 SER B CA 1
ATOM 6127 C C . SER B 1 195 ? 8.638 21.768 2.998 1.00 11.55 195 SER B C 1
ATOM 6128 O O . SER B 1 195 ? 8.024 20.999 2.267 1.00 11.74 195 SER B O 1
ATOM 6142 N N . GLY B 1 196 ? 8.495 21.775 4.318 1.00 11.95 196 GLY B N 1
ATOM 6143 C CA . GLY B 1 196 ? 7.594 20.861 4.985 1.00 12.85 196 GLY B CA 1
ATOM 6144 C C . GLY B 1 196 ? 6.136 21.079 4.633 1.00 14.19 196 GLY B C 1
ATOM 6145 O O . GLY B 1 196 ? 5.308 20.220 4.896 1.00 17.94 196 GLY B O 1
ATOM 6149 N N . SER B 1 197 ? 5.843 22.230 4.037 1.00 13.40 197 SER B N 1
ATOM 6150 C CA . SER B 1 197 ? 4.497 22.578 3.594 1.00 15.50 197 SER B CA 1
ATOM 6151 C C . SER B 1 197 ? 4.203 22.180 2.147 1.00 14.01 197 SER B C 1
ATOM 6152 O O . SER B 1 197 ? 3.081 22.329 1.687 1.00 16.20 197 SER B O 1
ATOM 6160 N N . ASP B 1 198 ? 5.199 21.695 1.416 1.00 12.91 198 ASP B N 1
ATOM 6161 C CA . ASP B 1 198 ? 5.001 21.402 0.001 1.00 12.60 198 ASP B CA 1
ATOM 6162 C C . ASP B 1 198 ? 3.927 20.334 -0.168 1.00 11.82 198 ASP B C 1
ATOM 6163 O O . ASP B 1 198 ? 3.853 19.414 0.641 1.00 11.66 198 ASP B O 1
ATOM 6172 N N . PRO B 1 199 ? 3.115 20.430 -1.238 1.00 12.62 199 PRO B N 1
ATOM 6173 C CA . PRO B 1 199 ? 2.042 19.459 -1.445 1.00 13.26 199 PRO B CA 1
ATOM 6174 C C . PRO B 1 199 ? 2.497 18.030 -1.718 1.00 12.17 199 PRO B C 1
ATOM 6175 O O . PRO B 1 199 ? 1.712 17.098 -1.573 1.00 13.75 199 PRO B O 1
ATOM 6186 N N . GLY B 1 200 ? 3.753 17.868 -2.119 1.00 10.97 200 GLY B N 1
ATOM 6187 C CA . GLY B 1 200 ? 4.336 16.545 -2.278 1.00 10.82 200 GLY B CA 1
ATOM 6188 C C . GLY B 1 200 ? 5.167 16.058 -1.104 1.00 9.88 200 GLY B C 1
ATOM 6189 O O . GLY B 1 200 ? 5.757 14.980 -1.182 1.00 10.39 200 GLY B O 1
ATOM 6193 N N . VAL B 1 201 ? 5.219 16.842 -0.026 1.00 10.00 201 VAL B N 1
ATOM 6194 C CA . VAL B 1 201 ? 5.975 16.494 1.180 1.00 9.57 201 VAL B CA 1
ATOM 6195 C C . VAL B 1 201 ? 5.034 16.192 2.336 1.00 9.83 201 VAL B C 1
ATOM 6196 O O . VAL B 1 201 ? 5.210 15.191 3.025 1.00 10.17 201 VAL B O 1
ATOM 6209 N N . LYS B 1 202 ? 4.059 17.067 2.553 1.00 10.54 202 LYS B N 1
ATOM 6210 C CA . LYS B 1 202 ? 3.007 16.830 3.564 1.00 11.47 202 LYS B CA 1
ATOM 6211 C C . LYS B 1 202 ? 1.749 16.352 2.812 1.00 11.19 202 LYS B C 1
ATOM 6212 O O . LYS B 1 202 ? 1.111 17.143 2.108 1.00 13.55 202 LYS B O 1
ATOM 6231 N N . ILE B 1 203 ? 1.490 15.074 2.883 1.00 11.45 203 ILE B N 1
ATOM 6232 C CA . ILE B 1 203 ? 0.499 14.439 2.038 1.00 12.16 203 ILE B CA 1
ATOM 6233 C C . ILE B 1 203 ? 0.054 13.139 2.674 1.00 12.15 203 ILE B C 1
ATOM 6234 O O . ILE B 1 203 ? 0.878 12.358 3.146 1.00 12.55 203 ILE B O 1
ATOM 6250 N N . SER B 1 204 ? -1.264 12.935 2.717 1.00 13.38 204 SER B N 1
ATOM 6251 C CA . SER B 1 204 ? -1.849 11.675 3.135 1.00 14.94 204 SER B CA 1
ATOM 6252 C C . SER B 1 204 ? -2.141 10.877 1.874 1.00 16.66 204 SER B C 1
ATOM 6253 O O . SER B 1 204 ? -3.074 11.186 1.151 1.00 21.69 204 SER B O 1
ATOM 6261 N N . ILE B 1 205 ? -1.363 9.840 1.603 1.00 14.79 205 ILE B N 1
ATOM 6262 C CA . ILE B 1 205 ? -1.482 9.156 0.313 1.00 15.88 205 ILE B CA 1
ATOM 6263 C C . ILE B 1 205 ? -2.664 8.202 0.204 1.00 17.73 205 ILE B C 1
ATOM 6264 O O . ILE B 1 205 ? -3.126 7.941 -0.891 1.00 19.68 205 ILE B O 1
ATOM 6280 N N . TYR B 1 206 ? -3.148 7.681 1.317 1.00 19.16 206 TYR B N 1
ATOM 6281 C CA . TYR B 1 206 ? -4.147 6.634 1.242 1.00 22.57 206 TYR B CA 1
ATOM 6282 C C . TYR B 1 206 ? -5.545 7.124 1.421 1.00 23.28 206 TYR B C 1
ATOM 6283 O O . TYR B 1 206 ? -6.467 6.554 0.839 1.00 26.38 206 TYR B O 1
ATOM 6301 N N . TRP B 1 207 ? -5.712 8.179 2.211 1.00 22.36 207 TRP B N 1
ATOM 6302 C CA A TRP B 1 207 ? -7.033 8.602 2.613 0.50 23.29 207 TRP B CA 1
ATOM 6303 C CA B TRP B 1 207 ? -7.035 8.595 2.647 0.50 24.29 207 TRP B CA 1
ATOM 6304 C C . TRP B 1 207 ? -7.072 10.096 2.737 1.00 24.28 207 TRP B C 1
ATOM 6305 O O . TRP B 1 207 ? -6.495 10.652 3.662 1.00 29.87 207 TRP B O 1
ATOM 6345 N N . PRO B 1 208 ? -7.720 10.785 1.759 1.00 24.91 208 PRO B N 1
ATOM 6346 C CA . PRO B 1 208 ? -8.299 10.239 0.526 1.00 22.67 208 PRO B CA 1
ATOM 6347 C C . PRO B 1 208 ? -7.188 9.758 -0.417 1.00 20.58 208 PRO B C 1
ATOM 6348 O O . PRO B 1 208 ? -6.106 10.344 -0.437 1.00 19.19 208 PRO B O 1
ATOM 6359 N N . PRO B 1 209 ? -7.440 8.697 -1.198 1.00 22.00 209 PRO B N 1
ATOM 6360 C CA . PRO B 1 209 ? -6.379 8.210 -2.088 1.00 20.52 209 PRO B CA 1
ATOM 6361 C C . PRO B 1 209 ? -5.947 9.270 -3.098 1.00 20.60 209 PRO B C 1
ATOM 6362 O O . PRO B 1 209 ? -6.786 9.955 -3.663 1.00 22.27 209 PRO B O 1
ATOM 6373 N N . VAL B 1 210 ? -4.669 9.411 -3.314 1.00 22.31 210 VAL B N 1
ATOM 6374 C CA . VAL B 1 210 ? -4.108 10.383 -4.244 1.00 24.82 210 VAL B CA 1
ATOM 6375 C C . VAL B 1 210 ? -4.336 9.987 -5.706 1.00 21.47 210 VAL B C 1
ATOM 6376 O O . VAL B 1 210 ? -4.091 8.909 -6.066 1.00 26.16 210 VAL B O 1
ATOM 6389 N N . THR B 1 211 ? -4.785 10.937 -6.520 1.00 24.15 211 THR B N 1
ATOM 6390 C CA . THR B 1 211 ? -4.880 10.720 -7.973 1.00 24.13 211 THR B CA 1
ATOM 6391 C C . THR B 1 211 ? -3.901 11.585 -8.782 1.00 22.67 211 THR B C 1
ATOM 6392 O O . THR B 1 211 ? -3.643 11.288 -9.950 1.00 23.02 211 THR B O 1
ATOM 6403 N N . ALA B 1 212 ? -3.366 12.642 -8.163 1.00 21.20 212 ALA B N 1
ATOM 6404 C CA . ALA B 1 212 ? -2.343 13.493 -8.766 1.00 18.61 212 ALA B CA 1
ATOM 6405 C C . ALA B 1 212 ? -1.332 13.765 -7.691 1.00 16.26 212 ALA B C 1
ATOM 6406 O O . ALA B 1 212 ? -1.700 13.986 -6.542 1.00 20.61 212 ALA B O 1
ATOM 6413 N N . TYR B 1 213 ? -0.067 13.772 -8.073 1.00 13.62 213 TYR B N 1
ATOM 6414 C CA . TYR B 1 213 ? 1.012 14.036 -7.158 1.00 12.10 213 TYR B CA 1
ATOM 6415 C C . TYR B 1 213 ? 1.940 15.077 -7.747 1.00 11.99 213 TYR B C 1
ATOM 6416 O O . TYR B 1 213 ? 2.373 14.945 -8.886 1.00 13.70 213 TYR B O 1
ATOM 6434 N N . THR B 1 214 ? 2.259 16.095 -6.952 1.00 12.03 214 THR B N 1
ATOM 6435 C CA . THR B 1 214 ? 3.220 17.113 -7.368 1.00 12.61 214 THR B CA 1
ATOM 6436 C C . THR B 1 214 ? 4.579 16.838 -6.732 1.00 11.10 214 THR B C 1
ATOM 6437 O O . THR B 1 214 ? 4.769 16.985 -5.521 1.00 11.48 214 THR B O 1
ATOM 6448 N N . VAL B 1 215 ? 5.538 16.428 -7.549 1.00 10.34 215 VAL B N 1
ATOM 6449 C CA . VAL B 1 215 ? 6.873 16.127 -7.045 1.00 9.71 215 VAL B CA 1
ATOM 6450 C C . VAL B 1 215 ? 7.480 17.425 -6.504 1.00 9.55 215 VAL B C 1
ATOM 6451 O O . VAL B 1 215 ? 7.405 18.461 -7.151 1.00 10.64 215 VAL B O 1
ATOM 6464 N N . PRO B 1 216 ? 8.095 17.386 -5.314 1.00 9.74 216 PRO B N 1
ATOM 6465 C CA . PRO B 1 216 ? 8.709 18.618 -4.814 1.00 10.73 216 PRO B CA 1
ATOM 6466 C C . PRO B 1 216 ? 9.917 19.041 -5.641 1.00 10.07 216 PRO B C 1
ATOM 6467 O O . PRO B 1 216 ? 10.480 18.255 -6.410 1.00 10.02 216 PRO B O 1
ATOM 6478 N N . GLY B 1 217 ? 10.305 20.292 -5.455 1.00 9.98 217 GLY B N 1
ATOM 6479 C CA . GLY B 1 217 ? 11.426 20.862 -6.142 1.00 10.39 217 GLY B CA 1
ATOM 6480 C C . GLY B 1 217 ? 11.056 21.542 -7.449 1.00 10.32 217 GLY B C 1
ATOM 6481 O O . GLY B 1 217 ? 9.878 21.655 -7.810 1.00 11.43 217 GLY B O 1
ATOM 6485 N N . PRO B 1 218 ? 12.063 21.981 -8.202 1.00 10.04 218 PRO B N 1
ATOM 6486 C CA . PRO B 1 218 ? 11.868 22.714 -9.451 1.00 10.21 218 PRO B CA 1
ATOM 6487 C C . PRO B 1 218 ? 11.410 21.810 -10.589 1.00 10.05 218 PRO B C 1
ATOM 6488 O O . PRO B 1 218 ? 11.431 20.590 -10.473 1.00 10.76 218 PRO B O 1
ATOM 6499 N N . SER B 1 219 ? 11.009 22.416 -11.697 1.00 11.31 219 SER B N 1
ATOM 6500 C CA . SER B 1 219 ? 10.706 21.649 -12.899 1.00 12.37 219 SER B CA 1
ATOM 6501 C C . SER B 1 219 ? 11.940 20.909 -13.409 1.00 11.14 219 SER B C 1
ATOM 6502 O O . SER B 1 219 ? 13.083 21.300 -13.147 1.00 11.73 219 SER B O 1
ATOM 6510 N N . VAL B 1 220 ? 11.719 19.836 -14.147 1.00 11.22 220 VAL B N 1
ATOM 6511 C CA . VAL B 1 220 ? 12.800 19.091 -14.754 1.00 10.41 220 VAL B CA 1
ATOM 6512 C C . VAL B 1 220 ? 13.439 19.929 -15.860 1.00 10.84 220 VAL B C 1
ATOM 6513 O O . VAL B 1 220 ? 12.754 20.473 -16.729 1.00 12.76 220 VAL B O 1
ATOM 6526 N N . PHE B 1 221 ? 14.759 20.028 -15.803 1.00 10.42 221 PHE B N 1
ATOM 6527 C CA . PHE B 1 221 ? 15.548 20.672 -16.830 1.00 10.68 221 PHE B CA 1
ATOM 6528 C C . PHE B 1 221 ? 15.539 19.828 -18.085 1.00 12.02 221 PHE B C 1
ATOM 6529 O O . PHE B 1 221 ? 15.796 18.631 -18.026 1.00 15.38 221 PHE B O 1
ATOM 6546 N N . THR B 1 222 ? 15.245 20.461 -19.218 1.00 13.96 222 THR B N 1
ATOM 6547 C CA . THR B 1 222 ? 15.237 19.782 -20.510 1.00 16.77 222 THR B CA 1
ATOM 6548 C C . THR B 1 222 ? 16.047 20.592 -21.509 1.00 16.63 222 THR B C 1
ATOM 6549 O O . THR B 1 222 ? 16.123 21.813 -21.416 1.00 19.99 222 THR B O 1
ATOM 6560 N N . CYS B 1 223 ? 16.657 19.896 -22.458 1.00 18.41 223 CYS B N 1
ATOM 6561 C CA . CYS B 1 223 ? 17.442 20.548 -23.495 1.00 19.33 223 CYS B CA 1
ATOM 6562 C C . CYS B 1 223 ? 16.544 21.111 -24.588 1.00 21.94 223 CYS B C 1
ATOM 6563 O O . CYS B 1 223 ? 15.421 20.651 -24.795 1.00 26.91 223 CYS B O 1
#

Organism: Neurospora crassa (strain ATCC 24698 / 74-OR23-1A / CBS 708.71 / DSM 1257 / FGSC 987) (NCBI:txid367110)

InterPro domains:
  IPR005103 Auxiliary Activity family 9, catalytic domain [PF03443] (16-228)
  IPR005103 Auxiliary Activity family 9, catalytic domain [cd21175] (16-236)
  IPR049892 Auxiliary Activity family 9 [PTHR33353] (3-238)

CATH classification: 2.70.50.70

Radius of gyration: 23.59 Å; Cα contacts (8 Å, |Δi|>4): 1274; chains: 2; bounding box: 47×44×73 Å

B-factor: mean 15.55, std 7.83, range [5.32, 81.68]

Secondary structure (DSSP, 8-state):
-EEEEEEETTEE--TTSSB--BSS-PPB--TTSTHHHH--TTS-B------EEEETTSEEEEEEESSTT----SGGGT--TT----EEEEEEE-S-TTT----EEEEEEEEEE-B-TTS-BHHHHHHTTTTEEEEEPPTTSPPEEEEEEEEEEE-TT-SSSS--EEEEEEEEEEEES---------EEETTS--TT-TTTS--STTTTPS----SSSPPP--/-EEEEEEETTEE--TTSSEE-BSS-PPB--TTSTHHHH--TTS-B------EEEETTSEEEEEEESSTT----SGGGT--TT----EEEEEEE-S-TTT----EEEEEEEEEE-B-TTS-BHHHHHHTTTTEEEEEPPTTSPPEEEEEEEEEEE-TT-SSSS--EEEEEEEEEEEES---------EEETTS--TT-TTTS--SBTTBPS----SSSPPP--

Solvent-accessible surface area: 16816 Å² total

Foldseek 3Di:
DALFWKAAPNRTCDGNAQWWTFQDQFFDLDQQDLCLFAHDPVTHTHAHQHAAEHEAFAKMKGAAARGSPQDFQALVGGDDPQQFFKKWKWKFDDDFLRPDSRAWKGIATFDMWGADQVGGGHVNCCSHVSNIDMTHRHQAADFAKMKMKIWRWGCSQQQAGSGIGIHIHIGIYGYPNHNNNDDDDMDGRSPQDDSPDPRRNDNCVVPPDNDHDDTGDDHDHD/DALQWKAAPNRTCDGNAQWWTWQDQFFDLDQQDLCLQAHDPVTHTHAHQHAAEHEAFAKMKRAAARGSPQDFQALVRGDDPQFFFKKWKWKFDDQFLRDDSRAWKGIATADMFGADQVRHGHVNCCSHVSNIDMTHRHQAADFAKMKMKIWTWGCSQQQAPSGIGIHIIIGIYGYPNHNNNDDDDMDGRSPQDDSPDDRRNDNCVVVHDNDHDDTGDDHDDD

Sequence (444 aa):
TIFSSLEVNGVNQGLGEGVRVPTYYNGPIEEDVTSASIACNGSPNNTVASTSKVITVVQAGTNVTAIWRYMLSTTGDSPADVMDSSHKGPTIAYLKKVDNAATASGVGNGWFKIQQDGMDSSGVWGTERVINGKGRHSIKIPECIAPGQYLLRAEMIALHAASNYPGAQFYMECAQLNVVGGTGAKTPSTVSFPGAYSGSDPGVKISIYWPPVTAYTVPGPSVFTCTIFSSLEVNGVNQGLGEGVRVPTYYNGPIEEDVTSASIACNGSPNTVASTSKVITVQAGTNVTAIWRYMLSTTGDSPADVMDSSHKGPTIAYLKKVDNAATASGVGNGWFKIQQDGMDSSGVWGTERVINGKGRHSIKIPECIAPGQYLLRAEMIALHAASNYPGAQFYMECAQLNVVGGTGAKTPSTVSFPGAYSSGSDPGVKISIYWWPPVTAYTVPGPSVFTC